Protein 7E6V (pdb70)

Radius of gyration: 26.44 Å; Cα contacts (8 Å, |Δi|>4): 733; chains: 2; bounding box: 45×74×71 Å

Secondary structure (DSSP, 8-state):
--PPPEEEEEEESTTSSHHHHHHHHHHHHHHHHHSSTT-EE---SS-SS-TT-S--SEE---TT-STT-HHHHHHH---SS-------GGGTTPPP--SEEEEEE------GGG-SEEEEE-B-GGGEETTEE-HHHHT-B--PPP----S-BHHHH--B--B--S-SSSPPPP--SHHHHHHHHHHHHHHHHHHHHS-SS--/-PPPEEEEEEESTTSSHHHHHHHHHHHHHHHHHSSTT-EEPPPSS-SS-TT-S--SEE------HHHHHHH---SS-------TTTTTPPP--SEEEEEE------TT-SEEEEE-BPTTSEETTEE-HHHHHSB--PPP----S-BHHHH--B--B-------HHHHHHHHHHHHHHHHHHHHS-SS--

Foldseek 3Di:
DAFLAAEAEEEADPQFQSVVLLQVLQQLQQCVVPVGRPLEAEQDPDLPASPPDDLRQEYEEAQPPDVVHPRVVVVPCSDPDFDFGHPDPVRGPPTNHYHYYYYYHHDDDCVVVSHPWYYYKGADDVQADPRHGVVVQQPDFPVPDDDPDPGDGNQAPASMAFTDADDDVVGDDDDGGSRSVSVVSVVVSVVSRCVRPPDPDDD/DQQAAEAEEEEDPQFCSVVLQLVLQQLQLCVPPVGRPLEQEQDPDVPASPPDDQRQEYEEACDPPSVVVVCCSDPDFRFTHPDPVRGPPTNHYHYYYYYHHDDDCDVSHPWYYYKGADPPQADPRHGVVVQQPDFPPPDDDPHPGDGNQFQASMAATDVPGDRGSNVVSVVSVVVSVVSVCVVPPDPDDD

Sequence (393 aa):
SRPEPVVVCLRGKSGQGKSFLANVLAQAISTHFTGAADSVWYCPPDPDHFDGYNQQAVVVDDLGQNPDGKDFKYFAQVSTTGFIPPASLEDKGKPFNSKVIIATSNLYSGLNRRFHFDIDVSAKDGYKVNNKLDIIKALEDTHTNPVAFQYDCALLNGAVEKRLQQDVFKPQPPILNVYQLVDEVIERVNLHEKVASQPIFKQRPEPVVVCLRGKSGQGKSFLANVLAQAISTHFTGAADSVWYCPPDPDHFDGYNQQAVVVDDLGGKDFKYFAQVSTTGFIPPASLEDKGKPFNSKVIIATSNLYSGNRRFHFDIDVSAKDGYKVNNKLDIIKALEDTHTNPVAFQYDCALLNGAVEKRLQPPILNVYQLVDEVIERVNLHEKVASQPIFKQ

Solvent-accessible surface area: 22380 Å² total

B-factor: mean 36.36, std 17.29, range [10.91, 106.42]

GO terms:
  GO:0017111 ribonucleoside triphosphate phosphatase activity (F, EXP)

Structure (mmCIF, N/CA/C/O backbone):
data_7E6V
#
_entry.id   7E6V
#
_cell.length_a   36.720
_cell.length_b   40.737
_cell.length_c   72.937
_cell.angle_alpha   77.220
_cell.angle_beta   84.380
_cell.angle_gamma   89.960
#
_symmetry.space_group_name_H-M   'P 1'
#
loop_
_entity.id
_entity.type
_entity.pdbx_description
1 polymer 'Protein 2C'
2 non-polymer 'ACETATE ION'
3 water water
#
loop_
_atom_site.group_PDB
_atom_site.id
_atom_site.type_symbol
_atom_site.label_atom_id
_atom_site.label_alt_id
_atom_site.label_comp_id
_atom_site.label_asym_id
_atom_site.label_entity_id
_atom_site.label_seq_id
_atom_site.pdbx_PDB_ins_code
_atom_site.Cartn_x
_atom_site.Cartn_y
_atom_site.Cartn_z
_atom_site.occupancy
_atom_site.B_iso_or_equiv
_atom_site.auth_seq_id
_atom_site.auth_comp_id
_atom_site.auth_asym_id
_atom_site.auth_atom_id
_atom_site.pdbx_PDB_model_num
ATOM 1 N N . SER A 1 4 ? 18.487 35.627 77.845 1.00 49.35 99 SER A N 1
ATOM 2 C CA . SER A 1 4 ? 17.160 35.633 77.232 1.00 57.72 99 SER A CA 1
ATOM 3 C C . SER A 1 4 ? 16.267 34.564 77.866 1.00 60.52 99 SER A C 1
ATOM 4 O O . SER A 1 4 ? 15.478 34.858 78.771 1.00 57.56 99 SER A O 1
ATOM 12 N N . ARG A 1 5 ? 16.391 33.331 77.381 1.00 55.93 100 ARG A N 1
ATOM 13 C CA . ARG A 1 5 ? 15.650 32.194 77.924 1.00 49.66 100 ARG A CA 1
ATOM 14 C C . ARG A 1 5 ? 16.305 31.732 79.223 1.00 41.50 100 ARG A C 1
ATOM 15 O O . ARG A 1 5 ? 17.297 32.309 79.686 1.00 44.98 100 ARG A O 1
ATOM 36 N N . PRO A 1 6 ? 15.756 30.697 79.866 1.00 38.12 101 PRO A N 1
ATOM 37 C CA . PRO A 1 6 ? 16.325 30.258 81.148 1.00 36.16 101 PRO A CA 1
ATOM 38 C C . PRO A 1 6 ? 17.717 29.677 80.952 1.00 29.72 101 PRO A C 1
ATOM 39 O O . PRO A 1 6 ? 18.000 29.012 79.953 1.00 30.91 101 PRO A O 1
ATOM 50 N N . GLU A 1 7 ? 18.585 29.931 81.906 1.00 29.40 102 GLU A N 1
ATOM 51 C CA . GLU A 1 7 ? 19.909 29.331 81.860 1.00 26.73 102 GLU A CA 1
ATOM 52 C C . GLU A 1 7 ? 19.800 27.839 82.174 1.00 27.35 102 GLU A C 1
ATOM 53 O O . GLU A 1 7 ? 19.117 27.464 83.134 1.00 23.75 102 GLU A O 1
ATOM 65 N N . PRO A 1 8 ? 20.451 26.961 81.407 1.00 28.41 103 PRO A N 1
ATOM 66 C CA . PRO A 1 8 ? 20.374 25.529 81.723 1.00 23.60 103 PRO A CA 1
ATOM 67 C C . PRO A 1 8 ? 21.119 25.189 83.002 1.00 19.84 103 PRO A C 1
ATOM 68 O O . PRO A 1 8 ? 22.085 25.852 83.390 1.00 22.76 103 PRO A O 1
ATOM 79 N N . VAL A 1 9 ? 20.612 24.170 83.686 1.00 19.14 104 VAL A N 1
ATOM 80 C CA . VAL A 1 9 ? 21.243 23.608 84.878 1.00 18.10 104 VAL A CA 1
ATOM 81 C C . VAL A 1 9 ? 22.081 22.430 84.421 1.00 18.91 104 VAL A C 1
ATOM 82 O O . VAL A 1 9 ? 21.595 21.562 83.681 1.00 21.74 104 VAL A O 1
ATOM 95 N N . VAL A 1 10 ? 23.348 22.418 84.824 1.00 17.90 105 VAL A N 1
ATOM 96 C CA . VAL A 1 10 ? 24.329 21.495 84.272 1.00 18.15 105 VAL A CA 1
ATOM 97 C C . VAL A 1 10 ? 24.798 20.541 85.356 1.00 18.61 105 VAL A C 1
ATOM 98 O O . VAL A 1 10 ? 25.212 20.963 86.451 1.00 18.98 105 VAL A O 1
ATOM 111 N N . VAL A 1 11 ? 24.764 19.257 85.025 1.00 14.52 106 VAL A N 1
ATOM 112 C CA . VAL A 1 11 ? 25.114 18.183 85.928 1.00 15.66 106 VAL A CA 1
ATOM 113 C C . VAL A 1 11 ? 26.202 17.366 85.249 1.00 16.45 106 VAL A C 1
ATOM 114 O O . VAL A 1 11 ? 26.075 17.018 84.071 1.00 17.71 106 VAL A O 1
ATOM 127 N N . CYS A 1 12 ? 27.288 17.111 85.967 1.00 19.57 107 CYS A N 1
ATOM 128 C CA . CYS A 1 12 ? 28.309 16.184 85.522 1.00 20.64 107 CYS A CA 1
ATOM 129 C C . CYS A 1 12 ? 28.323 15.006 86.478 1.00 18.20 107 CYS A C 1
ATOM 130 O O . CYS A 1 12 ? 28.416 15.196 87.695 1.00 16.45 107 CYS A O 1
ATOM 138 N N . LEU A 1 13 ? 28.223 13.797 85.929 1.00 16.46 108 LEU A N 1
ATOM 139 C CA . LEU A 1 13 ? 28.327 12.569 86.694 1.00 17.07 108 LEU A CA 1
ATOM 140 C C . LEU A 1 13 ? 29.581 11.857 86.203 1.00 20.16 108 LEU A C 1
ATOM 141 O O . LEU A 1 13 ? 29.639 11.455 85.038 1.00 19.84 108 LEU A O 1
ATOM 157 N N . ARG A 1 14 ? 30.564 11.693 87.082 1.00 20.84 109 ARG A N 1
ATOM 158 C CA . ARG A 1 14 ? 31.838 11.064 86.739 1.00 19.12 109 ARG A CA 1
ATOM 159 C C . ARG A 1 14 ? 32.104 9.876 87.655 1.00 20.87 109 ARG A C 1
ATOM 160 O O . ARG A 1 14 ? 31.348 9.586 88.582 1.00 20.97 109 ARG A O 1
ATOM 181 N N . GLY A 1 15 ? 33.151 9.127 87.350 1.00 21.43 110 GLY A N 1
ATOM 182 C CA . GLY A 1 15 ? 33.531 8.006 88.179 1.00 23.72 110 GLY A CA 1
ATOM 183 C C . GLY A 1 15 ? 34.009 6.826 87.354 1.00 23.39 110 GLY A C 1
ATOM 184 O O . GLY A 1 15 ? 34.156 6.896 86.137 1.00 20.49 110 GLY A O 1
ATOM 188 N N . LYS A 1 16 ? 34.204 5.707 88.037 1.00 23.18 111 LYS A N 1
ATOM 189 C CA . LYS A 1 16 ? 34.802 4.526 87.424 1.00 28.93 111 LYS A CA 1
ATOM 190 C C . LYS A 1 16 ? 33.854 3.859 86.436 1.00 25.14 111 LYS A C 1
ATOM 191 O O . LYS A 1 16 ? 32.627 3.884 86.581 1.00 22.91 111 LYS A O 1
ATOM 210 N N . SER A 1 17 ? 34.441 3.244 85.421 1.00 33.37 112 SER A N 1
ATOM 211 C CA . SER A 1 17 ? 33.656 2.613 84.370 1.00 29.10 112 SER A CA 1
ATOM 212 C C . SER A 1 17 ? 32.704 1.584 84.950 1.00 26.58 112 SER A C 1
ATOM 213 O O . SER A 1 17 ? 33.091 0.765 85.788 1.00 27.26 112 SER A O 1
ATOM 221 N N . GLY A 1 18 ? 31.440 1.662 84.533 1.00 29.22 113 GLY A N 1
ATOM 222 C CA . GLY A 1 18 ? 30.435 0.694 84.919 1.00 27.83 113 GLY A CA 1
ATOM 223 C C . GLY A 1 18 ? 30.069 0.669 86.384 1.00 27.19 113 GLY A C 1
ATOM 224 O O . GLY A 1 18 ? 29.506 -0.320 86.849 1.00 23.99 113 GLY A O 1
ATOM 228 N N . GLN A 1 19 ? 30.373 1.720 87.139 1.00 20.04 114 GLN A N 1
ATOM 229 C CA . GLN A 1 19 ? 30.060 1.736 88.565 1.00 17.49 114 GLN A CA 1
ATOM 230 C C . GLN A 1 19 ? 28.891 2.664 88.866 1.00 20.66 114 GLN A C 1
ATOM 231 O O . GLN A 1 19 ? 28.667 3.031 90.028 1.00 19.07 114 GLN A O 1
ATOM 245 N N . GLY A 1 20 ? 28.130 3.021 87.841 1.00 18.98 115 GLY A N 1
ATOM 246 C CA . GLY A 1 20 ? 26.869 3.693 88.080 1.00 22.28 115 GLY A CA 1
ATOM 247 C C . GLY A 1 20 ? 26.592 4.978 87.332 1.00 22.44 115 GLY A C 1
ATOM 248 O O . GLY A 1 20 ? 25.421 5.339 87.125 1.00 22.78 115 GLY A O 1
ATOM 252 N N . LYS A 1 21 ? 27.633 5.695 86.905 1.00 18.12 116 LYS A N 1
ATOM 253 C CA . LYS A 1 21 ? 27.396 7.046 86.419 1.00 19.76 116 LYS A CA 1
ATOM 254 C C . LYS A 1 21 ? 26.456 7.043 85.220 1.00 23.14 116 LYS A C 1
ATOM 255 O O . LYS A 1 21 ? 25.606 7.931 85.101 1.00 18.49 116 LYS A O 1
ATOM 274 N N . SER A 1 22 ? 26.570 6.050 84.331 1.00 20.31 117 SER A N 1
ATOM 275 C CA . SER A 1 22 ? 25.730 6.047 83.140 1.00 23.89 117 SER A CA 1
ATOM 276 C C . SER A 1 22 ? 24.285 5.744 83.492 1.00 24.78 117 SER A C 1
ATOM 277 O O . SER A 1 22 ? 23.365 6.410 82.995 1.00 17.25 117 SER A O 1
ATOM 285 N N . PHE A 1 23 ? 24.078 4.758 84.368 1.00 22.67 118 PHE A N 1
ATOM 286 C CA . PHE A 1 23 ? 22.735 4.429 84.805 1.00 23.77 118 PHE A CA 1
ATOM 287 C C . PHE A 1 23 ? 22.093 5.615 85.495 1.00 21.62 118 PHE A C 1
ATOM 288 O O . PHE A 1 23 ? 20.907 5.882 85.303 1.00 24.22 118 PHE A O 1
ATOM 305 N N . LEU A 1 24 ? 22.853 6.326 86.325 1.00 20.71 119 LEU A N 1
ATOM 306 C CA . LEU A 1 24 ? 22.324 7.495 87.011 1.00 20.73 119 LEU A CA 1
ATOM 307 C C . LEU A 1 24 ? 22.075 8.646 86.052 1.00 21.06 119 LEU A C 1
ATOM 308 O O . LEU A 1 24 ? 21.109 9.396 86.237 1.00 17.64 119 LEU A O 1
ATOM 324 N N . ALA A 1 25 ? 22.922 8.813 85.027 1.00 19.67 120 ALA A N 1
ATOM 325 C CA . ALA A 1 25 ? 22.620 9.814 84.012 1.00 18.08 120 ALA A CA 1
ATOM 326 C C . ALA A 1 25 ? 21.224 9.579 83.442 1.00 15.41 120 ALA A C 1
ATOM 327 O O . ALA A 1 25 ? 20.408 10.505 83.334 1.00 16.37 120 ALA A O 1
ATOM 334 N N . ASN A 1 26 ? 20.933 8.345 83.061 1.00 14.60 121 ASN A N 1
ATOM 335 C CA . ASN A 1 26 ? 19.658 8.068 82.398 1.00 20.48 121 ASN A CA 1
ATOM 336 C C . ASN A 1 26 ? 18.486 8.201 83.355 1.00 14.48 121 ASN A C 1
ATOM 337 O O . ASN A 1 26 ? 17.427 8.729 82.978 1.00 16.93 121 ASN A O 1
ATOM 348 N N . VAL A 1 27 ? 18.655 7.747 84.592 1.00 15.13 122 VAL A N 1
ATOM 349 C CA . VAL A 1 27 ? 17.595 7.881 85.585 1.00 16.44 122 VAL A CA 1
ATOM 350 C C . VAL A 1 27 ? 17.319 9.341 85.883 1.00 14.04 122 VAL A C 1
ATOM 351 O O . VAL A 1 27 ? 16.160 9.752 86.009 1.00 14.86 122 VAL A O 1
ATOM 364 N N . LEU A 1 28 ? 18.369 10.148 86.038 1.00 13.03 123 LEU A N 1
ATOM 365 C CA . LEU A 1 28 ? 18.141 11.549 86.345 1.00 10.91 123 LEU A CA 1
ATOM 366 C C . LEU A 1 28 ? 17.426 12.237 85.196 1.00 12.59 123 LEU A C 1
ATOM 367 O O . LEU A 1 28 ? 16.518 13.051 85.419 1.00 14.59 123 LEU A O 1
ATOM 383 N N . ALA A 1 29 ? 17.847 11.951 83.960 1.00 11.16 124 ALA A N 1
ATOM 384 C CA . ALA A 1 29 ? 17.253 12.604 82.802 1.00 11.29 124 ALA A CA 1
ATOM 385 C C . ALA A 1 29 ? 15.755 12.337 82.741 1.00 15.91 124 ALA A C 1
ATOM 386 O O . ALA A 1 29 ? 14.951 13.259 82.539 1.00 12.85 124 ALA A O 1
ATOM 393 N N . GLN A 1 30 ? 15.363 11.074 82.904 1.00 14.15 125 GLN A N 1
ATOM 394 C CA . GLN A 1 30 ? 13.951 10.708 82.824 1.00 14.29 125 GLN A CA 1
ATOM 395 C C . GLN A 1 30 ? 13.177 11.244 84.020 1.00 15.86 125 GLN A C 1
ATOM 396 O O . GLN A 1 30 ? 12.002 11.618 83.897 1.00 18.35 125 GLN A O 1
ATOM 410 N N . ALA A 1 31 ? 13.810 11.283 85.190 1.00 14.78 126 ALA A N 1
ATOM 411 C CA . ALA A 1 31 ? 13.168 11.856 86.364 1.00 15.73 126 ALA A CA 1
ATOM 412 C C . ALA A 1 31 ? 12.870 13.334 86.159 1.00 19.22 126 ALA A C 1
ATOM 413 O O . ALA A 1 31 ? 11.753 13.801 86.443 1.00 15.24 126 ALA A O 1
ATOM 420 N N . ILE A 1 32 ? 13.851 14.089 85.642 1.00 16.44 127 ILE A N 1
ATOM 421 C CA . ILE A 1 32 ? 13.649 15.509 85.394 1.00 13.82 127 ILE A CA 1
ATOM 422 C C . ILE A 1 32 ? 12.617 15.717 84.289 1.00 18.90 127 ILE A C 1
ATOM 423 O O . ILE A 1 32 ? 11.743 16.589 84.401 1.00 17.34 127 ILE A O 1
ATOM 439 N N . SER A 1 33 ? 12.716 14.953 83.194 1.00 14.42 128 SER A N 1
ATOM 440 C CA . SER A 1 33 ? 11.704 15.024 82.149 1.00 18.93 128 SER A CA 1
ATOM 441 C C . SER A 1 33 ? 10.316 14.796 82.723 1.00 17.76 128 SER A C 1
ATOM 442 O O . SER A 1 33 ? 9.385 15.549 82.421 1.00 17.53 128 SER A O 1
ATOM 450 N N . THR A 1 34 ? 10.183 13.811 83.604 1.00 17.01 129 THR A N 1
ATOM 451 C CA . THR A 1 34 ? 8.874 13.468 84.153 1.00 17.46 129 THR A CA 1
ATOM 452 C C . THR A 1 34 ? 8.334 14.580 85.035 1.00 20.27 129 THR A C 1
ATOM 453 O O . THR A 1 34 ? 7.132 14.885 84.989 1.00 18.09 129 THR A O 1
ATOM 464 N N . HIS A 1 35 ? 9.202 15.215 85.830 1.00 18.77 130 HIS A N 1
ATOM 465 C CA . HIS A 1 35 ? 8.714 16.262 86.714 1.00 20.18 130 HIS A CA 1
ATOM 466 C C . HIS A 1 35 ? 8.198 17.447 85.909 1.00 21.74 130 HIS A C 1
ATOM 467 O O . HIS A 1 35 ? 7.180 18.041 86.261 1.00 19.06 130 HIS A O 1
ATOM 481 N N . PHE A 1 36 ? 8.909 17.836 84.853 1.00 18.59 131 PHE A N 1
ATOM 482 C CA . PHE A 1 36 ? 8.585 19.073 84.143 1.00 20.99 131 PHE A CA 1
ATOM 483 C C . PHE A 1 36 ? 7.660 18.878 82.952 1.00 26.13 131 PHE A C 1
ATOM 484 O O . PHE A 1 36 ? 7.007 19.841 82.553 1.00 24.92 131 PHE A O 1
ATOM 501 N N . THR A 1 37 ? 7.564 17.671 82.391 1.00 19.81 132 THR A N 1
ATOM 502 C CA . THR A 1 37 ? 6.671 17.428 81.266 1.00 21.36 132 THR A CA 1
ATOM 503 C C . THR A 1 37 ? 5.629 16.364 81.550 1.00 23.83 132 THR A C 1
ATOM 504 O O . THR A 1 37 ? 4.701 16.214 80.750 1.00 24.13 132 THR A O 1
ATOM 515 N N . GLY A 1 38 ? 5.715 15.676 82.685 1.00 23.24 133 GLY A N 1
ATOM 516 C CA . GLY A 1 38 ? 4.772 14.648 83.043 1.00 22.36 133 GLY A CA 1
ATOM 517 C C . GLY A 1 38 ? 5.150 13.259 82.585 1.00 21.50 133 GLY A C 1
ATOM 518 O O . GLY A 1 38 ? 4.565 12.282 83.070 1.00 20.32 133 GLY A O 1
ATOM 522 N N . ALA A 1 39 ? 6.086 13.143 81.648 1.00 20.99 134 ALA A N 1
ATOM 523 C CA . ALA A 1 39 ? 6.515 11.854 81.127 1.00 20.36 134 ALA A CA 1
ATOM 524 C C . ALA A 1 39 ? 8.018 11.882 80.913 1.00 17.41 134 ALA A C 1
ATOM 525 O O . ALA A 1 39 ? 8.654 12.935 80.977 1.00 17.79 134 ALA A O 1
ATOM 532 N N . ALA A 1 40 ? 8.576 10.702 80.669 1.00 17.73 135 ALA A N 1
ATOM 533 C CA . ALA A 1 40 ? 10.016 10.482 80.714 1.00 18.39 135 ALA A CA 1
ATOM 534 C C . ALA A 1 40 ? 10.717 10.702 79.387 1.00 23.61 135 ALA A C 1
ATOM 535 O O . ALA A 1 40 ? 11.954 10.576 79.320 1.00 22.47 135 ALA A O 1
ATOM 542 N N . ASP A 1 41 ? 9.986 11.063 78.348 1.00 19.70 136 ASP A N 1
ATOM 543 C CA . ASP A 1 41 ? 10.557 11.058 77.010 1.00 22.50 136 ASP A CA 1
ATOM 544 C C . ASP A 1 41 ? 11.071 12.399 76.516 1.00 20.80 136 ASP A C 1
ATOM 545 O O . ASP A 1 41 ? 11.530 12.469 75.369 1.00 22.06 136 ASP A O 1
ATOM 554 N N . SER A 1 42 ? 10.987 13.471 77.305 1.00 20.25 137 SER A N 1
ATOM 555 C CA . SER A 1 42 ? 11.562 14.744 76.875 1.00 16.60 137 SER A CA 1
ATOM 556 C C . SER A 1 42 ? 13.074 14.769 77.163 1.00 17.20 137 SER A C 1
ATOM 557 O O . SER A 1 42 ? 13.584 15.578 77.938 1.00 18.60 137 SER A O 1
ATOM 565 N N . VAL A 1 43 ? 13.783 13.827 76.540 1.00 17.18 138 VAL A N 1
ATOM 566 C CA . VAL A 1 43 ? 15.240 13.721 76.680 1.00 21.42 138 VAL A CA 1
ATOM 567 C C . VAL A 1 43 ? 15.877 13.596 75.302 1.00 21.80 138 VAL A C 1
ATOM 568 O O . VAL A 1 43 ? 15.498 12.730 74.514 1.00 20.99 138 VAL A O 1
ATOM 581 N N . TRP A 1 44 ? 16.879 14.417 75.033 1.00 21.59 139 TRP A N 1
ATOM 582 C CA . TRP A 1 44 ? 17.621 14.356 73.782 1.00 21.28 139 TRP A CA 1
ATOM 583 C C . TRP A 1 44 ? 19.050 13.928 74.098 1.00 24.33 139 TRP A C 1
ATOM 584 O O . TRP A 1 44 ? 19.723 14.561 74.916 1.00 19.49 139 TRP A O 1
ATOM 605 N N . TYR A 1 45 ? 19.503 12.852 73.459 1.00 25.48 140 TYR A N 1
ATOM 606 C CA . TYR A 1 45 ? 20.846 12.316 73.645 1.00 27.11 140 TYR A CA 1
ATOM 607 C C . TYR A 1 45 ? 21.717 12.850 72.520 1.00 29.88 140 TYR A C 1
ATOM 608 O O . TYR A 1 45 ? 21.496 12.525 71.347 1.00 26.90 140 TYR A O 1
ATOM 626 N N . CYS A 1 46 ? 22.714 13.653 72.886 1.00 25.62 141 CYS A N 1
ATOM 627 C CA . CYS A 1 46 ? 23.644 14.186 71.911 1.00 25.36 141 CYS A CA 1
ATOM 628 C C . CYS A 1 46 ? 24.279 13.031 71.145 1.00 28.17 141 CYS A C 1
ATOM 629 O O . CYS A 1 46 ? 24.766 12.072 71.764 1.00 28.28 141 CYS A O 1
ATOM 637 N N . PRO A 1 47 ? 24.255 13.053 69.820 1.00 30.83 142 PRO A N 1
ATOM 638 C CA . PRO A 1 47 ? 24.861 11.952 69.058 1.00 39.71 142 PRO A CA 1
ATOM 639 C C . PRO A 1 47 ? 26.369 12.114 68.992 1.00 40.67 142 PRO A C 1
ATOM 640 O O . PRO A 1 47 ? 26.909 13.154 69.400 1.00 37.32 142 PRO A O 1
ATOM 651 N N . PRO A 1 48 ? 27.082 11.105 68.487 1.00 42.91 143 PRO A N 1
ATOM 652 C CA . PRO A 1 48 ? 28.554 11.231 68.396 1.00 43.39 143 PRO A CA 1
ATOM 653 C C . PRO A 1 48 ? 29.004 12.450 67.602 1.00 47.55 143 PRO A C 1
ATOM 654 O O . PRO A 1 48 ? 29.900 13.181 68.041 1.00 49.36 143 PRO A O 1
ATOM 665 N N . ASP A 1 49 ? 28.397 12.694 66.445 1.00 47.95 144 ASP A N 1
ATOM 666 C CA . ASP A 1 49 ? 28.704 13.862 65.625 1.00 55.49 144 ASP A CA 1
ATOM 667 C C . ASP A 1 49 ? 27.543 14.846 65.702 1.00 55.06 144 ASP A C 1
ATOM 668 O O . ASP A 1 49 ? 26.528 14.667 65.007 1.00 56.47 144 ASP A O 1
ATOM 677 N N . PRO A 1 50 ? 27.635 15.899 66.510 1.00 55.08 145 PRO A N 1
ATOM 678 C CA . PRO A 1 50 ? 26.559 16.904 66.510 1.00 56.62 145 PRO A CA 1
ATOM 679 C C . PRO A 1 50 ? 26.562 17.689 65.202 1.00 58.50 145 PRO A C 1
ATOM 680 O O . PRO A 1 50 ? 26.927 18.867 65.174 1.00 58.23 145 PRO A O 1
ATOM 691 N N . ASP A 1 51 ? 26.185 17.030 64.106 1.00 57.43 146 ASP A N 1
ATOM 692 C CA . ASP A 1 51 ? 26.096 17.657 62.791 1.00 58.19 146 ASP A CA 1
ATOM 693 C C . ASP A 1 51 ? 24.965 18.673 62.758 1.00 57.25 146 ASP A C 1
ATOM 694 O O . ASP A 1 51 ? 25.211 19.884 62.744 1.00 50.74 146 ASP A O 1
ATOM 703 N N . HIS A 1 52 ? 23.725 18.184 62.753 1.00 53.68 147 HIS A N 1
ATOM 704 C CA . HIS A 1 52 ? 22.559 19.039 62.576 1.00 52.73 147 HIS A CA 1
ATOM 705 C C . HIS A 1 52 ? 21.591 18.974 63.753 1.00 49.45 147 HIS A C 1
ATOM 706 O O . HIS A 1 52 ? 20.455 19.455 63.633 1.00 53.48 147 HIS A O 1
ATOM 720 N N . PHE A 1 53 ? 21.989 18.378 64.875 1.00 42.71 148 PHE A N 1
ATOM 721 C CA . PHE A 1 53 ? 21.130 18.292 66.057 1.00 39.07 148 PHE A CA 1
ATOM 722 C C . PHE A 1 53 ? 19.796 17.633 65.701 1.00 42.85 148 PHE A C 1
ATOM 723 O O . PHE A 1 53 ? 18.712 18.102 66.065 1.00 33.91 148 PHE A O 1
ATOM 740 N N . ASP A 1 54 ? 19.887 16.527 64.971 1.00 40.84 149 ASP A N 1
ATOM 741 C CA . ASP A 1 54 ? 18.694 15.839 64.505 1.00 47.58 149 ASP A CA 1
ATOM 742 C C . ASP A 1 54 ? 17.803 15.462 65.681 1.00 41.34 149 ASP A C 1
ATOM 743 O O . ASP A 1 54 ? 18.260 14.879 66.665 1.00 34.48 149 ASP A O 1
ATOM 752 N N . GLY A 1 55 ? 16.527 15.808 65.579 1.00 42.68 150 GLY A N 1
ATOM 753 C CA . GLY A 1 55 ? 15.558 15.424 66.578 1.00 42.88 150 GLY A CA 1
ATOM 754 C C . GLY A 1 55 ? 15.492 16.306 67.797 1.00 35.30 150 GLY A C 1
ATOM 755 O O . GLY A 1 55 ? 14.625 16.074 68.660 1.00 29.37 150 GLY A O 1
ATOM 759 N N . TYR A 1 56 ? 16.333 17.336 67.874 1.00 35.84 151 TYR A N 1
ATOM 760 C CA . TYR A 1 56 ? 16.272 18.252 69.000 1.00 30.44 151 TYR A CA 1
ATOM 761 C C . TYR A 1 56 ? 15.049 19.143 68.851 1.00 32.42 151 TYR A C 1
ATOM 762 O O . TYR A 1 56 ? 14.806 19.728 67.788 1.00 30.30 151 TYR A O 1
ATOM 780 N N . ASN A 1 57 ? 14.297 19.270 69.932 1.00 27.67 152 ASN A N 1
ATOM 781 C CA . ASN A 1 57 ? 13.012 19.940 69.907 1.00 28.00 152 ASN A CA 1
ATOM 782 C C . ASN A 1 57 ? 12.792 20.638 71.242 1.00 30.02 152 ASN A C 1
ATOM 783 O O . ASN A 1 57 ? 11.683 20.646 71.789 1.00 29.14 152 ASN A O 1
ATOM 794 N N . GLN A 1 58 ? 13.848 21.250 71.774 1.00 28.21 153 GLN A N 1
ATOM 795 C CA . GLN A 1 58 ? 13.745 21.957 73.041 1.00 28.29 153 GLN A CA 1
ATOM 796 C C . GLN A 1 58 ? 13.285 21.000 74.136 1.00 26.33 153 GLN A C 1
ATOM 797 O O . GLN A 1 58 ? 12.463 21.340 74.987 1.00 25.17 153 GLN A O 1
ATOM 811 N N . GLN A 1 59 ? 13.834 19.790 74.106 1.00 22.44 154 GLN A N 1
ATOM 812 C CA . GLN A 1 59 ? 13.583 18.816 75.158 1.00 24.12 154 GLN A CA 1
ATOM 813 C C . GLN A 1 59 ? 13.977 19.365 76.522 1.00 20.04 154 GLN A C 1
ATOM 814 O O . GLN A 1 59 ? 14.882 20.198 76.657 1.00 22.20 154 GLN A O 1
ATOM 828 N N . ALA A 1 60 ? 13.325 18.827 77.554 1.00 21.22 155 ALA A N 1
ATOM 829 C CA . ALA A 1 60 ? 13.609 19.268 78.908 1.00 19.63 155 ALA A CA 1
ATOM 830 C C . ALA A 1 60 ? 15.064 19.012 79.264 1.00 17.88 155 ALA A C 1
ATOM 831 O O . ALA A 1 60 ? 15.706 19.841 79.913 1.00 20.12 155 ALA A O 1
ATOM 838 N N . VAL A 1 61 ? 15.578 17.852 78.868 1.00 17.06 156 VAL A N 1
ATOM 839 C CA . VAL A 1 61 ? 16.894 17.371 79.261 1.00 18.72 156 VAL A CA 1
ATOM 840 C C . VAL A 1 61 ? 17.701 17.015 78.024 1.00 18.70 156 VAL A C 1
ATOM 841 O O . VAL A 1 61 ? 17.211 16.314 77.135 1.00 16.57 156 VAL A O 1
ATOM 854 N N . VAL A 1 62 ? 18.972 17.429 78.018 1.00 19.08 157 VAL A N 1
ATOM 855 C CA . VAL A 1 62 ? 19.972 16.986 77.050 1.00 19.81 157 VAL A CA 1
ATOM 856 C C . VAL A 1 62 ? 21.004 16.156 77.795 1.00 19.56 157 VAL A C 1
ATOM 857 O O . VAL A 1 62 ? 21.459 16.551 78.872 1.00 20.08 157 VAL A O 1
ATOM 870 N N . VAL A 1 63 ? 21.345 14.996 77.241 1.00 22.26 158 VAL A N 1
ATOM 871 C CA . VAL A 1 63 ? 22.341 14.099 77.811 1.00 19.17 158 VAL A CA 1
ATOM 872 C C . VAL A 1 63 ? 23.524 14.024 76.856 1.00 22.85 158 VAL A C 1
ATOM 873 O O . VAL A 1 63 ? 23.343 13.880 75.639 1.00 22.99 158 VAL A O 1
ATOM 903 N N . ASP A 1 65 ? 27.028 11.855 76.510 1.00 24.36 160 ASP A N 1
ATOM 904 C CA . ASP A 1 65 ? 27.751 10.707 77.013 1.00 25.80 160 ASP A CA 1
ATOM 905 C C . ASP A 1 65 ? 29.258 10.905 76.875 1.00 29.25 160 ASP A C 1
ATOM 906 O O . ASP A 1 65 ? 29.756 11.351 75.840 1.00 25.71 160 ASP A O 1
ATOM 915 N N . ASP A 1 66 ? 29.978 10.565 77.938 1.00 28.70 161 ASP A N 1
ATOM 916 C CA . ASP A 1 66 ? 31.440 10.473 77.904 1.00 32.48 161 ASP A CA 1
ATOM 917 C C . ASP A 1 66 ? 32.058 11.773 77.394 1.00 29.72 161 ASP A C 1
ATOM 918 O O . ASP A 1 66 ? 32.914 11.788 76.509 1.00 38.84 161 ASP A O 1
ATOM 927 N N . LEU A 1 67 ? 31.642 12.876 78.003 1.00 31.66 162 LEU A N 1
ATOM 928 C CA . LEU A 1 67 ? 32.061 14.191 77.542 1.00 36.66 162 LEU A CA 1
ATOM 929 C C . LEU A 1 67 ? 33.562 14.356 77.731 1.00 42.96 162 LEU A C 1
ATOM 930 O O . LEU A 1 67 ? 34.074 14.255 78.850 1.00 43.78 162 LEU A O 1
ATOM 946 N N . GLY A 1 68 ? 34.268 14.590 76.633 1.00 42.89 163 GLY A N 1
ATOM 947 C CA . GLY A 1 68 ? 35.700 14.775 76.674 1.00 45.94 163 GLY A CA 1
ATOM 948 C C . GLY A 1 68 ? 36.534 13.586 76.256 1.00 50.47 163 GLY A C 1
ATOM 949 O O . GLY A 1 68 ? 37.761 13.634 76.415 1.00 52.09 163 GLY A O 1
ATOM 953 N N . GLN A 1 69 ? 35.923 12.533 75.709 1.00 47.51 164 GLN A N 1
ATOM 954 C CA . GLN A 1 69 ? 36.669 11.318 75.409 1.00 62.95 164 GLN A CA 1
ATOM 955 C C . GLN A 1 69 ? 37.168 11.254 73.971 1.00 69.73 164 GLN A C 1
ATOM 956 O O . GLN A 1 69 ? 38.041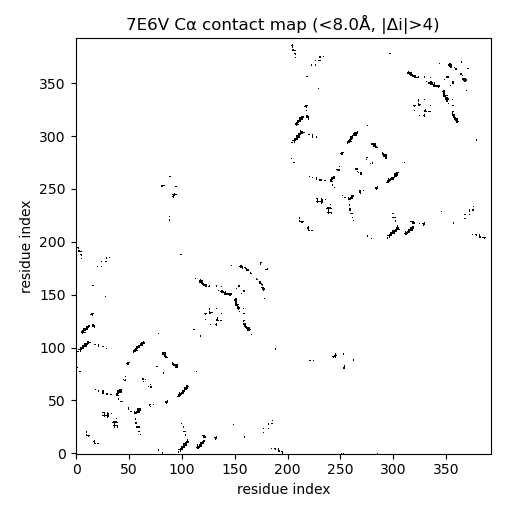 10.428 73.669 1.00 73.73 164 GLN A O 1
ATOM 970 N N . ASN A 1 70 ? 36.646 12.096 73.077 1.00 67.78 165 ASN A N 1
ATOM 971 C CA . ASN A 1 70 ? 37.145 12.153 71.709 1.00 73.96 165 ASN A CA 1
ATOM 972 C C . ASN A 1 70 ? 38.196 13.249 71.617 1.00 74.57 165 ASN A C 1
ATOM 973 O O . ASN A 1 70 ? 37.849 14.435 71.746 1.00 69.43 165 ASN A O 1
ATOM 984 N N . PRO A 1 71 ? 39.474 12.918 71.400 1.00 83.85 166 PRO A N 1
ATOM 985 C CA . PRO A 1 71 ? 40.503 13.976 71.363 1.00 85.28 166 PRO A CA 1
ATOM 986 C C . PRO A 1 71 ? 40.176 15.128 70.425 1.00 84.87 166 PRO A C 1
ATOM 987 O O . PRO A 1 71 ? 40.536 16.275 70.723 1.00 84.69 166 PRO A O 1
ATOM 998 N N . ASP A 1 72 ? 39.503 14.868 69.300 1.00 85.23 167 ASP A N 1
ATOM 999 C CA . ASP A 1 72 ? 39.197 15.946 68.363 1.00 85.33 167 ASP A CA 1
ATOM 1000 C C . ASP A 1 72 ? 38.273 16.985 68.986 1.00 78.66 167 ASP A C 1
ATOM 1001 O O . ASP A 1 72 ? 38.370 18.173 68.658 1.00 81.65 167 ASP A O 1
ATOM 1010 N N . GLY A 1 73 ? 37.381 16.565 69.876 1.00 76.46 168 GLY A N 1
ATOM 1011 C CA . GLY A 1 73 ? 36.713 17.500 70.759 1.00 67.19 168 GLY A CA 1
ATOM 1012 C C . GLY A 1 73 ? 35.552 18.279 70.190 1.00 60.77 168 GLY A C 1
ATOM 1013 O O . GLY A 1 73 ? 35.385 19.459 70.530 1.00 61.72 168 GLY A O 1
ATOM 1017 N N . LYS A 1 74 ? 34.729 17.654 69.346 1.00 57.83 169 LYS A N 1
ATOM 1018 C CA . LYS A 1 74 ? 33.489 18.299 68.932 1.00 60.24 169 LYS A CA 1
ATOM 1019 C C . LYS A 1 74 ? 32.541 18.483 70.114 1.00 55.71 169 LYS A C 1
ATOM 1020 O O . LYS A 1 74 ? 31.796 19.472 70.172 1.00 47.62 169 LYS A O 1
ATOM 1039 N N . ASP A 1 75 ? 32.554 17.543 71.064 1.00 56.28 170 ASP A N 1
ATOM 1040 C CA . ASP A 1 75 ? 31.584 17.563 72.153 1.00 48.52 170 ASP A CA 1
ATOM 1041 C C . ASP A 1 75 ? 31.775 18.772 73.055 1.00 48.52 170 ASP A C 1
ATOM 1042 O O . ASP A 1 75 ? 30.796 19.432 73.418 1.00 44.52 170 ASP A O 1
ATOM 1051 N N . PHE A 1 76 ? 33.025 19.096 73.412 1.00 48.82 171 PHE A N 1
ATOM 1052 C CA . PHE A 1 76 ? 33.256 20.274 74.241 1.00 49.93 171 PHE A CA 1
ATOM 1053 C C . PHE A 1 76 ? 32.760 21.533 73.538 1.00 44.16 171 PHE A C 1
ATOM 1054 O O . PHE A 1 76 ? 32.224 22.443 74.180 1.00 42.92 171 PHE A O 1
ATOM 1071 N N . LYS A 1 77 ? 32.925 21.603 72.214 1.00 45.47 172 LYS A N 1
ATOM 1072 C CA . LYS A 1 77 ? 32.604 22.833 71.499 1.00 47.00 172 LYS A CA 1
ATOM 1073 C C . LYS A 1 77 ? 31.118 23.158 71.602 1.00 45.28 172 LYS A C 1
ATOM 1074 O O . LYS A 1 77 ? 30.744 24.286 71.940 1.00 43.97 172 LYS A O 1
ATOM 1093 N N . TYR A 1 78 ? 30.248 22.188 71.300 1.00 45.36 173 TYR A N 1
ATOM 1094 C CA . TYR A 1 78 ? 28.813 22.455 71.385 1.00 46.60 173 TYR A CA 1
ATOM 1095 C C . TYR A 1 78 ? 28.382 22.640 72.836 1.00 40.24 173 TYR A C 1
ATOM 1096 O O . TYR A 1 78 ? 27.651 23.586 73.154 1.00 37.80 173 TYR A O 1
ATOM 1114 N N . PHE A 1 79 ? 28.872 21.787 73.740 1.00 42.89 174 PHE A N 1
ATOM 1115 C CA . PHE A 1 79 ? 28.582 21.977 75.157 1.00 42.18 174 PHE A CA 1
ATOM 1116 C C . PHE A 1 79 ? 28.891 23.403 75.595 1.00 39.08 174 PHE A C 1
ATOM 1117 O O . PHE A 1 79 ? 28.086 24.046 76.277 1.00 37.27 174 PHE A O 1
ATOM 1134 N N . ALA A 1 80 ? 30.067 23.913 75.220 1.00 41.62 175 ALA A N 1
ATOM 1135 C CA . ALA A 1 80 ? 30.434 25.273 75.603 1.00 40.53 175 ALA A CA 1
ATOM 1136 C C . ALA A 1 80 ? 29.389 26.274 75.127 1.00 38.79 175 ALA A C 1
ATOM 1137 O O . ALA A 1 80 ? 29.029 27.201 75.856 1.00 39.25 175 ALA A O 1
ATOM 1144 N N . GLN A 1 81 ? 28.870 26.089 73.914 1.00 40.97 176 GLN A N 1
ATOM 1145 C CA . GLN A 1 81 ? 27.857 27.009 73.410 1.00 46.37 176 GLN A CA 1
ATOM 1146 C C . GLN A 1 81 ? 26.558 26.897 74.199 1.00 44.07 176 GLN A C 1
ATOM 1147 O O . GLN A 1 81 ? 25.914 27.912 74.492 1.00 45.05 176 GLN A O 1
ATOM 1178 N N . VAL A 1 83 ? 26.014 26.331 77.172 1.00 48.83 178 VAL A N 1
ATOM 1179 C CA . VAL A 1 83 ? 26.118 27.051 78.437 1.00 52.08 178 VAL A CA 1
ATOM 1180 C C . VAL A 1 83 ? 26.756 28.404 78.165 1.00 54.16 178 VAL A C 1
ATOM 1181 O O . VAL A 1 83 ? 27.371 29.013 79.060 1.00 58.33 178 VAL A O 1
ATOM 1194 N N . SER A 1 84 ? 26.567 28.898 76.938 1.00 57.44 179 SER A N 1
ATOM 1195 C CA . SER A 1 84 ? 27.116 30.202 76.577 1.00 58.78 179 SER A CA 1
ATOM 1196 C C . SER A 1 84 ? 26.455 31.328 77.386 1.00 65.75 179 SER A C 1
ATOM 1197 O O . SER A 1 84 ? 25.447 31.135 78.069 1.00 66.88 179 SER A O 1
ATOM 1205 N N . THR A 1 85 ? 27.040 32.530 77.294 1.00 73.39 180 THR A N 1
ATOM 1206 C CA . THR A 1 85 ? 26.345 33.734 77.741 1.00 76.23 180 THR A CA 1
ATOM 1207 C C . THR A 1 85 ? 25.314 34.168 76.706 1.00 72.12 180 THR A C 1
ATOM 1208 O O . THR A 1 85 ? 24.185 34.524 77.064 1.00 67.76 180 THR A O 1
ATOM 1219 N N . THR A 1 86 ? 25.691 34.139 75.424 1.00 73.86 181 THR A N 1
ATOM 1220 C CA . THR A 1 86 ? 24.778 34.394 74.323 1.00 71.93 181 THR A CA 1
ATOM 1221 C C . THR A 1 86 ? 23.912 33.162 74.059 1.00 72.18 181 THR A C 1
ATOM 1222 O O . THR A 1 86 ? 24.219 32.046 74.488 1.00 73.47 181 THR A O 1
ATOM 1233 N N . GLY A 1 87 ? 22.825 33.376 73.324 1.00 70.14 182 GLY A N 1
ATOM 1234 C CA . GLY A 1 87 ? 21.855 32.327 73.068 1.00 65.45 182 GLY A CA 1
ATOM 1235 C C . GLY A 1 87 ? 22.189 31.401 71.911 1.00 69.31 182 GLY A C 1
ATOM 1236 O O . GLY A 1 87 ? 22.047 31.771 70.741 1.00 69.92 182 GLY A O 1
ATOM 1240 N N . PHE A 1 88 ? 22.667 30.197 72.240 1.00 65.51 183 PHE A N 1
ATOM 1241 C CA . PHE A 1 88 ? 23.0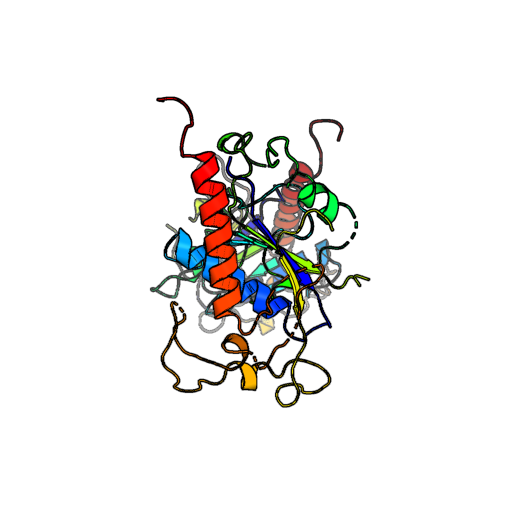89 29.215 71.244 1.00 55.46 183 PHE A CA 1
ATOM 1242 C C . PHE A 1 88 ? 21.950 28.864 70.307 1.00 44.72 183 PHE A C 1
ATOM 1243 O O . PHE A 1 88 ? 20.843 28.547 70.745 1.00 44.40 183 PHE A O 1
ATOM 1260 N N . ILE A 1 89 ? 22.233 28.945 69.013 1.00 46.67 184 ILE A N 1
ATOM 1261 C CA . ILE A 1 89 ? 21.276 28.576 67.977 1.00 45.92 184 ILE A CA 1
ATOM 1262 C C . ILE A 1 89 ? 21.781 27.308 67.300 1.00 45.11 184 ILE A C 1
ATOM 1263 O O . ILE A 1 89 ? 22.642 27.391 66.421 1.00 41.01 184 ILE A O 1
ATOM 1279 N N . PRO A 1 90 ? 21.264 26.122 67.659 1.00 43.09 185 PRO A N 1
ATOM 1280 C CA . PRO A 1 90 ? 21.841 24.903 67.099 1.00 40.80 185 PRO A CA 1
ATOM 1281 C C . PRO A 1 90 ? 21.619 24.826 65.610 1.00 40.22 185 PRO A C 1
ATOM 1282 O O . PRO A 1 90 ? 20.617 25.345 65.073 1.00 37.74 185 PRO A O 1
ATOM 1293 N N . PRO A 1 91 ? 22.525 24.152 64.887 1.00 38.56 186 PRO A N 1
ATOM 1294 C CA . PRO A 1 91 ? 22.293 23.916 63.458 1.00 38.48 186 PRO A CA 1
ATOM 1295 C C . PRO A 1 91 ? 21.198 22.880 63.286 1.00 42.86 186 PRO A C 1
ATOM 1296 O O . PRO A 1 91 ? 21.193 21.850 63.962 1.00 40.23 186 PRO A O 1
ATOM 1324 N N . ALA A 1 93 ? 18.453 20.865 60.282 1.00 45.40 188 ALA A N 1
ATOM 1325 C CA . ALA A 1 93 ? 18.506 20.421 58.895 1.00 50.88 188 ALA A CA 1
ATOM 1326 C C . ALA A 1 93 ? 17.482 21.150 58.035 1.00 46.95 188 ALA A C 1
ATOM 1327 O O . ALA A 1 93 ? 17.796 21.597 56.926 1.00 47.47 188 ALA A O 1
ATOM 1334 N N . SER A 1 94 ? 16.254 21.279 58.522 1.00 46.17 189 SER A N 1
ATOM 1335 C CA . SER A 1 94 ? 15.157 21.795 57.715 1.00 48.45 189 SER A CA 1
ATOM 1336 C C . SER A 1 94 ? 14.975 23.287 57.963 1.00 44.99 189 SER A C 1
ATOM 1337 O O . SER A 1 94 ? 15.051 23.748 59.105 1.00 38.64 189 SER A O 1
ATOM 1345 N N . LEU A 1 95 ? 14.748 24.036 56.879 1.00 37.23 190 LEU A N 1
ATOM 1346 C CA . LEU A 1 95 ? 14.508 25.468 57.008 1.00 41.62 190 LEU A CA 1
ATOM 1347 C C . LEU A 1 95 ? 13.533 25.756 58.137 1.00 40.22 190 LEU A C 1
ATOM 1348 O O . LEU A 1 95 ? 13.708 26.728 58.875 1.00 40.27 190 LEU A O 1
ATOM 1364 N N . GLU A 1 96 ? 12.503 24.915 58.288 1.00 43.88 191 GLU A N 1
ATOM 1365 C CA . GLU A 1 96 ? 11.458 25.164 59.277 1.00 47.10 191 GLU A CA 1
ATOM 1366 C C . GLU A 1 96 ? 12.029 25.306 60.685 1.00 45.49 191 GLU A C 1
ATOM 1367 O O . GLU A 1 96 ? 11.528 26.102 61.490 1.00 38.40 191 GLU A O 1
ATOM 1379 N N . ASP A 1 97 ? 13.053 24.517 61.017 1.00 41.11 192 ASP A N 1
ATOM 1380 C CA . ASP A 1 97 ? 13.596 24.478 62.370 1.00 40.94 192 ASP A CA 1
ATOM 1381 C C . ASP A 1 97 ? 14.792 25.401 62.564 1.00 38.89 192 ASP A C 1
ATOM 1382 O O . ASP A 1 97 ? 15.186 25.656 63.712 1.00 33.51 192 ASP A O 1
ATOM 1391 N N . LYS A 1 98 ? 15.373 25.909 61.480 1.00 34.72 193 LYS A N 1
ATOM 1392 C CA . LYS A 1 98 ? 16.563 26.737 61.604 1.00 35.25 193 LYS A CA 1
ATOM 1393 C C . LYS A 1 98 ? 16.224 28.004 62.372 1.00 34.73 193 LYS A C 1
ATOM 1394 O O . LYS A 1 98 ? 15.125 28.548 62.249 1.00 33.42 193 LYS A O 1
ATOM 1413 N N . GLY A 1 99 ? 17.163 28.454 63.195 1.00 32.91 194 GLY A N 1
ATOM 1414 C CA . GLY A 1 99 ? 16.966 29.639 63.997 1.00 39.22 194 GLY A CA 1
ATOM 1415 C C . GLY A 1 99 ? 16.302 29.413 65.338 1.00 37.89 194 GLY A C 1
ATOM 1416 O O . GLY A 1 99 ? 16.355 30.305 66.194 1.00 38.85 194 GLY A O 1
ATOM 1420 N N . LYS A 1 100 ? 15.705 28.249 65.559 1.00 37.00 195 LYS A N 1
ATOM 1421 C CA . LYS A 1 100 ? 15.113 27.947 66.851 1.00 40.17 195 LYS A CA 1
ATOM 1422 C C . LYS A 1 100 ? 16.183 27.924 67.940 1.00 41.51 195 LYS A C 1
ATOM 1423 O O . LYS A 1 100 ? 17.194 27.220 67.801 1.00 34.80 195 LYS A O 1
ATOM 1442 N N . PRO A 1 101 ? 16.019 28.670 69.017 1.00 44.75 196 PRO A N 1
ATOM 1443 C CA . PRO A 1 101 ? 17.056 28.675 70.052 1.00 44.87 196 PRO A CA 1
ATOM 1444 C C . PRO A 1 101 ? 17.176 27.307 70.707 1.00 40.26 196 PRO A C 1
ATOM 1445 O O . PRO A 1 101 ? 16.252 26.489 70.698 1.00 35.98 196 PRO A O 1
ATOM 1456 N N . PHE A 1 102 ? 18.368 27.049 71.236 1.00 38.95 197 PHE A N 1
ATOM 1457 C CA . PHE A 1 102 ? 18.544 25.962 72.189 1.00 37.77 197 PHE A CA 1
ATOM 1458 C C . PHE A 1 102 ? 17.867 26.363 73.490 1.00 35.74 197 PHE A C 1
ATOM 1459 O O . PHE A 1 102 ? 18.133 27.438 74.027 1.00 32.41 197 PHE A O 1
ATOM 1476 N N . ASN A 1 103 ? 16.951 25.531 73.973 1.00 32.84 198 ASN A N 1
ATOM 1477 C CA . ASN A 1 103 ? 16.200 25.841 75.189 1.00 29.90 198 ASN A CA 1
ATOM 1478 C C . ASN A 1 103 ? 15.852 24.508 75.864 1.00 30.39 198 ASN A C 1
ATOM 1479 O O . ASN A 1 103 ? 14.765 23.954 75.692 1.00 29.04 198 ASN A O 1
ATOM 1490 N N . SER A 1 104 ? 16.805 23.979 76.624 1.00 25.94 199 SER A N 1
ATOM 1491 C CA . SER A 1 104 ? 16.598 22.810 77.468 1.00 19.48 199 SER A CA 1
ATOM 1492 C C . SER A 1 104 ? 16.859 23.210 78.909 1.00 19.75 199 SER A C 1
ATOM 1493 O O . SER A 1 104 ? 17.674 24.097 79.180 1.00 23.28 199 SER A O 1
ATOM 1501 N N . LYS A 1 105 ? 16.156 22.551 79.834 1.00 18.18 200 LYS A N 1
ATOM 1502 C CA . LYS A 1 105 ? 16.213 22.935 81.237 1.00 20.97 200 LYS A CA 1
ATOM 1503 C C . LYS A 1 105 ? 17.461 22.414 81.934 1.00 16.27 200 LYS A C 1
ATOM 1504 O O . LYS A 1 105 ? 17.990 23.073 82.838 1.00 16.96 200 LYS A O 1
ATOM 1523 N N . VAL A 1 106 ? 17.912 21.223 8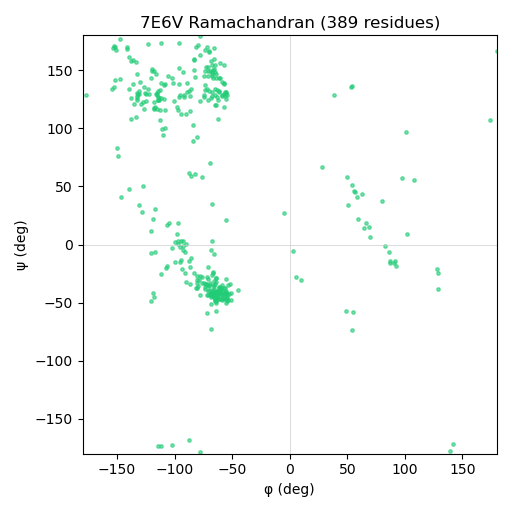1.559 1.00 15.67 201 VAL A N 1
ATOM 1524 C CA . VAL A 1 106 ? 18.991 20.546 82.256 1.00 17.65 201 VAL A CA 1
ATOM 1525 C C . VAL A 1 106 ? 19.891 19.891 81.220 1.00 19.51 201 VAL A C 1
ATOM 1526 O O . VAL A 1 106 ? 19.400 19.270 80.271 1.00 19.01 201 VAL A O 1
ATOM 1539 N N . ILE A 1 107 ? 21.204 20.064 81.380 1.00 18.87 202 ILE A N 1
ATOM 1540 C CA . ILE A 1 107 ? 22.204 19.332 80.606 1.00 20.21 202 ILE A CA 1
ATOM 1541 C C . ILE A 1 107 ? 22.940 18.384 81.539 1.00 18.28 202 ILE A C 1
ATOM 1542 O O . ILE A 1 107 ? 23.448 18.804 82.583 1.00 16.16 202 ILE A O 1
ATOM 1558 N N . ILE A 1 108 ? 22.973 17.102 81.177 1.00 16.82 203 ILE A N 1
ATOM 1559 C CA . ILE A 1 108 ? 23.596 16.073 81.991 1.00 17.69 203 ILE A CA 1
ATOM 1560 C C . ILE A 1 108 ? 24.734 15.467 81.186 1.00 17.67 203 ILE A C 1
ATOM 1561 O O . ILE A 1 108 ? 24.501 14.885 80.120 1.00 20.25 203 ILE A O 1
ATOM 1577 N N . ALA A 1 109 ? 25.963 15.596 81.680 1.00 22.42 204 ALA A N 1
ATOM 1578 C CA . ALA A 1 109 ? 27.106 14.947 81.057 1.00 20.44 204 ALA A CA 1
ATOM 1579 C C . ALA A 1 109 ? 27.622 13.809 81.924 1.00 22.60 204 ALA A C 1
ATOM 1580 O O . ALA A 1 109 ? 27.721 13.939 83.142 1.00 25.00 204 ALA A O 1
ATOM 1587 N N . THR A 1 110 ? 27.946 12.688 81.303 1.00 19.52 205 THR A N 1
ATOM 1588 C CA . THR A 1 110 ? 28.784 11.697 81.947 1.00 15.91 205 THR A CA 1
ATOM 1589 C C . THR A 1 110 ? 30.220 12.001 81.541 1.00 19.43 205 THR A C 1
ATOM 1590 O O . THR A 1 110 ? 30.482 12.482 80.436 1.00 18.60 205 THR A O 1
ATOM 1601 N N . SER A 1 111 ? 31.153 11.712 82.430 1.00 17.92 206 SER A N 1
ATOM 1602 C CA . SER A 1 111 ? 32.560 11.897 82.079 1.00 19.19 206 SER A CA 1
ATOM 1603 C C . SER A 1 111 ? 33.441 10.862 82.775 1.00 21.42 206 SER A C 1
ATOM 1604 O O . SER A 1 111 ? 33.234 10.522 83.951 1.00 19.31 206 SER A O 1
ATOM 1612 N N . ASN A 1 112 ? 34.459 10.408 82.047 1.00 21.39 207 ASN A N 1
ATOM 1613 C CA . ASN A 1 112 ? 35.485 9.525 82.583 1.00 22.00 207 ASN A CA 1
ATOM 1614 C C . ASN A 1 112 ? 36.746 10.298 82.982 1.00 23.63 207 ASN A C 1
ATOM 1615 O O . ASN A 1 112 ? 37.780 9.691 83.309 1.00 23.19 207 ASN A O 1
ATOM 1626 N N . LEU A 1 113 ? 36.670 11.621 82.977 1.00 23.89 208 LEU A N 1
ATOM 1627 C CA . LEU A 1 113 ? 37.826 12.454 83.267 1.00 25.31 208 LEU A CA 1
ATOM 1628 C C . LEU A 1 113 ? 38.037 12.613 84.768 1.00 25.36 208 LEU A C 1
ATOM 1629 O O . LEU A 1 113 ? 37.086 12.682 85.546 1.00 24.08 208 LEU A O 1
ATOM 1645 N N . TYR A 1 114 ? 39.304 12.656 85.167 1.00 19.92 209 TYR A N 1
ATOM 1646 C CA . TYR A 1 114 ? 39.673 12.914 86.550 1.00 19.36 209 TYR A CA 1
ATOM 1647 C C . TYR A 1 114 ? 39.465 14.381 86.878 1.00 20.99 209 TYR A C 1
ATOM 1648 O O . TYR A 1 114 ? 39.690 15.249 86.037 1.00 23.94 209 TYR A O 1
ATOM 1666 N N . SER A 1 115 ? 39.051 14.661 88.108 1.00 24.16 210 SER A N 1
ATOM 1667 C CA . SER A 1 115 ? 39.010 16.030 88.614 1.00 27.98 210 SER A CA 1
ATOM 1668 C C . SER A 1 115 ? 39.782 16.091 89.924 1.00 29.66 210 SER A C 1
ATOM 1669 O O . SER A 1 115 ? 39.401 15.436 90.899 1.00 34.13 210 SER A O 1
ATOM 1677 N N . GLY A 1 116 ? 40.871 16.860 89.941 1.00 31.81 211 GLY A N 1
ATOM 1678 C CA . GLY A 1 116 ? 41.695 16.987 91.131 1.00 32.11 211 GLY A CA 1
ATOM 1679 C C . GLY A 1 116 ? 41.148 17.966 92.156 1.00 40.68 211 GLY A C 1
ATOM 1680 O O . GLY A 1 116 ? 40.789 19.094 91.819 1.00 46.10 211 GLY A O 1
ATOM 1684 N N . LEU A 1 128 ? 35.505 25.474 82.699 1.00 52.57 223 LEU A N 1
ATOM 1685 C CA . LEU A 1 128 ? 34.944 24.219 82.199 1.00 58.88 223 LEU A CA 1
ATOM 1686 C C . LEU A 1 128 ? 34.198 23.500 83.316 1.00 54.57 223 LEU A C 1
ATOM 1687 O O . LEU A 1 128 ? 32.966 23.465 83.328 1.00 48.15 223 LEU A O 1
ATOM 1692 N N . ASN A 1 129 ? 34.959 22.922 84.250 1.00 53.10 224 ASN A N 1
ATOM 1693 C CA . ASN A 1 129 ? 34.359 22.393 85.469 1.00 51.40 224 ASN A CA 1
ATOM 1694 C C . ASN A 1 129 ? 33.553 23.461 86.196 1.00 46.32 224 ASN A C 1
ATOM 1695 O O . ASN A 1 129 ? 32.577 23.136 86.885 1.00 37.69 224 ASN A O 1
ATOM 1706 N N . ARG A 1 130 ? 33.949 24.736 86.064 1.00 47.89 225 ARG A N 1
ATOM 1707 C CA . ARG A 1 130 ? 33.213 25.842 86.673 1.00 51.14 225 ARG A CA 1
ATOM 1708 C C . ARG A 1 130 ? 31.849 26.072 86.028 1.00 47.64 225 ARG A C 1
ATOM 1709 O O . ARG A 1 130 ? 31.089 26.923 86.503 1.00 45.48 225 ARG A O 1
ATOM 1730 N N . ARG A 1 131 ? 31.524 25.350 84.963 1.00 39.10 226 ARG A N 1
ATOM 1731 C CA . ARG A 1 131 ? 30.215 25.446 84.333 1.00 44.11 226 ARG A CA 1
ATOM 1732 C C . ARG A 1 131 ? 29.221 24.419 84.873 1.00 35.23 226 ARG A C 1
ATOM 1733 O O . ARG A 1 131 ? 28.063 24.411 84.442 1.00 34.29 226 ARG A O 1
ATOM 1754 N N . PHE A 1 132 ? 29.631 23.561 85.797 1.00 31.55 227 PHE A N 1
ATOM 1755 C CA . PHE A 1 132 ? 28.760 22.520 86.336 1.00 27.60 227 PHE A CA 1
ATOM 1756 C C . PHE A 1 132 ? 28.144 23.025 87.632 1.00 27.11 227 PHE A C 1
ATOM 1757 O O . PHE A 1 132 ? 28.871 23.451 88.534 1.00 25.33 227 PHE A O 1
ATOM 1774 N N . HIS A 1 133 ? 26.811 22.978 87.734 1.00 22.93 228 HIS A N 1
ATOM 1775 C CA . HIS A 1 133 ? 26.169 23.297 89.000 1.00 21.86 228 HIS A CA 1
ATOM 1776 C C . HIS A 1 133 ? 26.255 22.126 89.966 1.00 21.00 228 HIS A C 1
ATOM 1777 O O . HIS A 1 133 ? 26.330 22.321 91.184 1.00 21.97 228 HIS A O 1
ATOM 1791 N N . PHE A 1 134 ? 26.266 20.910 89.427 1.00 20.68 229 PHE A N 1
ATOM 1792 C CA . PHE A 1 134 ? 26.395 19.671 90.176 1.00 18.16 229 PHE A CA 1
ATOM 1793 C C . PHE A 1 134 ? 27.445 18.819 89.491 1.00 19.47 229 PHE A C 1
ATOM 1794 O O . PHE A 1 134 ? 27.340 18.557 88.287 1.00 20.94 229 PHE A O 1
ATOM 1811 N N . ASP A 1 135 ? 28.465 18.429 90.257 1.00 18.91 230 ASP A N 1
ATOM 1812 C CA . ASP A 1 135 ? 29.606 17.655 89.765 1.00 19.10 230 ASP A CA 1
ATOM 1813 C C . ASP A 1 135 ? 29.796 16.543 90.781 1.00 19.10 230 ASP A C 1
ATOM 1814 O O . ASP A 1 135 ? 30.109 16.818 91.938 1.00 19.41 230 ASP A O 1
ATOM 1823 N N . ILE A 1 136 ? 29.491 15.304 90.390 1.00 22.19 231 ILE A N 1
ATOM 1824 C CA . ILE A 1 136 ? 29.348 14.204 91.339 1.00 16.46 231 ILE A CA 1
ATOM 1825 C C . ILE A 1 136 ? 30.115 12.992 90.842 1.00 18.28 231 ILE A C 1
ATOM 1826 O O . ILE A 1 136 ? 29.932 12.565 89.697 1.00 18.86 231 ILE A O 1
ATOM 1842 N N . ASP A 1 137 ? 30.975 12.445 91.707 1.00 17.71 232 ASP A N 1
ATOM 1843 C CA . ASP A 1 137 ? 31.656 11.183 91.445 1.00 19.99 232 ASP A CA 1
ATOM 1844 C C . ASP A 1 137 ? 30.771 10.043 91.926 1.00 19.17 232 ASP A C 1
ATOM 1845 O O . ASP A 1 137 ? 30.277 10.077 93.059 1.00 18.32 232 ASP A O 1
ATOM 1854 N N . VAL A 1 138 ? 30.589 9.030 91.079 1.00 18.26 233 VAL A N 1
ATOM 1855 C CA . VAL A 1 138 ? 29.676 7.928 91.355 1.00 18.17 233 VAL A CA 1
ATOM 1856 C C . VAL A 1 138 ? 30.479 6.637 91.413 1.00 21.98 233 VAL A C 1
ATOM 1857 O O . VAL A 1 138 ? 31.191 6.308 90.459 1.00 22.62 233 VAL A O 1
ATOM 1870 N N . SER A 1 139 ? 30.391 5.924 92.537 1.00 18.15 234 SER A N 1
ATOM 1871 C CA . SER A 1 139 ? 31.080 4.646 92.678 1.00 19.90 234 SER A CA 1
ATOM 1872 C C . SER A 1 139 ? 30.155 3.623 93.325 1.00 19.37 234 SER A C 1
ATOM 1873 O O . SER A 1 139 ? 29.203 3.966 94.025 1.00 22.11 234 SER A O 1
ATOM 1881 N N . ALA A 1 140 ? 30.477 2.350 93.123 1.00 16.84 235 ALA A N 1
ATOM 1882 C CA . ALA A 1 140 ? 29.671 1.256 93.643 1.00 18.52 235 ALA A CA 1
ATOM 1883 C C . ALA A 1 140 ? 30.097 0.945 95.071 1.00 19.60 235 ALA A C 1
ATOM 1884 O O . ALA A 1 140 ? 31.288 0.889 95.356 1.00 22.74 235 ALA A O 1
ATOM 1891 N N . LYS A 1 141 ? 29.140 0.781 95.970 1.00 18.98 236 LYS A N 1
ATOM 1892 C CA . LYS A 1 141 ? 29.455 0.394 97.334 1.00 24.95 236 LYS A CA 1
ATOM 1893 C C . LYS A 1 141 ? 29.631 -1.121 97.422 1.00 27.94 236 LYS A C 1
ATOM 1894 O O . LYS A 1 141 ? 29.159 -1.879 96.567 1.00 26.66 236 LYS A O 1
ATOM 1913 N N . ASP A 1 142 ? 30.319 -1.555 98.488 1.00 29.46 237 ASP A N 1
ATOM 1914 C CA . ASP A 1 142 ? 30.869 -2.909 98.514 1.00 28.46 237 ASP A CA 1
ATOM 1915 C C . ASP A 1 142 ? 29.784 -3.976 98.395 1.00 27.24 237 ASP A C 1
ATOM 1916 O O . ASP A 1 142 ? 29.970 -4.976 97.690 1.00 33.02 237 ASP A O 1
ATOM 1925 N N . GLY A 1 143 ? 28.650 -3.788 99.066 1.00 27.25 238 GLY A N 1
ATOM 1926 C CA . GLY A 1 143 ? 27.597 -4.785 98.982 1.00 29.32 238 GLY A CA 1
ATOM 1927 C C . GLY A 1 143 ? 26.980 -4.920 97.599 1.00 29.52 238 GLY A C 1
ATOM 1928 O O . GLY A 1 143 ? 26.166 -5.827 97.387 1.00 33.97 238 GLY A O 1
ATOM 1932 N N . TYR A 1 144 ? 27.327 -4.030 96.662 1.00 27.73 239 TYR A N 1
ATOM 1933 C CA . TYR A 1 144 ? 26.727 -4.029 95.332 1.00 27.18 239 TYR A CA 1
ATOM 1934 C C . TYR A 1 144 ? 27.786 -3.957 94.248 1.00 24.93 239 TYR A C 1
ATOM 1935 O O . TYR A 1 144 ? 27.571 -3.357 93.196 1.00 26.85 239 TYR A O 1
ATOM 1953 N N . LYS A 1 145 ? 28.931 -4.580 94.491 1.00 23.58 240 LYS A N 1
ATOM 1954 C CA . LYS A 1 145 ? 30.092 -4.486 93.621 1.00 31.68 240 LYS A CA 1
ATOM 1955 C C . LYS A 1 145 ? 30.482 -5.906 93.259 1.00 33.79 240 LYS A C 1
ATOM 1956 O O . LYS A 1 145 ? 30.710 -6.730 94.150 1.00 37.19 240 LYS A O 1
ATOM 1975 N N . VAL A 1 146 ? 30.538 -6.190 91.957 1.00 31.37 241 VAL A N 1
ATOM 1976 C CA . VAL A 1 146 ? 30.886 -7.508 91.437 1.00 39.41 241 VAL A CA 1
ATOM 1977 C C . VAL A 1 146 ? 31.816 -7.324 90.250 1.00 37.64 241 VAL A C 1
ATOM 1978 O O . VAL A 1 146 ? 31.455 -6.646 89.281 1.00 34.48 241 VAL A O 1
ATOM 1991 N N . ASN A 1 147 ? 32.977 -7.995 90.304 1.00 42.42 242 ASN A N 1
ATOM 1992 C CA . ASN A 1 147 ? 34.185 -7.707 89.526 1.00 45.56 242 ASN A CA 1
ATOM 1993 C C . ASN A 1 147 ? 34.325 -6.241 89.131 1.00 38.44 242 ASN A C 1
ATOM 1994 O O . ASN A 1 147 ? 34.303 -5.893 87.945 1.00 34.95 242 ASN A O 1
ATOM 2005 N N . ASN A 1 148 ? 34.518 -5.390 90.132 1.00 39.11 243 ASN A N 1
ATOM 2006 C CA . ASN A 1 148 ? 34.822 -3.980 89.947 1.00 38.15 243 ASN A CA 1
ATOM 2007 C C . ASN A 1 148 ? 33.744 -3.231 89.181 1.00 34.11 243 ASN A C 1
ATOM 2008 O O . ASN A 1 148 ? 34.029 -2.191 88.583 1.00 35.04 243 ASN A O 1
ATOM 2019 N N . LYS A 1 149 ? 32.517 -3.750 89.164 1.00 31.35 244 LYS A N 1
ATOM 2020 C CA . LYS A 1 149 ? 31.403 -3.076 88.524 1.00 29.32 244 LYS A CA 1
ATOM 2021 C C . LYS A 1 149 ? 30.199 -3.098 89.456 1.00 27.80 244 LYS A C 1
ATOM 2022 O O . LYS A 1 149 ? 30.091 -3.938 90.354 1.00 28.61 244 LYS A O 1
ATOM 2041 N N . LEU A 1 150 ? 29.294 -2.147 89.240 1.00 24.67 245 LEU A N 1
ATOM 2042 C CA . LEU A 1 150 ? 28.041 -2.137 89.981 1.00 20.84 245 LEU A CA 1
ATOM 2043 C C . LEU A 1 150 ? 27.234 -3.369 89.619 1.00 20.63 245 LEU A C 1
ATOM 2044 O O . LEU A 1 150 ? 27.072 -3.702 88.440 1.00 24.15 245 LEU A O 1
ATOM 2060 N N . ASP A 1 151 ? 26.711 -4.027 90.637 1.00 19.50 246 ASP A N 1
ATOM 2061 C CA . ASP A 1 151 ? 25.808 -5.161 90.470 1.00 23.48 246 ASP A CA 1
ATOM 2062 C C . ASP A 1 151 ? 24.418 -4.571 90.276 1.00 21.07 246 ASP A C 1
ATOM 2063 O O . ASP A 1 151 ? 23.685 -4.360 91.232 1.00 18.03 246 ASP A O 1
ATOM 2072 N N . ILE A 1 152 ? 24.070 -4.290 89.018 1.00 19.03 247 ILE A N 1
ATOM 2073 C CA . ILE A 1 152 ? 22.869 -3.517 88.749 1.00 22.54 247 ILE A CA 1
ATOM 2074 C C . ILE A 1 152 ? 21.621 -4.329 89.045 1.00 18.47 247 ILE A C 1
ATOM 2075 O O . ILE A 1 152 ? 20.579 -3.767 89.383 1.00 19.40 247 ILE A O 1
ATOM 2091 N N . ILE A 1 153 ? 21.686 -5.651 88.907 1.00 20.14 248 ILE A N 1
ATOM 2092 C CA . ILE A 1 153 ? 20.523 -6.475 89.226 1.00 21.93 248 ILE A CA 1
ATOM 2093 C C . ILE A 1 153 ? 20.213 -6.363 90.714 1.00 20.84 248 ILE A C 1
ATOM 2094 O O . ILE A 1 153 ? 19.065 -6.136 91.108 1.00 23.28 248 ILE A O 1
ATOM 2110 N N . LYS A 1 154 ? 21.235 -6.503 91.565 1.00 21.38 249 LYS A N 1
ATOM 2111 C CA . LYS A 1 154 ? 21.007 -6.312 92.997 1.00 20.97 249 LYS A CA 1
ATOM 2112 C C . LYS A 1 154 ? 20.581 -4.871 93.299 1.00 20.87 249 LYS A C 1
ATOM 2113 O O . LYS A 1 154 ? 19.681 -4.634 94.117 1.00 22.17 249 LYS A O 1
ATOM 2132 N N . ALA A 1 155 ? 21.194 -3.896 92.615 1.00 22.45 250 ALA A N 1
ATOM 2133 C CA . ALA A 1 155 ? 20.887 -2.493 92.862 1.00 21.00 250 ALA A CA 1
ATOM 2134 C C . ALA A 1 155 ? 19.480 -2.109 92.456 1.00 19.73 250 ALA A C 1
ATOM 2135 O O . ALA A 1 155 ? 18.954 -1.150 93.012 1.00 18.06 250 ALA A O 1
ATOM 2142 N N . LEU A 1 156 ? 18.857 -2.840 91.538 1.00 19.75 251 LEU A N 1
ATOM 2143 C CA . LEU A 1 156 ? 17.485 -2.595 91.109 1.00 19.67 251 LEU A CA 1
ATOM 2144 C C . LEU A 1 156 ? 16.466 -3.450 91.843 1.00 22.24 251 LEU A C 1
ATOM 2145 O O . LEU A 1 156 ? 15.267 -3.328 91.575 1.00 21.56 251 LEU A O 1
ATOM 2161 N N . GLU A 1 157 ? 16.904 -4.332 92.739 1.00 22.93 252 GLU A N 1
ATOM 2162 C CA . GLU A 1 157 ? 15.959 -5.160 93.474 1.00 24.31 252 GLU A CA 1
ATOM 2163 C C . GLU A 1 157 ? 15.036 -4.294 94.313 1.00 23.42 252 GLU A C 1
ATOM 2164 O O . GLU A 1 157 ? 15.497 -3.408 95.042 1.00 25.65 252 GLU A O 1
ATOM 2176 N N . ASP A 1 158 ? 13.735 -4.585 94.223 1.00 22.04 253 ASP A N 1
ATOM 2177 C CA . ASP A 1 158 ? 12.720 -3.877 94.991 1.00 22.11 253 ASP A CA 1
ATOM 2178 C C . ASP A 1 158 ? 12.916 -4.133 96.476 1.00 26.05 253 ASP A C 1
ATOM 2179 O O . ASP A 1 158 ? 12.991 -5.289 96.917 1.00 25.52 2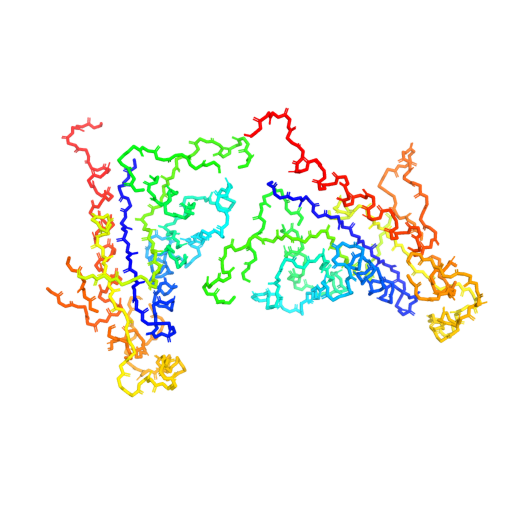53 ASP A O 1
ATOM 2188 N N . THR A 1 159 ? 12.965 -3.053 97.258 1.00 24.00 254 THR A N 1
ATOM 2189 C CA . THR A 1 159 ? 13.004 -3.196 98.711 1.00 24.26 254 THR A CA 1
ATOM 2190 C C . THR A 1 159 ? 11.613 -3.324 99.335 1.00 31.14 254 THR A C 1
ATOM 2191 O O . THR A 1 159 ? 11.516 -3.622 100.532 1.00 30.92 254 THR A O 1
ATOM 2202 N N . HIS A 1 160 ? 10.547 -3.059 98.571 1.00 29.98 255 HIS A N 1
ATOM 2203 C CA . HIS A 1 160 ? 9.167 -2.994 99.044 1.00 30.89 255 HIS A CA 1
ATOM 2204 C C . HIS A 1 160 ? 8.936 -1.848 100.026 1.00 35.29 255 HIS A C 1
ATOM 2205 O O . HIS A 1 160 ? 7.885 -1.793 100.669 1.00 37.34 255 HIS A O 1
ATOM 2219 N N . THR A 1 161 ? 9.881 -0.911 100.103 1.00 31.33 256 THR A N 1
ATOM 2220 C CA . THR A 1 161 ? 9.698 0.385 100.742 1.00 32.06 256 THR A CA 1
ATOM 2221 C C . THR A 1 161 ? 8.773 1.269 99.914 1.00 33.38 256 THR A C 1
ATOM 2222 O O . THR A 1 161 ? 8.672 1.131 98.692 1.00 32.02 256 THR A O 1
ATOM 2233 N N . ASN A 1 162 ? 8.094 2.189 100.587 1.00 35.53 257 ASN A N 1
ATOM 2234 C CA . ASN A 1 162 ? 7.200 3.104 99.889 1.00 32.85 257 ASN A CA 1
ATOM 2235 C C . ASN A 1 162 ? 7.958 3.839 98.786 1.00 26.71 257 ASN A C 1
ATOM 2236 O O . ASN A 1 162 ? 9.056 4.351 99.033 1.00 26.48 257 ASN A O 1
ATOM 2247 N N . PRO A 1 163 ? 7.427 3.900 97.568 1.00 31.00 258 PRO A N 1
ATOM 2248 C CA . PRO A 1 163 ? 8.108 4.657 96.508 1.00 26.67 258 PRO A CA 1
ATOM 2249 C C . PRO A 1 163 ? 8.050 6.164 96.743 1.00 31.92 258 PRO A C 1
ATOM 2250 O O . PRO A 1 163 ? 7.273 6.684 97.542 1.00 26.51 258 PRO A O 1
ATOM 2261 N N . VAL A 1 164 ? 8.876 6.873 95.978 1.00 22.78 259 VAL A N 1
ATOM 2262 C CA . VAL A 1 164 ? 9.137 8.292 96.173 1.00 22.73 259 VAL A CA 1
ATOM 2263 C C . VAL A 1 164 ? 8.860 9.024 94.865 1.00 23.14 259 VAL A C 1
ATOM 2264 O O . VAL A 1 164 ? 9.283 8.582 93.793 1.00 18.74 259 VAL A O 1
ATOM 2277 N N . ALA A 1 165 ? 8.080 10.096 94.937 1.00 21.43 260 ALA A N 1
ATOM 2278 C CA . ALA A 1 165 ? 7.932 11.050 93.814 1.00 18.68 260 ALA A CA 1
ATOM 2279 C C . ALA A 1 165 ? 7.496 10.315 92.546 1.00 21.14 260 ALA A C 1
ATOM 2280 O O . ALA A 1 165 ? 6.456 9.647 92.578 1.00 21.52 260 ALA A O 1
ATOM 2297 N N . PHE A 1 167 ? 9.018 7.905 91.074 1.00 20.04 262 PHE A N 1
ATOM 2298 C CA . PHE A 1 167 ? 9.606 6.583 90.967 1.00 18.87 262 PHE A CA 1
ATOM 2299 C C . PHE A 1 167 ? 8.597 5.524 91.378 1.00 20.13 262 PHE A C 1
ATOM 2300 O O . PHE A 1 167 ? 7.902 5.688 92.376 1.00 21.33 262 PHE A O 1
ATOM 2317 N N . GLN A 1 168 ? 8.511 4.447 90.597 1.00 20.64 263 GLN A N 1
ATOM 2318 C CA . GLN A 1 168 ? 7.464 3.448 90.798 1.00 20.80 263 GLN A CA 1
ATOM 2319 C C . GLN A 1 168 ? 7.746 2.518 91.962 1.00 24.44 263 GLN A C 1
ATOM 2320 O O . GLN A 1 168 ? 6.801 1.977 92.532 1.00 21.03 263 GLN A O 1
ATOM 2334 N N . TYR A 1 169 ? 9.015 2.292 92.308 1.00 20.04 264 TYR A N 1
ATOM 2335 C CA . TYR A 1 169 ? 9.366 1.535 93.501 1.00 23.57 264 TYR A CA 1
ATOM 2336 C C . TYR A 1 169 ? 10.734 1.982 94.001 1.00 20.14 264 TYR A C 1
ATOM 2337 O O . TYR A 1 169 ? 11.458 2.717 93.327 1.00 21.21 264 TYR A O 1
ATOM 2355 N N . ASP A 1 170 ? 11.098 1.504 95.190 1.00 20.00 265 ASP A N 1
ATOM 2356 C CA . ASP A 1 170 ? 12.360 1.873 95.812 1.00 22.10 265 ASP A CA 1
ATOM 2357 C C . ASP A 1 170 ? 13.401 0.774 95.637 1.00 22.33 265 ASP A C 1
ATOM 2358 O O . ASP A 1 170 ? 13.095 -0.410 95.756 1.00 22.36 265 ASP A O 1
ATOM 2367 N N . CYS A 1 171 ? 14.637 1.173 95.354 1.00 21.04 266 CYS A N 1
ATOM 2368 C CA . CYS A 1 171 ? 15.717 0.212 95.254 1.00 14.72 266 CYS A CA 1
ATOM 2369 C C . CYS A 1 171 ? 17.023 0.879 95.648 1.00 22.49 266 CYS A C 1
ATOM 2370 O O . CYS A 1 171 ? 17.111 2.104 95.745 1.00 17.44 266 CYS A O 1
ATOM 2378 N N . ALA A 1 172 ? 18.050 0.041 95.853 1.00 19.73 267 ALA A N 1
ATOM 2379 C CA . ALA A 1 172 ? 19.330 0.514 96.365 1.00 17.85 267 ALA A CA 1
ATOM 2380 C C . ALA A 1 172 ? 19.997 1.473 95.401 1.00 15.77 267 ALA A C 1
ATOM 2381 O O . ALA A 1 172 ? 20.773 2.334 95.822 1.00 18.74 267 ALA A O 1
ATOM 2388 N N . LEU A 1 173 ? 19.747 1.330 94.104 1.00 14.96 268 LEU A N 1
ATOM 2389 C CA . LEU A 1 173 ? 20.329 2.281 93.167 1.00 15.48 268 LEU A CA 1
ATOM 2390 C C . LEU A 1 173 ? 19.829 3.687 93.457 1.00 16.57 268 LEU A C 1
ATOM 2391 O O . LEU A 1 173 ? 20.568 4.669 93.313 1.00 18.74 268 LEU A O 1
ATOM 2407 N N . LEU A 1 174 ? 18.569 3.801 93.845 1.00 15.58 269 LEU A N 1
ATOM 2408 C CA . LEU A 1 174 ? 17.965 5.109 94.034 1.00 18.33 269 LEU A CA 1
ATOM 2409 C C . LEU A 1 174 ? 18.118 5.646 95.453 1.00 21.32 269 LEU A C 1
ATOM 2410 O O . LEU A 1 174 ? 18.158 6.867 95.638 1.00 16.85 269 LEU A O 1
ATOM 2426 N N . ASN A 1 175 ? 18.135 4.778 96.467 1.00 21.40 270 ASN A N 1
ATOM 2427 C CA . ASN A 1 175 ? 18.068 5.231 97.856 1.00 21.59 270 ASN A CA 1
ATOM 2428 C C . ASN A 1 175 ? 19.439 5.435 98.507 1.00 22.71 270 ASN A C 1
ATOM 2429 O O . ASN A 1 175 ? 19.502 5.922 99.640 1.00 22.59 270 ASN A O 1
ATOM 2440 N N . GLY A 1 176 ? 20.532 5.108 97.822 1.00 19.08 271 GLY A N 1
ATOM 2441 C CA . GLY A 1 176 ? 21.861 5.391 98.322 1.00 20.63 271 GLY A CA 1
ATOM 2442 C C . GLY A 1 176 ? 22.640 4.193 98.799 1.00 21.39 271 GLY A C 1
ATOM 2443 O O . GLY A 1 176 ? 23.859 4.307 98.985 1.00 21.07 271 GLY A O 1
ATOM 2464 N N . ALA A 1 178 ? 23.356 1.435 97.095 1.00 22.73 273 ALA A N 1
ATOM 2465 C CA . ALA A 1 178 ? 24.134 0.738 96.077 1.00 22.19 273 ALA A CA 1
ATOM 2466 C C . ALA A 1 178 ? 25.309 1.551 95.565 1.00 20.11 273 ALA A C 1
ATOM 2467 O O . ALA A 1 178 ? 26.330 0.976 95.178 1.00 19.43 273 ALA A O 1
ATOM 2474 N N . VAL A 1 179 ? 25.189 2.873 95.555 1.00 20.60 274 VAL A N 1
ATOM 2475 C CA . VAL A 1 179 ? 26.190 3.730 94.956 1.00 19.82 274 VAL A CA 1
ATOM 2476 C C . VAL A 1 179 ? 26.523 4.869 95.897 1.00 19.02 274 VAL A C 1
ATOM 2477 O O . VAL A 1 179 ? 25.678 5.350 96.645 1.00 20.91 274 VAL A O 1
ATOM 2490 N N . GLU A 1 180 ? 27.772 5.280 95.860 1.00 19.28 275 GLU A N 1
ATOM 2491 C CA . GLU A 1 180 ? 28.287 6.383 96.654 1.00 23.47 275 GLU A CA 1
ATOM 2492 C C . GLU A 1 180 ? 28.413 7.619 95.779 1.00 19.55 275 GLU A C 1
ATOM 2493 O O . GLU A 1 180 ? 29.090 7.584 94.748 1.00 21.21 275 GLU A O 1
ATOM 2539 N N . LYS A 1 182 ? 29.780 11.470 95.612 1.00 23.06 277 LYS A N 1
ATOM 2540 C CA . LYS A 1 182 ? 30.747 12.375 96.239 1.00 20.51 277 LYS A CA 1
ATOM 2541 C C . LYS A 1 182 ? 30.706 13.669 95.447 1.00 21.15 277 LYS A C 1
ATOM 2542 O O . LYS A 1 182 ? 31.146 13.713 94.291 1.00 18.52 277 LYS A O 1
ATOM 2561 N N . ARG A 1 183 ? 30.122 14.709 96.038 1.00 26.87 278 ARG A N 1
ATOM 2562 C CA . ARG A 1 183 ? 29.995 15.979 95.338 1.00 25.22 278 ARG A CA 1
ATOM 2563 C C . ARG A 1 183 ? 31.353 16.659 95.297 1.00 28.65 278 ARG A C 1
ATOM 2564 O O . ARG A 1 183 ? 31.994 16.824 96.333 1.00 35.44 278 ARG A O 1
ATOM 2585 N N . LEU A 1 184 ? 31.792 17.038 94.095 1.00 26.26 279 LEU A N 1
ATOM 2586 C CA . LEU A 1 184 ? 33.029 17.782 93.889 1.00 28.90 279 LEU A CA 1
ATOM 2587 C C . LEU A 1 184 ? 32.719 19.267 94.028 1.00 40.38 279 LEU A C 1
ATOM 2588 O O . LEU A 1 184 ? 31.800 19.777 93.382 1.00 35.37 279 LEU A O 1
ATOM 2604 N N . GLN A 1 185 ? 33.474 19.958 94.873 1.00 52.03 280 GLN A N 1
ATOM 2605 C CA . GLN A 1 185 ? 33.123 21.306 95.297 1.00 56.51 280 GLN A CA 1
ATOM 2606 C C . GLN A 1 185 ? 34.106 22.333 94.752 1.00 59.73 280 GLN A C 1
ATOM 2607 O O . GLN A 1 185 ? 35.318 22.096 94.709 1.00 55.28 280 GLN A O 1
ATOM 2621 N N . GLN A 1 186 ? 33.552 23.466 94.312 1.00 66.42 281 GLN A N 1
ATOM 2622 C CA . GLN A 1 186 ? 34.354 24.558 93.770 1.00 77.44 281 GLN A CA 1
ATOM 2623 C C . GLN A 1 186 ? 35.130 25.270 94.875 1.00 80.00 281 GLN A C 1
ATOM 2624 O O . GLN A 1 186 ? 36.366 25.333 94.842 1.00 67.37 281 GLN A O 1
ATOM 2632 N N . ASP A 1 187 ? 34.415 25.807 95.864 1.00 84.32 282 ASP A N 1
ATOM 2633 C CA . ASP A 1 187 ? 35.007 26.499 96.996 1.00 79.56 282 ASP A CA 1
ATOM 2634 C C . ASP A 1 187 ? 35.553 25.478 97.995 1.00 76.73 282 ASP A C 1
ATOM 2635 O O . ASP A 1 187 ? 35.475 24.260 97.790 1.00 74.05 282 ASP A O 1
ATOM 2642 N N . VAL A 1 188 ? 36.105 25.977 99.102 1.00 77.77 283 VAL A N 1
ATOM 2643 C CA . VAL A 1 188 ? 36.739 25.142 100.116 1.00 77.77 283 VAL A CA 1
ATOM 2644 C C . VAL A 1 188 ? 36.064 25.307 101.471 1.00 75.96 283 VAL A C 1
ATOM 2645 O O . VAL A 1 188 ? 35.759 24.317 102.149 1.00 69.87 283 VAL A O 1
ATOM 2651 N N . PHE A 1 189 ? 35.849 26.559 101.904 1.00 81.14 284 PHE A N 1
ATOM 2652 C CA . PHE A 1 189 ? 35.104 26.805 103.138 1.00 78.92 284 PHE A CA 1
ATOM 2653 C C . PHE A 1 189 ? 33.824 27.582 102.854 1.00 78.45 284 PHE A C 1
ATOM 2654 O O . PHE A 1 189 ? 33.351 28.367 103.698 1.00 72.21 284 PHE A O 1
ATOM 2664 N N . LYS A 1 190 ? 33.263 27.374 101.653 1.00 79.15 285 LYS A N 1
ATOM 2665 C CA . LYS A 1 190 ? 31.875 27.741 101.367 1.00 77.31 285 LYS A CA 1
ATOM 2666 C C . LYS A 1 190 ? 31.135 26.541 100.792 1.00 72.35 285 LYS A C 1
ATOM 2667 O O . LYS A 1 190 ? 30.531 26.625 99.723 1.00 72.45 285 LYS A O 1
ATOM 2675 N N . PRO A 1 191 ? 31.210 25.382 101.441 1.00 70.58 286 PRO A N 1
ATOM 2676 C CA . PRO A 1 191 ? 30.909 24.121 100.745 1.00 69.21 286 PRO A CA 1
ATOM 2677 C C . PRO A 1 191 ? 29.414 23.948 100.521 1.00 64.89 286 PRO A C 1
ATOM 2678 O O . PRO A 1 191 ? 28.616 24.092 101.450 1.00 65.35 286 PRO A O 1
ATOM 2683 N N . GLN A 1 192 ? 29.040 23.656 99.276 1.00 64.15 287 GLN A N 1
ATOM 2684 C CA . GLN A 1 192 ? 27.679 23.234 98.987 1.00 60.91 287 GLN A CA 1
ATOM 2685 C C . GLN A 1 192 ? 27.405 21.888 99.661 1.00 53.68 287 GLN A C 1
ATOM 2686 O O . GLN A 1 192 ? 28.306 21.055 99.804 1.00 54.24 287 GLN A O 1
ATOM 2700 N N . PRO A 1 193 ? 26.168 21.644 100.076 1.00 53.91 288 PRO A N 1
ATOM 2701 C CA . PRO A 1 193 ? 25.890 20.473 100.930 1.00 52.83 288 PRO A CA 1
ATOM 2702 C C . PRO A 1 193 ? 26.069 19.175 100.163 1.00 44.34 288 PRO A C 1
ATOM 2703 O O . PRO A 1 193 ? 26.009 19.157 98.921 1.00 41.04 288 PRO A O 1
ATOM 2714 N N . PRO A 1 194 ? 26.292 18.069 100.868 1.00 39.14 289 PRO A N 1
ATOM 2715 C CA . PRO A 1 194 ? 26.464 16.783 100.181 1.00 37.58 289 PRO A CA 1
ATOM 2716 C C . PRO A 1 194 ? 25.175 16.349 99.506 1.00 31.80 289 PRO A C 1
ATOM 2717 O O . PRO A 1 194 ? 24.066 16.673 99.945 1.00 34.44 289 PRO A O 1
ATOM 2728 N N . ILE A 1 195 ? 25.339 15.614 98.415 1.00 28.58 290 ILE A N 1
ATOM 2729 C CA . ILE A 1 195 ? 24.233 15.007 97.686 1.00 26.45 290 ILE A CA 1
ATOM 2730 C C . ILE A 1 195 ? 24.437 13.504 97.742 1.00 26.57 290 ILE A C 1
ATOM 2731 O O . ILE A 1 195 ? 25.440 13.001 97.233 1.00 27.61 290 ILE A O 1
ATOM 2747 N N . LEU A 1 196 ? 23.508 12.791 98.373 1.00 21.23 291 LEU A N 1
ATOM 2748 C CA . LEU A 1 196 ? 23.809 11.452 98.850 1.00 23.65 291 LEU A CA 1
ATOM 2749 C C . LEU A 1 196 ? 23.071 10.351 98.127 1.00 24.84 291 LEU A C 1
ATOM 2750 O O . LEU A 1 196 ? 23.545 9.215 98.142 1.00 18.29 291 LEU A O 1
ATOM 2766 N N . ASN A 1 197 ? 21.907 10.628 97.543 1.00 20.14 292 ASN A N 1
ATOM 2767 C CA . ASN A 1 197 ? 21.262 9.623 96.716 1.00 22.05 292 ASN A CA 1
ATOM 2768 C C . ASN A 1 197 ? 20.498 10.285 95.571 1.00 21.10 292 ASN A C 1
ATOM 2769 O O . ASN A 1 197 ? 20.399 11.513 95.484 1.00 18.03 292 ASN A O 1
ATOM 2780 N N . VAL A 1 198 ? 19.922 9.440 94.705 1.00 17.63 293 VAL A N 1
ATOM 2781 C CA . VAL A 1 198 ? 19.249 9.935 93.509 1.00 19.72 293 VAL A CA 1
ATOM 2782 C C . VAL A 1 198 ? 18.055 10.804 93.888 1.00 18.04 293 VAL A C 1
ATOM 2783 O O . VAL A 1 198 ? 17.815 11.856 93.284 1.00 16.42 293 VAL A O 1
ATOM 2796 N N . TYR A 1 199 ? 17.276 10.371 94.879 1.00 19.91 294 TYR A N 1
ATOM 2797 C CA . TYR A 1 199 ? 16.095 11.142 95.264 1.00 18.84 294 TYR A CA 1
ATOM 2798 C C . TYR A 1 199 ? 16.494 12.588 95.572 1.00 18.14 294 TYR A C 1
ATOM 2799 O O . TYR A 1 199 ? 15.854 13.546 95.118 1.00 17.20 294 TYR A O 1
ATOM 2817 N N . GLN A 1 200 ? 17.551 12.756 96.359 1.00 17.78 295 GLN A N 1
ATOM 2818 C CA . GLN A 1 200 ? 17.987 14.092 96.733 1.00 19.54 295 GLN A CA 1
ATOM 2819 C C . GLN A 1 200 ? 18.538 14.845 95.532 1.00 16.37 295 GLN A C 1
ATOM 2820 O O . GLN A 1 200 ? 18.253 16.035 95.364 1.00 18.34 295 GLN A O 1
ATOM 2834 N N . LEU A 1 201 ? 19.349 14.177 94.703 1.00 16.74 296 LEU A N 1
ATOM 2835 C CA . LEU A 1 201 ? 19.883 14.821 93.514 1.00 16.66 296 LEU A CA 1
ATOM 2836 C C . LEU A 1 201 ? 18.754 15.299 92.623 1.00 14.83 296 LEU A C 1
ATOM 2837 O O . LEU A 1 201 ? 18.789 16.420 92.133 1.00 14.65 296 LEU A O 1
ATOM 2853 N N . VAL A 1 202 ? 17.721 14.482 92.427 1.00 13.77 297 VAL A N 1
ATOM 2854 C CA . VAL A 1 202 ? 16.583 14.913 91.620 1.00 16.89 297 VAL A CA 1
ATOM 2855 C C . VAL A 1 202 ? 15.963 16.180 92.206 1.00 12.13 297 VAL A C 1
ATOM 2856 O O . VAL A 1 202 ? 15.646 17.129 91.483 1.00 16.90 297 VAL A O 1
ATOM 2869 N N . ASP A 1 203 ? 15.758 16.210 93.527 1.00 14.90 298 ASP A N 1
ATOM 2870 C CA . ASP A 1 203 ? 15.105 17.376 94.115 1.00 17.85 298 ASP A CA 1
ATOM 2871 C C . ASP A 1 203 ? 15.992 18.621 94.056 1.00 16.97 298 ASP A C 1
ATOM 2872 O O . ASP A 1 203 ? 15.488 19.736 93.917 1.00 18.23 298 ASP A O 1
ATOM 2881 N N . GLU A 1 204 ? 17.299 18.461 94.169 1.00 15.63 299 GLU A N 1
ATOM 2882 C CA . GLU A 1 204 ? 18.196 19.598 94.073 1.00 15.75 299 GLU A CA 1
ATOM 2883 C C . GLU A 1 204 ? 18.207 20.185 92.670 1.00 15.74 299 GLU A C 1
ATOM 2884 O O . GLU A 1 204 ? 18.240 21.411 92.505 1.00 16.79 299 GLU A O 1
ATOM 2896 N N . VAL A 1 205 ? 18.220 19.321 91.651 1.00 13.87 300 VAL A N 1
ATOM 2897 C CA . VAL A 1 205 ? 18.177 19.802 90.272 1.00 13.63 300 VAL A CA 1
ATOM 2898 C C . VAL A 1 205 ? 16.831 20.454 89.964 1.00 16.23 300 VAL A C 1
ATOM 2899 O O . VAL A 1 205 ? 16.779 21.517 89.334 1.00 17.18 300 VAL A O 1
ATOM 2912 N N . ILE A 1 206 ? 15.726 19.838 90.394 1.00 16.08 301 ILE A N 1
ATOM 2913 C CA . ILE A 1 206 ? 14.421 20.474 90.228 1.00 17.35 301 ILE A CA 1
ATOM 2914 C C . ILE A 1 206 ? 14.427 21.856 90.873 1.00 18.44 301 ILE A C 1
ATOM 2915 O O . ILE A 1 206 ? 14.034 22.848 90.253 1.00 18.50 301 ILE A O 1
ATOM 2931 N N . GLU A 1 207 ? 14.876 21.948 92.128 1.00 18.48 302 GLU A N 1
ATOM 2932 C CA . GLU A 1 207 ? 14.852 23.240 92.807 1.00 21.33 302 GLU A CA 1
ATOM 2933 C C . GLU A 1 207 ? 15.681 24.275 92.049 1.00 22.20 302 GLU A C 1
ATOM 2934 O O . GLU A 1 207 ? 15.296 25.447 91.944 1.00 22.70 302 GLU A O 1
ATOM 2946 N N . ARG A 1 208 ? 16.809 23.864 91.489 1.00 19.44 303 ARG A N 1
ATOM 2947 C CA . ARG A 1 208 ? 17.662 24.825 90.802 1.00 22.98 303 ARG A CA 1
ATOM 2948 C C . ARG A 1 208 ? 17.056 25.229 89.473 1.00 19.00 303 ARG A C 1
ATOM 2949 O O . ARG A 1 208 ? 17.140 26.398 89.081 1.00 20.00 303 ARG A O 1
ATOM 2970 N N . VAL A 1 209 ? 16.435 24.283 88.764 1.00 18.99 304 VAL A N 1
ATOM 2971 C CA . VAL A 1 209 ? 15.732 24.636 87.531 1.00 20.82 304 VAL A CA 1
ATOM 2972 C C . VAL A 1 209 ? 14.587 25.606 87.840 1.00 16.85 304 VAL A C 1
ATOM 2973 O O . VAL A 1 209 ? 14.334 26.564 87.096 1.00 17.76 304 VAL A O 1
ATOM 2986 N N . ASN A 1 210 ? 13.885 25.379 88.949 1.00 19.21 305 ASN A N 1
ATOM 2987 C CA . ASN A 1 210 ? 12.790 26.282 89.304 1.00 20.05 305 ASN A CA 1
ATOM 2988 C C . ASN A 1 210 ? 13.299 27.712 89.508 1.00 20.69 305 ASN A C 1
ATOM 2989 O O . ASN A 1 210 ? 12.652 28.677 89.080 1.00 20.16 305 ASN A O 1
ATOM 3000 N N . LEU A 1 211 ? 14.462 27.859 90.147 1.00 18.24 306 LEU A N 1
ATOM 3001 C CA . LEU A 1 211 ? 15.050 29.177 90.362 1.00 24.31 306 LEU A CA 1
ATOM 3002 C C . LEU A 1 211 ? 15.417 29.828 89.037 1.00 22.56 306 LEU A C 1
ATOM 3003 O O . LEU A 1 211 ? 15.119 31.001 88.804 1.00 20.74 306 LEU A O 1
ATOM 3019 N N . HIS A 1 212 ? 16.110 29.083 88.176 1.00 19.82 307 HIS A N 1
ATOM 3020 C CA . HIS A 1 212 ? 16.504 29.588 86.871 1.00 18.78 307 HIS A CA 1
ATOM 3021 C C . HIS A 1 212 ? 15.300 30.043 86.064 1.00 24.25 307 HIS A C 1
ATOM 3022 O O . HIS A 1 212 ? 15.356 31.082 85.403 1.00 25.04 307 HIS A O 1
ATOM 3036 N N . GLU A 1 213 ? 14.203 29.271 86.085 1.00 22.44 308 GLU A N 1
ATOM 3037 C CA . GLU A 1 213 ? 13.022 29.649 85.311 1.00 22.75 308 GLU A CA 1
ATOM 3038 C C . GLU A 1 213 ? 12.252 30.811 85.929 1.00 22.04 308 GLU A C 1
ATOM 3039 O O . GLU A 1 213 ? 11.660 31.614 85.196 1.00 23.67 308 GLU A O 1
ATOM 3051 N N . LYS A 1 214 ? 12.240 30.922 87.254 1.00 21.02 309 LYS A N 1
ATOM 3052 C CA . LYS A 1 214 ? 11.545 32.042 87.880 1.00 22.27 309 LYS A CA 1
ATOM 3053 C C . LYS A 1 214 ? 12.262 33.371 87.620 1.00 26.74 309 LYS A C 1
ATOM 3054 O O . LYS A 1 214 ? 11.607 34.388 87.341 1.00 24.81 309 LYS A O 1
ATOM 3073 N N . VAL A 1 215 ? 13.598 33.394 87.723 1.00 19.84 310 VAL A N 1
ATOM 3074 C CA . VAL A 1 215 ? 14.320 34.637 87.468 1.00 20.82 310 VAL A CA 1
ATOM 3075 C C . VAL A 1 215 ? 14.206 35.009 85.994 1.00 26.84 310 VAL A C 1
ATOM 3076 O O . VAL A 1 215 ? 14.294 36.187 85.632 1.00 31.88 310 VAL A O 1
ATOM 3089 N N . ALA A 1 216 ? 14.008 34.030 85.111 1.00 22.98 311 ALA A N 1
ATOM 3090 C CA . ALA A 1 216 ? 13.870 34.348 83.696 1.00 28.34 311 ALA A CA 1
ATOM 3091 C C . ALA A 1 216 ? 12.436 34.693 83.293 1.00 27.65 311 ALA A C 1
ATOM 3092 O O . ALA A 1 216 ? 12.243 35.319 82.247 1.00 35.84 311 ALA A O 1
ATOM 3099 N N . SER A 1 217 ? 11.433 34.310 84.084 1.00 23.61 312 SER A N 1
ATOM 3100 C CA . SER A 1 217 ? 10.041 34.586 83.738 1.00 31.94 312 SER A CA 1
ATOM 3101 C C . 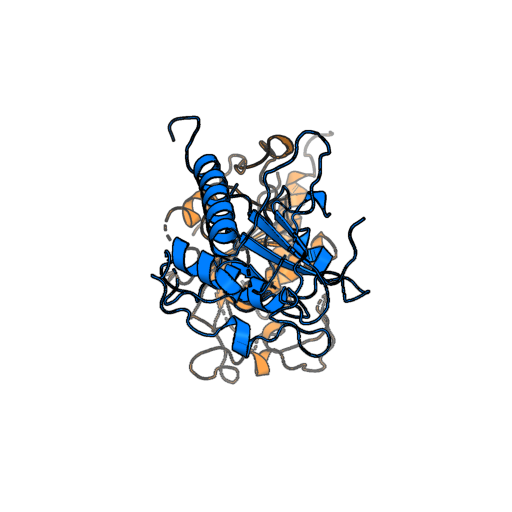SER A 1 217 ? 9.384 35.669 84.589 1.00 28.27 312 SER A C 1
ATOM 3102 O O . SER A 1 217 ? 8.380 36.241 84.156 1.00 32.33 312 SER A O 1
ATOM 3110 N N . GLN A 1 218 ? 9.912 35.967 85.774 1.00 26.82 313 GLN A N 1
ATOM 3111 C CA . GLN A 1 218 ? 9.322 36.971 86.649 1.00 23.77 313 GLN A CA 1
ATOM 3112 C C . GLN A 1 218 ? 9.940 38.321 86.332 1.00 26.09 313 GLN A C 1
ATOM 3113 O O . GLN A 1 218 ? 11.141 38.513 86.578 1.00 27.91 313 GLN A O 1
ATOM 3127 N N . PRO A 1 219 ? 9.189 39.273 85.784 1.00 29.78 314 PRO A N 1
ATOM 3128 C CA . PRO A 1 219 ? 9.798 40.559 85.414 1.00 29.48 314 PRO A CA 1
ATOM 3129 C C . PRO A 1 219 ? 10.118 41.418 86.631 1.00 26.78 314 PRO A C 1
ATOM 3130 O O . PRO A 1 219 ? 9.468 41.336 87.676 1.00 26.35 314 PRO A O 1
ATOM 3141 N N . ILE A 1 220 ? 11.181 42.218 86.494 1.00 22.32 315 ILE A N 1
ATOM 3142 C CA . ILE A 1 220 ? 11.437 43.286 87.442 1.00 25.78 315 ILE A CA 1
ATOM 3143 C C . ILE A 1 220 ? 10.444 44.416 87.225 1.00 22.77 315 ILE A C 1
ATOM 3144 O O . ILE A 1 220 ? 10.073 45.120 88.167 1.00 20.86 315 ILE A O 1
ATOM 3160 N N . PHE A 1 221 ? 10.052 44.643 85.981 1.00 22.34 316 PHE A N 1
ATOM 3161 C CA . PHE A 1 221 ? 9.217 45.765 85.585 1.00 29.23 316 PHE A CA 1
ATOM 3162 C C . PHE A 1 221 ? 7.937 45.244 84.946 1.00 31.71 316 PHE A C 1
ATOM 3163 O O . PHE A 1 221 ? 7.960 44.266 84.198 1.00 34.25 316 PHE A O 1
ATOM 3180 N N . LYS A 1 222 ? 6.832 45.927 85.211 1.00 30.73 317 LYS A N 1
ATOM 3181 C CA . LYS A 1 222 ? 5.546 45.506 84.674 1.00 38.04 317 LYS A CA 1
ATOM 3182 C C . LYS A 1 222 ? 5.611 45.434 83.158 1.00 41.44 317 LYS A C 1
ATOM 3183 O O . LYS A 1 222 ? 5.860 46.441 82.488 1.00 42.64 317 LYS A O 1
ATOM 3202 N N . GLN A 1 223 ? 5.396 44.243 82.618 1.00 43.63 318 GLN A N 1
ATOM 3203 C CA . GLN A 1 223 ? 5.471 44.048 81.175 1.00 49.92 318 GLN A CA 1
ATOM 3204 C C . GLN A 1 223 ? 4.069 43.864 80.593 1.00 50.98 318 GLN A C 1
ATOM 3205 O O . GLN A 1 223 ? 3.613 44.652 79.763 1.00 51.35 318 GLN A O 1
ATOM 3219 N N . ARG B 1 5 ? 21.573 53.407 57.062 1.00 56.01 100 ARG B N 1
ATOM 3220 C CA . ARG B 1 5 ? 21.983 52.157 56.435 1.00 53.77 100 ARG B CA 1
ATOM 3221 C C . ARG B 1 5 ? 21.550 52.062 54.969 1.00 42.37 100 ARG B C 1
ATOM 3222 O O . ARG B 1 5 ? 20.640 52.769 54.533 1.00 41.68 100 ARG B O 1
ATOM 3243 N N . PRO B 1 6 ? 22.180 51.171 54.206 1.00 36.94 101 PRO B N 1
ATOM 3244 C CA . PRO B 1 6 ? 21.585 50.779 52.923 1.00 37.28 101 PRO B CA 1
ATOM 3245 C C . PRO B 1 6 ? 20.223 50.146 53.169 1.00 31.91 101 PRO B C 1
ATOM 3246 O O . PRO B 1 6 ? 20.025 49.436 54.154 1.00 33.61 101 PRO B O 1
ATOM 3257 N N . GLU B 1 7 ? 19.286 50.413 52.272 1.00 29.90 102 GLU B N 1
ATOM 3258 C CA . GLU B 1 7 ? 17.975 49.780 52.338 1.00 31.37 102 GLU B CA 1
ATOM 3259 C C . GLU B 1 7 ? 18.116 48.293 52.046 1.00 30.91 102 GLU B C 1
ATOM 3260 O O . GLU B 1 7 ? 18.726 47.923 51.035 1.00 25.18 102 GLU B O 1
ATOM 3272 N N . PRO B 1 8 ? 17.541 47.417 52.866 1.00 29.86 103 PRO B N 1
ATOM 3273 C CA . PRO B 1 8 ? 17.620 45.984 52.559 1.00 28.74 103 PRO B CA 1
ATOM 3274 C C . PRO B 1 8 ? 16.833 45.612 51.313 1.00 26.43 103 PRO B C 1
ATOM 3275 O O . PRO B 1 8 ? 15.791 46.201 50.989 1.00 25.67 103 PRO B O 1
ATOM 3286 N N . VAL B 1 9 ? 17.347 44.599 50.622 1.00 23.29 104 VAL B N 1
ATOM 3287 C CA . VAL B 1 9 ? 16.691 44.014 49.462 1.00 21.30 104 VAL B CA 1
ATOM 3288 C C . VAL B 1 9 ? 15.833 42.866 49.960 1.00 19.63 104 VAL B C 1
ATOM 3289 O O . VAL B 1 9 ? 16.316 41.997 50.696 1.00 21.25 104 VAL B O 1
ATOM 3302 N N . VAL B 1 10 ? 14.564 42.857 49.563 1.00 20.24 105 VAL B N 1
ATOM 3303 C CA . VAL B 1 10 ? 13.576 41.940 50.113 1.00 17.31 105 VAL B CA 1
ATOM 3304 C C . VAL B 1 10 ? 13.097 40.999 49.022 1.00 18.69 105 VAL B C 1
ATOM 3305 O O . VAL B 1 10 ? 12.697 41.445 47.937 1.00 21.66 105 VAL B O 1
ATOM 3318 N N . VAL B 1 11 ? 13.148 39.697 49.322 1.00 17.99 106 VAL B N 1
ATOM 3319 C CA . VAL B 1 11 ? 12.787 38.618 48.411 1.00 16.26 106 VAL B CA 1
ATOM 3320 C C . VAL B 1 11 ? 11.692 37.799 49.077 1.00 18.58 106 VAL B C 1
ATOM 3321 O O . VAL B 1 11 ? 11.843 37.366 50.225 1.00 18.51 106 VAL B O 1
ATOM 3334 N N . CYS B 1 12 ? 10.605 37.564 48.355 1.00 18.86 107 CYS B N 1
ATOM 3335 C CA . CYS B 1 12 ? 9.573 36.640 48.806 1.00 19.76 107 CYS B CA 1
ATOM 3336 C C . CYS B 1 12 ? 9.541 35.439 47.872 1.00 16.78 107 CYS B C 1
ATOM 3337 O O . CYS B 1 12 ? 9.394 35.592 46.656 1.00 15.28 107 CYS B O 1
ATOM 3345 N N . LEU B 1 13 ? 9.683 34.254 48.431 1.00 16.53 108 LEU B N 1
ATOM 3346 C CA . LEU B 1 13 ? 9.569 33.020 47.669 1.00 16.93 108 LEU B CA 1
ATOM 3347 C C . LEU B 1 13 ? 8.259 32.370 48.096 1.00 18.96 108 LEU B C 1
ATOM 3348 O O . LEU B 1 13 ? 8.108 31.968 49.255 1.00 18.94 108 LEU B O 1
ATOM 3364 N N . ARG B 1 14 ? 7.336 32.250 47.159 1.00 18.46 109 ARG B N 1
ATOM 3365 C CA . ARG B 1 14 ? 6.044 31.630 47.410 1.00 19.22 109 ARG B CA 1
ATOM 3366 C C . ARG B 1 14 ? 5.913 30.309 46.657 1.00 18.46 109 ARG B C 1
ATOM 3367 O O . ARG B 1 14 ? 6.752 29.941 45.824 1.00 18.75 109 ARG B O 1
ATOM 3388 N N . GLY B 1 15 ? 4.813 29.595 46.933 1.00 23.38 110 GLY B N 1
ATOM 3389 C CA . GLY B 1 15 ? 4.512 28.404 46.156 1.00 21.99 110 GLY B CA 1
ATOM 3390 C C . GLY B 1 15 ? 3.989 27.220 46.939 1.00 22.30 110 GLY B C 1
ATOM 3391 O O . GLY B 1 15 ? 3.841 27.290 48.157 1.00 24.36 110 GLY B O 1
ATOM 3395 N N . LYS B 1 16 ? 3.749 26.110 46.255 1.00 25.98 111 LYS B N 1
ATOM 3396 C CA . LYS B 1 16 ? 3.206 24.928 46.911 1.00 28.99 111 LYS B CA 1
ATOM 3397 C C . LYS B 1 16 ? 4.201 24.322 47.897 1.00 33.81 111 LYS B C 1
ATOM 3398 O O . LYS B 1 16 ? 5.426 24.368 47.710 1.00 26.58 111 LYS B O 1
ATOM 3417 N N . SER B 1 17 ? 3.648 23.757 48.967 1.00 28.86 112 SER B N 1
ATOM 3418 C CA . SER B 1 17 ? 4.445 23.114 50.000 1.00 29.58 112 SER B CA 1
ATOM 3419 C C . SER B 1 17 ? 5.344 22.050 49.394 1.00 30.62 112 SER B C 1
ATOM 3420 O O . SER B 1 17 ? 4.896 21.201 48.622 1.00 25.45 112 SER B O 1
ATOM 3428 N N . GLY B 1 18 ? 6.621 22.109 49.740 1.00 25.14 113 GLY B N 1
ATOM 3429 C CA . GLY B 1 18 ? 7.577 21.129 49.299 1.00 26.49 113 GLY B CA 1
ATOM 3430 C C . GLY B 1 18 ? 7.904 21.136 47.829 1.00 25.12 113 GLY B C 1
ATOM 3431 O O . GLY B 1 18 ? 8.498 20.173 47.347 1.00 26.58 113 GLY B O 1
ATOM 3435 N N . GLN B 1 19 ? 7.558 22.184 47.094 1.00 18.90 114 GLN B N 1
ATOM 3436 C CA . GLN B 1 19 ? 7.886 22.221 45.682 1.00 17.38 114 GLN B CA 1
ATOM 3437 C C . GLN B 1 19 ? 9.044 23.158 45.386 1.00 17.63 114 GLN B C 1
ATOM 3438 O O . GLN B 1 19 ? 9.214 23.570 44.234 1.00 19.16 114 GLN B O 1
ATOM 3452 N N . GLY B 1 20 ? 9.831 23.503 46.402 1.00 21.67 115 GLY B N 1
ATOM 3453 C CA . GLY B 1 20 ? 11.107 24.145 46.162 1.00 20.05 115 GLY B CA 1
ATOM 3454 C C . GLY B 1 20 ? 11.371 25.426 46.910 1.00 22.42 115 GLY B C 1
ATOM 3455 O O . GLY B 1 20 ? 12.535 25.803 47.079 1.00 22.95 115 GLY B O 1
ATOM 3459 N N . LYS B 1 21 ? 10.330 26.116 47.379 1.00 17.70 116 LYS B N 1
ATOM 3460 C CA . LYS B 1 21 ? 10.547 27.465 47.888 1.00 18.93 116 LYS B CA 1
ATOM 3461 C C . LYS B 1 21 ? 11.506 27.477 49.075 1.00 23.83 116 LYS B C 1
ATOM 3462 O O . LYS B 1 21 ? 12.369 28.358 49.167 1.00 19.37 116 LYS B O 1
ATOM 3481 N N . SER B 1 22 ? 11.390 26.503 49.977 1.00 19.40 117 SER B N 1
ATOM 3482 C CA . SER B 1 22 ? 12.265 26.470 51.144 1.00 23.72 117 SER B CA 1
ATOM 3483 C C . SER B 1 22 ? 13.706 26.186 50.739 1.00 22.66 117 SER B C 1
ATOM 3484 O O . SER B 1 22 ? 14.642 26.783 51.279 1.00 21.62 117 SER B O 1
ATOM 3492 N N . PHE B 1 23 ? 13.889 25.273 49.792 1.00 20.24 118 PHE B N 1
ATOM 3493 C CA . PHE B 1 23 ? 15.209 24.928 49.304 1.00 22.95 118 PHE B CA 1
ATOM 3494 C C . PHE B 1 23 ? 15.855 26.113 48.620 1.00 21.79 118 PHE B C 1
ATOM 3495 O O . PHE B 1 23 ? 17.034 26.402 48.838 1.00 21.79 118 PHE B O 1
ATOM 3512 N N . LEU B 1 24 ? 15.092 26.799 47.768 1.00 22.06 119 LEU B N 1
ATOM 3513 C CA . LEU B 1 24 ? 15.591 27.983 47.090 1.00 23.10 119 LEU B CA 1
ATOM 3514 C C . LEU B 1 24 ? 15.949 29.072 48.083 1.00 22.42 119 LEU B C 1
ATOM 3515 O O . LEU B 1 24 ? 16.956 29.760 47.901 1.00 18.22 119 LEU B O 1
ATOM 3531 N N . ALA B 1 25 ? 15.120 29.271 49.122 1.00 21.18 120 ALA B N 1
ATOM 3532 C CA . ALA B 1 25 ? 15.448 30.268 50.148 1.00 20.44 120 ALA B CA 1
ATOM 3533 C C . ALA B 1 25 ? 16.811 29.991 50.780 1.00 19.68 120 ALA B C 1
ATOM 3534 O O . ALA B 1 25 ? 17.625 30.907 50.967 1.00 15.85 120 ALA B O 1
ATOM 3541 N N . ASN B 1 26 ? 17.055 28.738 51.161 1.00 17.83 121 ASN B N 1
ATOM 3542 C CA . ASN B 1 26 ? 18.327 28.373 51.790 1.00 20.01 121 ASN B CA 1
ATOM 3543 C C . ASN B 1 26 ? 19.493 28.538 50.824 1.00 17.51 121 ASN B C 1
ATOM 3544 O O . ASN B 1 26 ? 20.560 29.045 51.206 1.00 14.93 121 ASN B O 1
ATOM 3555 N N . VAL B 1 27 ? 19.305 28.129 49.567 1.00 16.63 122 VAL B N 1
ATOM 3556 C CA . VAL B 1 27 ? 20.358 28.281 48.566 1.00 18.75 122 VAL B CA 1
ATOM 3557 C C . VAL B 1 27 ? 20.642 29.757 48.303 1.00 17.98 122 VAL B C 1
ATOM 3558 O O . VAL B 1 27 ? 21.805 30.189 48.242 1.00 15.88 122 VAL B O 1
ATOM 3571 N N . LEU B 1 28 ? 19.583 30.556 48.109 1.00 13.55 123 LEU B N 1
ATOM 3572 C CA . LEU B 1 28 ? 19.791 31.968 47.827 1.00 14.47 123 LEU B CA 1
ATOM 3573 C C . LEU B 1 28 ? 20.468 32.659 48.996 1.00 12.28 123 LEU B C 1
ATOM 3574 O O . LEU B 1 28 ? 21.332 33.522 48.799 1.00 15.94 123 LEU B O 1
ATOM 3590 N N . ALA B 1 29 ? 20.063 32.328 50.225 1.00 13.58 124 ALA B N 1
ATOM 3591 C CA . ALA B 1 29 ? 20.657 32.983 51.392 1.00 15.29 124 ALA B CA 1
ATOM 3592 C C . ALA B 1 29 ? 22.156 32.718 51.469 1.00 13.75 124 ALA B C 1
ATOM 3593 O O . ALA B 1 29 ? 22.959 33.645 51.675 1.00 15.82 124 ALA B O 1
ATOM 3600 N N . GLN B 1 30 ? 22.558 31.462 51.301 1.00 13.42 125 GLN B N 1
ATOM 3601 C CA . GLN B 1 30 ? 23.976 31.138 51.400 1.00 15.94 125 GLN B CA 1
ATOM 3602 C C . GLN B 1 30 ? 24.756 31.662 50.214 1.00 15.68 125 GLN B C 1
ATOM 3603 O O . GLN B 1 30 ? 25.918 32.061 50.370 1.00 16.97 125 GLN B O 1
ATOM 3617 N N . ALA B 1 31 ? 24.162 31.669 49.024 1.00 12.68 126 ALA B N 1
ATOM 3618 C CA . ALA B 1 31 ? 24.842 32.249 47.875 1.00 12.36 126 ALA B CA 1
ATOM 3619 C C . ALA B 1 31 ? 25.107 33.736 48.069 1.00 13.89 126 ALA B C 1
ATOM 3620 O O . ALA B 1 31 ? 26.217 34.211 47.789 1.00 16.61 126 ALA B O 1
ATOM 3627 N N . ILE B 1 32 ? 24.123 34.480 48.598 1.00 13.19 127 ILE B N 1
ATOM 3628 C CA . ILE B 1 32 ? 24.311 35.900 48.870 1.00 11.94 127 ILE B CA 1
ATOM 3629 C C . ILE B 1 32 ? 25.313 36.097 50.003 1.00 15.47 127 ILE B C 1
ATOM 3630 O O . ILE B 1 32 ? 26.187 36.971 49.929 1.00 15.82 127 ILE B O 1
ATOM 3646 N N . SER B 1 33 ? 25.183 35.335 51.091 1.00 14.26 128 SER B N 1
ATOM 3647 C CA . SER B 1 33 ? 26.208 35.374 52.129 1.00 18.99 128 SER B CA 1
ATOM 3648 C C . SER B 1 33 ? 27.601 35.162 51.539 1.00 17.12 128 SER B C 1
ATOM 3649 O O . SER B 1 33 ? 28.547 35.886 51.884 1.00 18.07 128 SER B O 1
ATOM 3657 N N . THR B 1 34 ? 27.729 34.221 50.600 1.00 16.31 129 THR B N 1
ATOM 3658 C CA . THR B 1 34 ? 29.048 33.862 50.091 1.00 16.98 129 THR B CA 1
ATOM 3659 C C . THR B 1 34 ? 29.616 34.972 49.222 1.00 20.76 129 THR B C 1
ATOM 3660 O O . THR B 1 34 ? 30.814 35.295 49.314 1.00 17.81 129 THR B O 1
ATOM 3671 N N . HIS B 1 35 ? 28.777 35.591 48.399 1.00 16.23 130 HIS B N 1
ATOM 3672 C CA . HIS B 1 35 ? 29.269 36.671 47.552 1.00 20.01 130 HIS B CA 1
ATOM 3673 C C . HIS B 1 35 ? 29.777 37.856 48.367 1.00 22.51 130 HIS B C 1
ATOM 3674 O O . HIS B 1 35 ? 30.821 38.447 48.035 1.00 17.94 130 HIS B O 1
ATOM 3688 N N . PHE B 1 36 ? 29.024 38.263 49.399 1.00 19.98 131 PHE B N 1
ATOM 3689 C CA . PHE B 1 36 ? 29.353 39.492 50.124 1.00 21.31 131 PHE B CA 1
ATOM 3690 C C . PHE B 1 36 ? 30.282 39.295 51.315 1.00 26.33 131 PHE B C 1
ATOM 3691 O O . PHE B 1 36 ? 30.966 40.253 51.701 1.00 26.14 131 PHE B O 1
ATOM 3708 N N . THR B 1 37 ? 30.333 38.101 51.907 1.00 21.47 132 THR B N 1
ATOM 3709 C CA . THR B 1 37 ? 31.241 37.839 53.006 1.00 20.40 132 THR B CA 1
ATOM 3710 C C . THR B 1 37 ? 32.296 36.778 52.716 1.00 22.20 132 THR B C 1
ATOM 3711 O O . THR B 1 37 ? 33.205 36.614 53.535 1.00 21.52 132 THR B O 1
ATOM 3722 N N . GLY B 1 38 ? 32.242 36.094 51.576 1.00 22.07 133 GLY B N 1
ATOM 3723 C CA . GLY B 1 38 ? 33.202 35.057 51.261 1.00 21.20 133 GLY B CA 1
ATOM 3724 C C . GLY B 1 38 ? 32.808 33.654 51.665 1.00 20.81 133 GLY B C 1
ATOM 3725 O O . GLY B 1 38 ? 33.386 32.698 51.143 1.00 18.79 133 GLY B O 1
ATOM 3729 N N . ALA B 1 39 ? 31.848 33.502 52.572 1.00 21.13 134 ALA B N 1
ATOM 3730 C CA . ALA B 1 39 ? 31.455 32.207 53.108 1.00 17.80 134 ALA B CA 1
ATOM 3731 C C . ALA B 1 39 ? 29.941 32.221 53.275 1.00 17.86 134 ALA B C 1
ATOM 3732 O O . ALA B 1 39 ? 29.306 33.270 53.218 1.00 14.14 134 ALA B O 1
ATOM 3739 N N . ALA B 1 40 ? 29.373 31.058 53.549 1.00 18.74 135 ALA B N 1
ATOM 3740 C CA . ALA B 1 40 ? 27.922 30.862 53.500 1.00 20.79 135 ALA B CA 1
ATOM 3741 C C . ALA B 1 40 ? 27.221 31.044 54.841 1.00 23.54 135 ALA B C 1
ATOM 3742 O O . ALA B 1 40 ? 25.996 30.857 54.917 1.00 23.83 135 ALA B O 1
ATOM 3749 N N . ASP B 1 41 ? 27.941 31.406 55.893 1.00 19.02 136 ASP B N 1
ATOM 3750 C CA . ASP B 1 41 ? 27.374 31.389 57.233 1.00 19.42 136 ASP B CA 1
ATOM 3751 C C . ASP B 1 41 ? 26.851 32.744 57.711 1.00 19.02 136 ASP B C 1
ATOM 3752 O O . ASP B 1 41 ? 26.410 32.848 58.856 1.00 23.97 136 ASP B O 1
ATOM 3761 N N . SER B 1 42 ? 26.879 33.784 56.893 1.00 15.45 137 SER B N 1
ATOM 3762 C CA . SER B 1 42 ? 26.339 35.076 57.327 1.00 20.35 137 SER B CA 1
ATOM 3763 C C . SER B 1 42 ? 24.837 35.141 57.027 1.00 17.29 137 SER B C 1
ATOM 3764 O O . SER B 1 42 ? 24.356 35.964 56.239 1.00 19.49 137 SER B O 1
ATOM 3772 N N . VAL B 1 43 ? 24.119 34.218 57.651 1.00 19.06 138 VAL B N 1
ATOM 3773 C CA . VAL B 1 43 ? 22.664 34.111 57.526 1.00 20.49 138 VAL B CA 1
ATOM 3774 C C . VAL B 1 43 ? 22.073 33.952 58.918 1.00 24.17 138 VAL B C 1
ATOM 3775 O O . VAL B 1 43 ? 22.483 33.064 59.667 1.00 19.87 138 VAL B O 1
ATOM 3788 N N . TRP B 1 44 ? 21.121 34.809 59.262 1.00 22.88 139 TRP B N 1
ATOM 3789 C CA . TRP B 1 44 ? 20.387 34.734 60.513 1.00 23.60 139 TRP B CA 1
ATOM 3790 C C . TRP B 1 44 ? 18.968 34.294 60.180 1.00 24.80 139 TRP B C 1
ATOM 3791 O O . TRP B 1 44 ? 18.319 34.878 59.312 1.00 18.60 139 TRP B O 1
ATOM 3812 N N . TYR B 1 45 ? 18.519 33.231 60.817 1.00 23.29 140 TYR B N 1
ATOM 3813 C CA . TYR B 1 45 ? 17.170 32.718 60.642 1.00 26.12 140 TYR B CA 1
ATOM 3814 C C . TYR B 1 45 ? 16.296 33.238 61.774 1.00 27.36 140 TYR B C 1
ATOM 3815 O O . TYR B 1 45 ? 16.563 32.962 62.942 1.00 25.73 140 TYR B O 1
ATOM 3833 N N . CYS B 1 46 ? 15.267 33.997 61.427 1.00 26.48 141 CYS B N 1
ATOM 3834 C CA . CYS B 1 46 ? 14.378 34.559 62.429 1.00 27.56 141 CYS B CA 1
ATOM 3835 C C . CYS B 1 46 ? 13.697 33.425 63.189 1.00 33.99 141 CYS B C 1
ATOM 3836 O O . CYS B 1 46 ? 13.067 32.564 62.561 1.00 31.48 141 CYS B O 1
ATOM 3844 N N . PRO B 1 47 ? 13.794 33.377 64.514 1.00 32.29 142 PRO B N 1
ATOM 3845 C CA . PRO B 1 47 ? 13.142 32.296 65.253 1.00 37.63 142 PRO B CA 1
ATOM 3846 C C . PRO B 1 47 ? 11.638 32.503 65.286 1.00 37.73 142 PRO B C 1
ATOM 3847 O O . PRO B 1 47 ? 11.150 33.591 64.949 1.00 33.06 142 PRO B O 1
ATOM 3858 N N . PRO B 1 48 ? 10.880 31.478 65.688 1.00 40.45 143 PRO B N 1
ATOM 3859 C CA . PRO B 1 48 ? 9.415 31.634 65.775 1.00 43.72 143 PRO B CA 1
ATOM 3860 C C . PRO B 1 48 ? 8.976 32.814 66.626 1.00 46.86 143 PRO B C 1
ATOM 3861 O O . PRO B 1 48 ? 8.045 33.531 66.241 1.00 49.87 143 PRO B O 1
ATOM 3872 N N . ASP B 1 49 ? 9.619 33.039 67.772 1.00 46.69 144 ASP B N 1
ATOM 3873 C CA . ASP B 1 49 ? 9.296 34.157 68.656 1.00 54.55 144 ASP B CA 1
ATOM 3874 C C . ASP B 1 49 ? 10.433 35.172 68.606 1.00 56.73 144 ASP B C 1
ATOM 3875 O O . ASP B 1 49 ? 11.412 35.066 69.361 1.00 55.76 144 ASP B O 1
ATOM 3884 N N . PRO B 1 50 ? 10.350 36.186 67.758 1.00 62.52 145 PRO B N 1
ATOM 3885 C CA . PRO B 1 50 ? 11.385 37.242 67.790 1.00 70.64 145 PRO B CA 1
ATOM 3886 C C . PRO B 1 50 ? 11.201 38.204 68.964 1.00 69.72 145 PRO B C 1
ATOM 3887 O O . PRO B 1 50 ? 11.030 39.412 68.803 1.00 66.34 1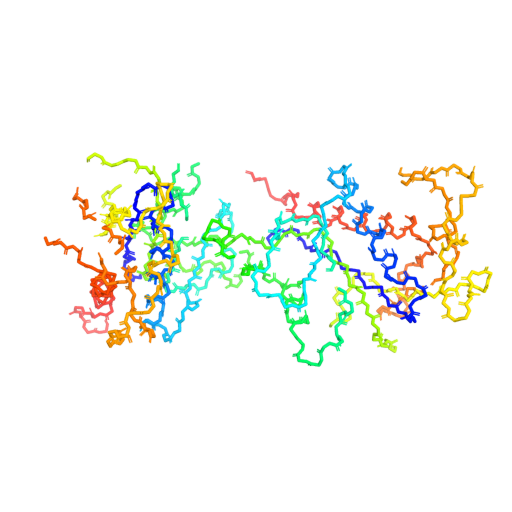45 PRO B O 1
ATOM 3898 N N . ASP B 1 51 ? 11.217 37.645 70.175 1.00 71.37 146 ASP B N 1
ATOM 3899 C CA . ASP B 1 51 ? 11.225 38.452 71.392 1.00 74.30 146 ASP B CA 1
ATOM 3900 C C . ASP B 1 51 ? 12.513 39.267 71.480 1.00 68.35 146 ASP B C 1
ATOM 3901 O O . ASP B 1 51 ? 12.490 40.500 71.594 1.00 67.82 146 ASP B O 1
ATOM 3910 N N . HIS B 1 52 ? 13.647 38.579 71.455 1.00 65.10 147 HIS B N 1
ATOM 3911 C CA . HIS B 1 52 ? 14.960 39.176 71.280 1.00 61.05 147 HIS B CA 1
ATOM 3912 C C . HIS B 1 52 ? 15.569 38.588 70.015 1.00 56.52 147 HIS B C 1
ATOM 3913 O O . HIS B 1 52 ? 15.247 37.464 69.613 1.00 52.08 147 HIS B O 1
ATOM 3927 N N . PHE B 1 53 ? 16.421 39.367 69.365 1.00 54.44 148 PHE B N 1
ATOM 3928 C CA . PHE B 1 53 ? 17.086 38.913 68.147 1.00 49.61 148 PHE B CA 1
ATOM 3929 C C . PHE B 1 53 ? 18.351 38.132 68.507 1.00 44.78 148 PHE B C 1
ATOM 3930 O O . PHE B 1 53 ? 19.464 38.482 68.138 1.00 37.38 148 PHE B O 1
ATOM 3947 N N . ASP B 1 54 ? 18.150 37.064 69.276 1.00 43.93 149 ASP B N 1
ATOM 3948 C CA . ASP B 1 54 ? 19.272 36.264 69.746 1.00 47.75 149 ASP B CA 1
ATOM 3949 C C . ASP B 1 54 ? 20.122 35.820 68.566 1.00 45.04 149 ASP B C 1
ATOM 3950 O O . ASP B 1 54 ? 19.610 35.297 67.576 1.00 38.17 149 ASP B O 1
ATOM 3959 N N . GLY B 1 55 ? 21.423 36.073 68.658 1.00 42.09 150 GLY B N 1
ATOM 3960 C CA . GLY B 1 55 ? 22.346 35.686 67.622 1.00 41.83 150 GLY B CA 1
ATOM 3961 C C . GLY B 1 55 ? 22.498 36.677 66.494 1.00 34.71 150 GLY B C 1
ATOM 3962 O O . GLY B 1 55 ? 23.374 36.491 65.640 1.00 33.29 150 GLY B O 1
ATOM 3966 N N . TYR B 1 56 ? 21.703 37.735 66.470 1.00 36.65 151 TYR B N 1
ATOM 3967 C CA . TYR B 1 56 ? 21.727 38.649 65.341 1.00 31.70 151 TYR B CA 1
ATOM 3968 C C . TYR B 1 56 ? 22.946 39.552 65.461 1.00 35.60 151 TYR B C 1
ATOM 3969 O O . TYR B 1 56 ? 23.100 40.265 66.458 1.00 34.61 151 TYR B O 1
ATOM 3987 N N . ASN B 1 57 ? 23.789 39.544 64.433 1.00 32.24 152 ASN B N 1
ATOM 3988 C CA . ASN B 1 57 ? 25.039 40.291 64.420 1.00 38.02 152 ASN B CA 1
ATOM 3989 C C . ASN B 1 57 ? 25.240 40.908 63.045 1.00 32.99 152 ASN B C 1
ATOM 3990 O O . ASN B 1 57 ? 26.312 40.823 62.443 1.00 32.36 152 ASN B O 1
ATOM 4001 N N . GLN B 1 58 ? 24.186 41.546 62.539 1.00 31.03 153 GLN B N 1
ATOM 4002 C CA . GLN B 1 58 ? 24.245 42.246 61.264 1.00 28.38 153 GLN B CA 1
ATOM 4003 C C . GLN B 1 58 ? 24.690 41.298 60.147 1.00 25.40 153 GLN B C 1
ATOM 4004 O O . GLN B 1 58 ? 25.532 41.629 59.309 1.00 26.36 153 GLN B O 1
ATOM 4018 N N . GLN B 1 59 ? 24.102 40.108 60.135 1.00 25.74 154 GLN B N 1
ATOM 4019 C CA . GLN B 1 59 ? 24.393 39.143 59.085 1.00 22.09 154 GLN B CA 1
ATOM 4020 C C . GLN B 1 59 ? 24.009 39.715 57.725 1.00 21.81 154 GLN B C 1
ATOM 4021 O O . GLN B 1 59 ? 23.142 40.595 57.598 1.00 22.44 154 GLN B O 1
ATOM 4035 N N . ALA B 1 60 ? 24.656 39.186 56.689 1.00 17.05 155 ALA B N 1
ATOM 4036 C CA . ALA B 1 60 ? 24.367 39.629 55.331 1.00 20.29 155 ALA B CA 1
ATOM 4037 C C . ALA B 1 60 ? 22.911 39.353 54.955 1.00 16.32 155 ALA B C 1
ATOM 4038 O O . ALA B 1 60 ? 22.284 40.157 54.263 1.00 18.36 155 ALA B O 1
ATOM 4045 N N . VAL B 1 61 ? 22.375 38.229 55.405 1.00 15.01 156 VAL B N 1
ATOM 4046 C CA . VAL B 1 61 ? 21.049 37.765 55.026 1.00 15.85 156 VAL B CA 1
ATOM 4047 C C . VAL B 1 61 ? 20.250 37.393 56.262 1.00 17.72 156 VAL B C 1
ATOM 4048 O O . VAL B 1 61 ? 20.763 36.740 57.180 1.00 17.23 156 VAL B O 1
ATOM 4061 N N . VAL B 1 62 ? 18.964 37.761 56.242 1.00 18.54 157 VAL B N 1
ATOM 4062 C CA . VAL B 1 62 ? 17.968 37.344 57.222 1.00 17.77 157 VAL B CA 1
ATOM 4063 C C . VAL B 1 62 ? 16.929 36.506 56.486 1.00 18.70 157 VAL B C 1
ATOM 4064 O O . VAL B 1 62 ? 16.454 36.906 55.428 1.00 18.61 157 VAL B O 1
ATOM 4077 N N . VAL B 1 63 ? 16.625 35.323 57.009 1.00 18.65 158 VAL B N 1
ATOM 4078 C CA . VAL B 1 63 ? 15.612 34.447 56.437 1.00 15.89 158 VAL B CA 1
ATOM 4079 C C . VAL B 1 63 ? 14.439 34.372 57.401 1.00 24.36 158 VAL B C 1
ATOM 4080 O O . VAL B 1 63 ? 14.627 34.124 58.602 1.00 24.32 158 VAL B O 1
ATOM 4103 N N . ASP B 1 65 ? 10.913 32.275 57.801 1.00 27.55 160 ASP B N 1
ATOM 4104 C CA . ASP B 1 65 ? 10.207 31.109 57.292 1.00 28.01 160 ASP B CA 1
ATOM 4105 C C . ASP B 1 65 ? 8.701 31.293 57.440 1.00 29.90 160 ASP B C 1
ATOM 4106 O O . ASP B 1 65 ? 8.214 31.705 58.498 1.00 27.92 160 ASP B O 1
ATOM 4115 N N . ASP B 1 66 ? 7.976 30.974 56.377 1.00 29.78 161 ASP B N 1
ATOM 4116 C CA . ASP B 1 66 ? 6.511 30.930 56.366 1.00 33.71 161 ASP B CA 1
ATOM 4117 C C . ASP B 1 66 ? 5.908 32.202 56.961 1.00 31.15 161 ASP B C 1
ATOM 4118 O O . ASP B 1 66 ? 5.125 32.175 57.915 1.00 35.14 161 ASP B O 1
ATOM 4127 N N . LEU B 1 67 ? 6.271 33.328 56.350 1.00 30.94 162 LEU B N 1
ATOM 4128 C CA . LEU B 1 67 ? 5.781 34.630 56.779 1.00 38.21 162 LEU B CA 1
ATOM 4129 C C . LEU B 1 67 ? 4.274 34.696 56.580 1.00 38.06 162 LEU B C 1
ATOM 4130 O O . LEU B 1 67 ? 3.779 34.547 55.458 1.00 39.19 162 LEU B O 1
ATOM 4146 N N . GLY B 1 68 ? 3.549 34.904 57.673 1.00 45.41 163 GLY B N 1
ATOM 4147 C CA . GLY B 1 68 ? 2.092 34.894 57.638 1.00 42.87 163 GLY B CA 1
ATOM 4148 C C . GLY B 1 68 ? 1.502 33.581 58.148 1.00 41.70 163 GLY B C 1
ATOM 4149 O O . GLY B 1 68 ? 0.272 33.446 58.268 1.00 47.05 163 GLY B O 1
ATOM 4150 N N . GLY B 1 73 ? 0.728 37.476 64.892 1.00 62.40 168 GLY B N 1
ATOM 4151 C CA . GLY B 1 73 ? 1.142 38.455 63.904 1.00 63.57 168 GLY B CA 1
ATOM 4152 C C . GLY B 1 73 ? 2.463 39.139 64.206 1.00 61.49 168 GLY B C 1
ATOM 4153 O O . GLY B 1 73 ? 2.735 40.234 63.706 1.00 57.90 168 GLY B O 1
ATOM 4157 N N . LYS B 1 74 ? 3.292 38.491 65.025 1.00 54.15 169 LYS B N 1
ATOM 4158 C CA . LYS B 1 74 ? 4.572 39.078 65.401 1.00 56.24 169 LYS B CA 1
ATOM 4159 C C . LYS B 1 74 ? 5.599 38.967 64.282 1.00 60.33 169 LYS B C 1
ATOM 4160 O O . LYS B 1 74 ? 6.495 39.812 64.192 1.00 55.67 169 LYS B O 1
ATOM 4179 N N . ASP B 1 75 ? 5.489 37.948 63.424 1.00 62.17 170 ASP B N 1
ATOM 4180 C CA . ASP B 1 75 ? 6.401 37.835 62.291 1.00 55.61 170 ASP B CA 1
ATOM 4181 C C . ASP B 1 75 ? 6.205 39.003 61.333 1.00 54.31 170 ASP B C 1
ATOM 4182 O O . ASP B 1 75 ? 7.169 39.670 60.940 1.00 49.55 170 ASP B O 1
ATOM 4191 N N . PHE B 1 76 ? 4.951 39.290 60.973 1.00 55.15 171 PHE B N 1
ATOM 4192 C CA . PHE B 1 76 ? 4.692 40.383 60.042 1.00 61.05 171 PHE B CA 1
ATOM 4193 C C . PHE B 1 76 ? 5.196 41.715 60.590 1.00 58.19 171 PHE B C 1
ATOM 4194 O O . PHE B 1 76 ? 5.701 42.554 59.835 1.00 56.21 171 PHE B O 1
ATOM 4211 N N . LYS B 1 77 ? 5.062 41.937 61.898 1.00 56.66 172 LYS B N 1
ATOM 4212 C CA . LYS B 1 77 ? 5.291 43.276 62.430 1.00 56.97 172 LYS B CA 1
ATOM 4213 C C . LYS B 1 77 ? 6.777 43.567 62.611 1.00 55.64 172 LYS B C 1
ATOM 4214 O O . LYS B 1 77 ? 7.220 44.694 62.364 1.00 56.21 172 LYS B O 1
ATOM 4233 N N . TYR B 1 78 ? 7.574 42.579 63.028 1.00 52.88 173 TYR B N 1
ATOM 4234 C CA . TYR B 1 78 ? 9.020 42.787 63.008 1.00 56.51 173 TYR B CA 1
ATOM 4235 C C . TYR B 1 78 ? 9.519 42.923 61.573 1.00 49.74 173 TYR B C 1
ATOM 4236 O O . TYR B 1 78 ? 10.375 43.765 61.285 1.00 42.04 173 TYR B O 1
ATOM 4254 N N . PHE B 1 79 ? 8.957 42.142 60.647 1.00 47.92 174 PHE B N 1
ATOM 4255 C CA . PHE B 1 79 ? 9.278 42.348 59.240 1.00 47.95 174 PHE B CA 1
ATOM 4256 C C . PHE B 1 79 ? 8.988 43.781 58.819 1.00 45.22 174 PHE B C 1
ATOM 4257 O O . PHE B 1 79 ? 9.777 44.392 58.088 1.00 43.74 174 PHE B O 1
ATOM 4274 N N . ALA B 1 80 ? 7.852 44.332 59.259 1.00 46.67 175 ALA B N 1
ATOM 4275 C CA . ALA B 1 80 ? 7.546 45.725 58.951 1.00 52.65 175 ALA B CA 1
ATOM 4276 C C . ALA B 1 80 ? 8.629 46.652 59.485 1.00 50.13 175 ALA B C 1
ATOM 4277 O O . ALA B 1 80 ? 9.004 47.624 58.823 1.00 45.70 175 ALA B O 1
ATOM 4284 N N . GLN B 1 81 ? 9.139 46.367 60.686 1.00 49.50 176 GLN B N 1
ATOM 4285 C CA . GLN B 1 81 ? 10.238 47.149 61.246 1.00 54.87 176 GLN B CA 1
ATOM 4286 C C . GLN B 1 81 ? 11.428 47.176 60.296 1.00 50.34 176 GLN B C 1
ATOM 4287 O O . GLN B 1 81 ? 11.832 48.233 59.798 1.00 49.79 176 GLN B O 1
ATOM 4318 N N . VAL B 1 83 ? 12.037 46.747 57.338 1.00 49.94 178 VAL B N 1
ATOM 4319 C CA . VAL B 1 83 ? 11.934 47.357 56.017 1.00 56.69 178 VAL B CA 1
ATOM 4320 C C . VAL B 1 83 ? 11.358 48.768 56.038 1.00 61.18 178 VAL B C 1
ATOM 4321 O O . VAL B 1 83 ? 11.312 49.416 54.978 1.00 62.85 178 VAL B O 1
ATOM 4334 N N . SER B 1 84 ? 10.915 49.266 57.187 1.00 61.24 179 SER B N 1
ATOM 4335 C CA . SER B 1 84 ? 10.352 50.608 57.233 1.00 67.46 179 SER B CA 1
ATOM 4336 C C . SER B 1 84 ? 11.461 51.649 57.097 1.00 75.06 179 SER B C 1
ATOM 4337 O O . SER B 1 84 ? 12.619 51.409 57.453 1.00 72.52 179 SER B O 1
ATOM 4345 N N . THR B 1 85 ? 11.092 52.824 56.575 1.00 82.50 180 THR B N 1
ATOM 4346 C CA . THR B 1 85 ? 12.088 53.855 56.297 1.00 81.32 180 THR B CA 1
ATOM 4347 C C . THR B 1 85 ? 12.845 54.256 57.559 1.00 78.00 180 THR B C 1
ATOM 4348 O O . THR B 1 85 ? 14.037 54.580 57.500 1.00 75.53 180 THR B O 1
ATOM 4359 N N . THR B 1 86 ? 12.167 54.264 58.703 1.00 83.90 181 THR B N 1
ATOM 4360 C CA . THR B 1 86 ? 12.819 54.610 59.957 1.00 82.04 181 THR B CA 1
ATOM 4361 C C . THR B 1 86 ? 13.715 53.464 60.412 1.00 81.13 181 THR B C 1
ATOM 4362 O O . THR B 1 86 ? 13.342 52.290 60.328 1.00 78.07 181 THR B O 1
ATOM 4373 N N . GLY B 1 87 ? 14.907 53.814 60.887 1.00 78.80 182 GLY B N 1
ATOM 4374 C CA . GLY B 1 87 ? 15.896 52.827 61.265 1.00 75.17 182 GLY B CA 1
ATOM 4375 C C . GLY B 1 87 ? 15.469 51.925 62.403 1.00 71.43 182 GLY B C 1
ATOM 4376 O O . GLY B 1 87 ? 15.406 52.358 63.558 1.00 68.86 182 GLY B O 1
ATOM 4380 N N . PHE B 1 88 ? 15.185 50.662 62.086 1.00 60.37 183 PHE B N 1
ATOM 4381 C CA . PHE B 1 88 ? 14.810 49.684 63.098 1.00 54.53 183 PHE B CA 1
ATOM 4382 C C . PHE B 1 88 ? 16.007 49.326 63.964 1.00 55.12 183 PHE B C 1
ATOM 4383 O O . PHE B 1 88 ? 17.103 49.066 63.458 1.00 53.15 183 PHE B O 1
ATOM 4400 N N . ILE B 1 89 ? 15.803 49.334 65.278 1.00 55.45 184 ILE B N 1
ATOM 4401 C CA . ILE B 1 89 ? 16.804 48.926 66.243 1.00 50.53 184 ILE B CA 1
ATOM 4402 C C . ILE B 1 89 ? 16.300 47.639 66.907 1.00 50.86 184 ILE B C 1
ATOM 4403 O O . ILE B 1 89 ? 15.359 47.691 67.715 1.00 43.64 184 ILE B O 1
ATOM 4419 N N . PRO B 1 90 ? 16.881 46.486 66.593 1.00 47.41 185 PRO B N 1
ATOM 4420 C CA . PRO B 1 90 ? 16.378 45.219 67.163 1.00 50.51 185 PRO B CA 1
ATOM 4421 C C . PRO B 1 90 ? 16.487 45.213 68.676 1.00 48.24 185 PRO B C 1
ATOM 4422 O O . PRO B 1 90 ? 17.464 45.738 69.236 1.00 39.55 185 PRO B O 1
ATOM 4433 N N . PRO B 1 91 ? 15.514 44.614 69.371 1.00 44.95 186 PRO B N 1
ATOM 4434 C CA . PRO B 1 91 ? 15.661 44.412 70.823 1.00 48.76 186 PRO B CA 1
ATOM 4435 C C . PRO B 1 91 ? 16.721 43.353 71.086 1.00 52.90 186 PRO B C 1
ATOM 4436 O O . PRO B 1 91 ? 16.620 42.227 70.599 1.00 52.17 186 PRO B O 1
ATOM 4457 N N . ALA B 1 93 ? 19.466 41.333 73.958 1.00 56.82 188 ALA B N 1
ATOM 4458 C CA . ALA B 1 93 ? 19.421 40.856 75.334 1.00 55.97 188 ALA B CA 1
ATOM 4459 C C . ALA B 1 93 ? 20.447 41.556 76.216 1.00 53.04 188 ALA B C 1
ATOM 4460 O O . ALA B 1 93 ? 20.145 41.898 77.363 1.00 56.89 188 ALA B O 1
ATOM 4467 N N . SER B 1 94 ? 21.662 41.766 75.717 1.00 48.12 189 SER B N 1
ATOM 4468 C CA . SER B 1 94 ? 22.751 42.274 76.536 1.00 49.22 189 SER B CA 1
ATOM 4469 C C . SER B 1 94 ? 23.033 43.733 76.203 1.00 46.22 189 SER B C 1
ATOM 4470 O O . SER B 1 94 ? 22.910 44.166 75.053 1.00 42.06 189 SER B O 1
ATOM 4478 N N . LEU B 1 95 ? 23.409 44.488 77.236 1.00 44.81 190 LEU B N 1
ATOM 4479 C CA . LEU B 1 95 ? 23.619 45.926 77.081 1.00 42.75 190 LEU B CA 1
ATOM 4480 C C . LEU B 1 95 ? 24.588 46.244 75.950 1.00 40.48 190 LEU B C 1
ATOM 4481 O O . LEU B 1 95 ? 24.428 47.249 75.248 1.00 40.65 190 LEU B O 1
ATOM 4497 N N . GLU B 1 96 ? 25.599 45.401 75.750 1.00 43.01 191 GLU B N 1
ATOM 4498 C CA . GLU B 1 96 ? 26.616 45.718 74.753 1.00 46.41 191 GLU B CA 1
ATOM 4499 C C . GLU B 1 96 ? 26.038 45.772 73.344 1.00 48.49 191 GLU B C 1
ATOM 4500 O O . GLU B 1 96 ? 26.533 46.537 72.501 1.00 47.42 191 GLU B O 1
ATOM 4512 N N . ASP B 1 97 ? 24.970 45.006 73.068 1.00 46.05 192 ASP B N 1
ATOM 4513 C CA . ASP B 1 97 ? 24.380 45.010 71.722 1.00 46.34 192 ASP B CA 1
ATOM 4514 C C . ASP B 1 97 ? 23.144 45.894 71.614 1.00 44.27 192 ASP B C 1
ATOM 4515 O O . ASP B 1 97 ? 22.685 46.152 70.492 1.00 36.05 192 ASP B O 1
ATOM 4524 N N . LYS B 1 98 ? 22.555 46.308 72.737 1.00 38.12 193 LYS B N 1
ATOM 4525 C CA . LYS B 1 98 ? 21.374 47.157 72.662 1.00 37.74 193 LYS B CA 1
ATOM 4526 C C . LYS B 1 98 ? 21.694 48.416 71.863 1.00 39.35 193 LYS B C 1
ATOM 4527 O O . LYS B 1 98 ? 22.773 49.004 71.984 1.00 33.21 193 LYS B O 1
ATOM 4546 N N . GLY B 1 99 ? 20.758 48.818 71.017 1.00 35.63 194 GLY B N 1
ATOM 4547 C CA . GLY B 1 99 ? 20.936 49.991 70.202 1.00 39.37 194 GLY B CA 1
ATOM 4548 C C . GLY B 1 99 ? 21.633 49.769 68.875 1.00 39.91 194 GLY B C 1
ATOM 4549 O O . GLY B 1 99 ? 21.558 50.642 68.004 1.00 38.31 194 GLY B O 1
ATOM 4553 N N . LYS B 1 100 ? 22.298 48.641 68.688 1.00 38.43 195 LYS B N 1
ATOM 4554 C CA . LYS B 1 100 ? 22.895 48.343 67.393 1.00 43.94 195 LYS B CA 1
ATOM 4555 C C . LYS B 1 100 ? 21.820 48.335 66.308 1.00 45.44 195 LYS B C 1
ATOM 4556 O O . LYS B 1 100 ? 20.794 47.652 66.456 1.00 36.86 195 LYS B O 1
ATOM 4575 N N . PRO B 1 101 ? 21.998 49.078 65.222 1.00 47.00 196 PRO B N 1
ATOM 4576 C CA . PRO B 1 101 ? 20.945 49.120 64.203 1.00 48.00 196 PRO B CA 1
ATOM 4577 C C . PRO B 1 101 ? 20.807 47.776 63.507 1.00 44.44 196 PRO B C 1
ATOM 4578 O O . PRO B 1 101 ? 21.747 46.978 63.441 1.00 42.05 196 PRO B O 1
ATOM 4589 N N . PHE B 1 102 ? 19.611 47.529 62.986 1.00 42.65 197 PHE B N 1
ATOM 4590 C CA . PHE B 1 102 ? 19.428 46.431 62.053 1.00 39.47 197 PHE B CA 1
ATOM 4591 C C . PHE B 1 102 ? 20.160 46.776 60.765 1.00 37.56 197 PHE B C 1
ATOM 4592 O O . PHE B 1 102 ? 19.942 47.846 60.186 1.00 37.25 197 PHE B O 1
ATOM 4609 N N . ASN B 1 103 ? 21.042 45.880 60.321 1.00 27.42 198 ASN B N 1
ATOM 4610 C CA . ASN B 1 103 ? 21.901 46.155 59.167 1.00 30.35 198 ASN B CA 1
ATOM 4611 C C . ASN B 1 103 ? 22.174 44.820 58.459 1.00 28.81 198 ASN B C 1
ATOM 4612 O O . ASN B 1 103 ? 23.238 44.215 58.580 1.00 31.92 198 ASN B O 1
ATOM 4623 N N . SER B 1 104 ? 21.178 44.341 57.721 1.00 26.68 199 SER B N 1
ATOM 4624 C CA . SER B 1 104 ? 21.329 43.165 56.870 1.00 21.69 199 SER B CA 1
ATOM 4625 C C . SER B 1 104 ? 21.100 43.560 55.421 1.00 22.02 199 SER B C 1
ATOM 4626 O O . SER B 1 104 ? 20.332 44.484 55.126 1.00 23.37 199 SER B O 1
ATOM 4634 N N . LYS B 1 105 ? 21.772 42.862 54.507 1.00 17.45 200 LYS B N 1
ATOM 4635 C CA . LYS B 1 105 ? 21.730 43.288 53.111 1.00 17.20 200 LYS B CA 1
ATOM 4636 C C . LYS B 1 105 ? 20.471 42.802 52.419 1.00 15.19 200 LYS B C 1
ATOM 4637 O O . LYS B 1 105 ? 19.925 43.499 51.554 1.00 18.57 200 LYS B O 1
ATOM 4656 N N . VAL B 1 106 ? 20.048 41.590 52.754 1.00 15.25 201 VAL B N 1
ATOM 4657 C CA . VAL B 1 106 ? 18.936 40.926 52.096 1.00 15.23 201 VAL B CA 1
ATOM 4658 C C . VAL B 1 106 ? 18.068 40.281 53.156 1.00 17.41 201 VAL B C 1
ATOM 4659 O O . VAL B 1 106 ? 18.577 39.670 54.100 1.00 19.43 201 VAL B O 1
ATOM 4672 N N . ILE B 1 107 ? 16.749 40.409 52.979 1.00 18.34 202 ILE B N 1
ATOM 4673 C CA . ILE B 1 107 ? 15.745 39.682 53.747 1.00 17.47 202 ILE B CA 1
ATOM 4674 C C . ILE B 1 107 ? 15.011 38.758 52.786 1.00 17.59 202 ILE B C 1
ATOM 4675 O O . ILE B 1 107 ? 14.523 39.212 51.749 1.00 15.41 202 ILE B O 1
ATOM 4691 N N . ILE B 1 108 ? 14.996 37.462 53.088 1.00 17.83 203 ILE B N 1
ATOM 4692 C CA . ILE B 1 108 ? 14.314 36.467 52.266 1.00 18.69 203 ILE B CA 1
ATOM 4693 C C . ILE B 1 108 ? 13.201 35.850 53.099 1.00 17.14 203 ILE B C 1
ATOM 4694 O O . ILE B 1 108 ? 13.462 35.233 54.141 1.00 21.74 203 ILE B O 1
ATOM 4710 N N . ALA B 1 109 ? 11.963 36.019 52.655 1.00 19.45 204 ALA B N 1
ATOM 4711 C CA . ALA B 1 109 ? 10.827 35.359 53.283 1.00 20.57 204 ALA B CA 1
ATOM 4712 C C . ALA B 1 109 ? 10.302 34.257 52.385 1.00 23.52 204 ALA B C 1
ATOM 4713 O O . ALA B 1 109 ? 10.234 34.417 51.167 1.00 24.26 204 ALA B O 1
ATOM 4720 N N . THR B 1 110 ? 9.965 33.126 52.979 1.00 21.90 205 THR B N 1
ATOM 4721 C CA . THR B 1 110 ? 9.119 32.156 52.312 1.00 18.90 205 THR B CA 1
ATOM 4722 C C . THR B 1 110 ? 7.690 32.413 52.789 1.00 21.30 205 THR B C 1
ATOM 4723 O O . THR B 1 110 ? 7.465 32.873 53.913 1.00 18.24 205 THR B O 1
ATOM 4734 N N . SER B 1 111 ? 6.723 32.085 51.944 1.00 20.93 206 SER B N 1
ATOM 4735 C CA . SER B 1 111 ? 5.337 32.276 52.334 1.00 19.10 206 SER B CA 1
ATOM 4736 C C . SER B 1 111 ? 4.466 31.268 51.605 1.00 22.68 206 SER B C 1
ATOM 4737 O O . SER B 1 111 ? 4.681 30.971 50.431 1.00 20.01 206 SER B O 1
ATOM 4745 N N . ASN B 1 112 ? 3.478 30.753 52.320 1.00 23.35 207 ASN B N 1
ATOM 4746 C CA . ASN B 1 112 ? 2.455 29.893 51.752 1.00 23.40 207 ASN B CA 1
ATOM 4747 C C . ASN B 1 112 ? 1.193 30.659 51.410 1.00 25.63 207 ASN B C 1
ATOM 4748 O O . ASN B 1 112 ? 0.135 30.051 51.226 1.00 25.22 207 ASN B O 1
ATOM 4759 N N . LEU B 1 113 ? 1.294 31.975 51.301 1.00 24.57 208 LEU B N 1
ATOM 4760 C CA . LEU B 1 113 ? 0.158 32.838 51.036 1.00 23.19 208 LEU B CA 1
ATOM 4761 C C . LEU B 1 113 ? -0.067 33.012 49.537 1.00 25.12 208 LEU B C 1
ATOM 4762 O O . LEU B 1 113 ? 0.879 33.133 48.758 1.00 22.44 208 LEU B O 1
ATOM 4778 N N . TYR B 1 114 ? -1.334 32.996 49.140 1.00 20.41 209 TYR B N 1
ATOM 4779 C CA . TYR B 1 114 ? -1.721 33.270 47.769 1.00 20.13 209 TYR B CA 1
ATOM 4780 C C . TYR B 1 114 ? -1.525 34.741 47.436 1.00 22.21 209 TYR B C 1
ATOM 4781 O O . TYR B 1 114 ? -1.743 35.632 48.259 1.00 24.58 209 TYR B O 1
ATOM 4799 N N . SER B 1 115 ? -1.143 35.001 46.201 1.00 26.77 210 SER B N 1
ATOM 4800 C CA . SER B 1 115 ? -1.038 36.369 45.717 1.00 32.94 210 SER B CA 1
ATOM 4801 C C . SER B 1 115 ? -1.796 36.476 44.402 1.00 31.55 210 SER B C 1
ATOM 4802 O O . SER B 1 115 ? -1.500 35.749 43.449 1.00 32.65 210 SER B O 1
ATOM 4810 N N . GLY B 1 116 ? -2.793 37.348 44.363 1.00 33.90 211 GLY B N 1
ATOM 4811 C CA . GLY B 1 116 ? -3.561 37.547 43.146 1.00 35.80 211 GLY B CA 1
ATOM 4812 C C . GLY B 1 116 ? -2.907 38.498 42.161 1.00 38.85 211 GLY B C 1
ATOM 4813 O O . GLY B 1 116 ? -2.347 39.523 42.545 1.00 39.77 211 GLY B O 1
ATOM 4817 N N . ASN B 1 129 ? 2.965 43.743 50.554 1.00 67.79 224 ASN B N 1
ATOM 4818 C CA . ASN B 1 129 ? 3.322 43.124 49.277 1.00 66.52 224 ASN B CA 1
ATOM 4819 C C . ASN B 1 129 ? 4.175 44.079 48.443 1.00 63.07 224 ASN B C 1
ATOM 4820 O O . ASN B 1 129 ? 5.129 43.659 47.778 1.00 48.80 224 ASN B O 1
ATOM 4831 N N . ARG B 1 130 ? 3.834 45.371 48.505 1.00 69.05 225 ARG B N 1
ATOM 4832 C CA . ARG B 1 130 ? 4.590 46.419 47.824 1.00 60.13 225 ARG B CA 1
ATOM 4833 C C . ARG B 1 130 ? 5.986 46.619 48.406 1.00 56.86 225 ARG B C 1
ATOM 4834 O O . ARG B 1 130 ? 6.712 47.522 47.963 1.00 54.26 225 ARG B O 1
ATOM 4855 N N . ARG B 1 131 ? 6.370 45.813 49.388 1.00 50.86 226 ARG B N 1
ATOM 4856 C CA . ARG B 1 131 ? 7.667 45.932 50.035 1.00 53.10 226 ARG B CA 1
ATOM 4857 C C . ARG B 1 131 ? 8.689 44.926 49.517 1.00 47.46 226 ARG B C 1
ATOM 4858 O O . ARG B 1 131 ? 9.829 44.917 50.000 1.00 42.23 226 ARG B O 1
ATOM 4879 N N . PHE B 1 132 ? 8.325 44.104 48.537 1.00 41.89 227 PHE B N 1
ATOM 4880 C CA . PHE B 1 132 ? 9.225 43.084 48.009 1.00 34.21 227 PHE B CA 1
ATOM 4881 C C . PHE B 1 132 ? 9.845 43.579 46.705 1.00 26.10 227 PHE B C 1
ATOM 4882 O O . PHE B 1 132 ? 9.122 43.889 45.750 1.00 33.74 227 PHE B O 1
ATOM 4899 N N . HIS B 1 133 ? 11.179 43.619 46.646 1.00 25.01 228 HIS B N 1
ATOM 4900 C CA . HIS B 1 133 ? 11.854 43.845 45.369 1.00 20.70 228 HIS B CA 1
ATOM 4901 C C . HIS B 1 133 ? 11.760 42.626 44.463 1.00 23.55 228 HIS B C 1
ATOM 4902 O O . HIS B 1 133 ? 11.832 42.760 43.234 1.00 23.86 228 HIS B O 1
ATOM 4916 N N . PHE B 1 134 ? 11.655 41.438 45.052 1.00 20.73 229 PHE B N 1
ATOM 4917 C CA . PHE B 1 134 ? 11.477 40.197 44.317 1.00 17.47 229 PHE B CA 1
ATOM 4918 C C . PHE B 1 134 ? 10.353 39.412 44.977 1.00 20.41 229 PHE B C 1
ATOM 4919 O O . PHE B 1 134 ? 10.366 39.213 46.194 1.00 20.73 229 PHE B O 1
ATOM 4936 N N . ASP B 1 135 ? 9.400 38.952 44.173 1.00 19.57 230 ASP B N 1
ATOM 4937 C CA . ASP B 1 135 ? 8.243 38.184 44.637 1.00 18.80 230 ASP B CA 1
ATOM 4938 C C . ASP B 1 135 ? 8.071 37.061 43.624 1.00 19.89 230 ASP B C 1
ATOM 4939 O O . ASP B 1 135 ? 7.722 37.320 42.470 1.00 24.58 230 ASP B O 1
ATOM 4948 N N . ILE B 1 136 ? 8.393 35.829 44.015 1.00 21.37 231 ILE B N 1
ATOM 4949 C CA . ILE B 1 136 ? 8.554 34.756 43.041 1.00 19.40 231 ILE B CA 1
ATOM 4950 C C . ILE B 1 136 ? 7.762 33.539 43.480 1.00 17.47 231 ILE B C 1
ATOM 4951 O O . ILE B 1 136 ? 7.839 33.123 44.642 1.00 17.39 231 ILE B O 1
ATOM 4967 N N . ASP B 1 137 ? 6.990 32.971 42.548 1.00 22.77 232 ASP B N 1
ATOM 4968 C CA . ASP B 1 137 ? 6.279 31.723 42.806 1.00 20.35 232 ASP B CA 1
ATOM 4969 C C . ASP B 1 137 ? 7.153 30.542 42.364 1.00 19.34 232 ASP B C 1
ATOM 4970 O O . ASP B 1 137 ? 7.658 30.504 41.233 1.00 19.94 232 ASP B O 1
ATOM 4979 N N . VAL B 1 138 ? 7.360 29.589 43.263 1.00 17.42 233 VAL B N 1
ATOM 4980 C CA . VAL B 1 138 ? 8.280 28.473 43.009 1.00 19.72 233 VAL B CA 1
ATOM 4981 C C . VAL B 1 138 ? 7.470 27.188 42.939 1.00 22.45 233 VAL B C 1
ATOM 4982 O O . VAL B 1 138 ? 6.694 26.895 43.852 1.00 23.29 233 VAL B O 1
ATOM 4995 N N . SER B 1 139 ? 7.635 26.437 41.847 1.00 23.38 234 SER B N 1
ATOM 4996 C CA . SER B 1 139 ? 6.934 25.168 41.670 1.00 22.65 234 SER B CA 1
ATOM 4997 C C . SER B 1 139 ? 7.871 24.134 41.053 1.00 24.36 234 SER B C 1
ATOM 4998 O O . SER B 1 139 ? 8.915 24.463 40.481 1.00 23.92 234 SER B O 1
ATOM 5006 N N . ALA B 1 140 ? 7.488 22.864 41.195 1.00 21.30 235 ALA B N 1
ATOM 5007 C CA . ALA B 1 140 ? 8.285 21.750 40.710 1.00 20.92 235 ALA B CA 1
ATOM 5008 C C . ALA B 1 140 ? 7.886 21.440 39.274 1.00 28.43 235 ALA B C 1
ATOM 5009 O O . ALA B 1 140 ? 6.696 21.365 38.959 1.00 31.89 235 ALA B O 1
ATOM 5016 N N . LYS B 1 141 ? 8.874 21.303 38.402 1.00 23.38 236 LYS B N 1
ATOM 5017 C CA . LYS B 1 141 ? 8.594 21.047 37.000 1.00 27.62 236 LYS B CA 1
ATOM 5018 C C . LYS B 1 141 ? 8.347 19.564 36.758 1.00 29.91 236 LYS B C 1
ATOM 5019 O O . LYS B 1 141 ? 8.742 18.712 37.552 1.00 30.08 236 LYS B O 1
ATOM 5038 N N . ASP B 1 142 ? 7.665 19.268 35.649 1.00 34.14 237 ASP B N 1
ATOM 5039 C CA . ASP B 1 142 ? 7.413 17.882 35.276 1.00 34.41 237 ASP B CA 1
ATOM 5040 C C . ASP B 1 142 ? 8.742 17.163 35.112 1.00 33.25 237 ASP B C 1
ATOM 5041 O O . ASP B 1 142 ? 9.712 17.718 34.583 1.00 36.74 237 ASP B O 1
ATOM 5050 N N . GLY B 1 143 ? 8.797 15.925 35.579 1.00 35.53 238 GLY B N 1
ATOM 5051 C CA . GLY B 1 143 ? 10.043 15.187 35.588 1.00 33.73 238 GLY B CA 1
ATOM 5052 C C . GLY B 1 143 ? 10.849 15.326 36.855 1.00 34.43 238 GLY B C 1
ATOM 5053 O O . GLY B 1 143 ? 11.790 14.544 37.066 1.00 35.66 238 GLY B O 1
ATOM 5057 N N . TYR B 1 144 ? 10.518 16.298 37.697 1.00 33.02 239 TYR B N 1
ATOM 5058 C CA . TYR B 1 144 ? 11.169 16.484 38.983 1.00 29.16 239 TYR B CA 1
ATOM 5059 C C . TYR B 1 144 ? 10.133 16.586 40.084 1.00 29.50 239 TYR B C 1
ATOM 5060 O O . TYR B 1 144 ? 10.361 17.210 41.116 1.00 28.48 239 TYR B O 1
ATOM 5078 N N . LYS B 1 145 ? 8.983 15.960 39.872 1.00 28.48 240 LYS B N 1
ATOM 5079 C CA . LYS B 1 145 ? 7.867 16.028 40.804 1.00 33.26 240 LYS B CA 1
ATOM 5080 C C . LYS B 1 145 ? 7.443 14.606 41.117 1.00 36.07 240 LYS B C 1
ATOM 5081 O O . LYS B 1 145 ? 7.147 13.830 40.203 1.00 37.30 240 LYS B O 1
ATOM 5100 N N . VAL B 1 146 ? 7.460 14.254 42.399 1.00 36.74 241 VAL B N 1
ATOM 5101 C CA . VAL B 1 146 ? 7.070 12.931 42.862 1.00 39.52 241 VAL B CA 1
ATOM 5102 C C . VAL B 1 146 ? 6.184 13.135 44.078 1.00 39.17 241 VAL B C 1
ATOM 5103 O O . VAL B 1 146 ? 6.615 13.750 45.062 1.00 41.33 241 VAL B O 1
ATOM 5116 N N . ASN B 1 147 ? 4.943 12.636 44.008 1.00 43.79 242 ASN B N 1
ATOM 5117 C CA . ASN B 1 147 ? 3.969 12.801 45.086 1.00 41.12 242 ASN B CA 1
ATOM 5118 C C . ASN B 1 147 ? 3.639 14.275 45.313 1.00 35.43 242 ASN B C 1
ATOM 5119 O O . ASN B 1 147 ? 3.554 14.746 46.450 1.00 37.27 242 ASN B O 1
ATOM 5130 N N . ASN B 1 148 ? 3.454 14.999 44.212 1.00 35.21 243 ASN B N 1
ATOM 5131 C CA . ASN B 1 148 ? 3.189 16.439 44.216 1.00 34.76 243 ASN B CA 1
ATOM 5132 C C . ASN B 1 148 ? 4.191 17.223 45.066 1.00 37.00 243 ASN B C 1
ATOM 5133 O O . ASN B 1 148 ? 3.848 18.236 45.677 1.00 34.15 243 ASN B O 1
ATOM 5144 N N . LYS B 1 149 ? 5.442 16.774 45.098 1.00 29.65 244 LYS B N 1
ATOM 5145 C CA . LYS B 1 149 ? 6.521 17.526 45.726 1.00 28.77 244 LYS B CA 1
ATOM 5146 C C . LYS B 1 149 ? 7.757 17.437 44.840 1.00 30.08 244 LYS B C 1
ATOM 5147 O O . LYS B 1 149 ? 7.904 16.515 44.028 1.00 31.39 244 LYS B O 1
ATOM 5166 N N . LEU B 1 150 ? 8.663 18.404 45.011 1.00 31.42 245 LEU B N 1
ATOM 5167 C CA . LEU B 1 150 ? 9.905 18.388 44.252 1.00 25.25 245 LEU B CA 1
ATOM 5168 C C . LEU B 1 150 ? 10.703 17.131 44.587 1.00 25.63 245 LEU B C 1
ATOM 5169 O O . LEU B 1 150 ? 10.907 16.793 45.758 1.00 25.52 245 LEU B O 1
ATOM 5185 N N . ASP B 1 151 ? 11.155 16.441 43.551 1.00 24.93 246 ASP B N 1
ATOM 5186 C CA . ASP B 1 151 ? 12.023 15.275 43.698 1.00 22.55 246 ASP B CA 1
ATOM 5187 C C . ASP B 1 151 ? 13.424 15.831 43.921 1.00 23.40 246 ASP B C 1
ATOM 5188 O O . ASP B 1 151 ? 14.163 16.089 42.978 1.00 20.63 246 ASP B O 1
ATOM 5197 N N . ILE B 1 152 ? 13.786 16.005 45.193 1.00 24.04 247 ILE B N 1
ATOM 5198 C CA . ILE B 1 152 ? 14.968 16.776 45.534 1.00 26.15 247 ILE B CA 1
ATOM 5199 C C . ILE B 1 152 ? 16.223 15.999 45.189 1.00 23.91 247 ILE B C 1
ATOM 5200 O O . ILE B 1 152 ? 17.229 16.590 44.787 1.00 25.20 247 ILE B O 1
ATOM 5216 N N . ILE B 1 153 ? 16.190 14.675 45.315 1.00 21.96 248 ILE B N 1
ATOM 5217 C CA . ILE B 1 153 ? 17.359 13.886 44.952 1.00 22.28 248 ILE B CA 1
ATOM 5218 C C . ILE B 1 153 ? 17.656 14.056 43.470 1.00 21.76 248 ILE B C 1
ATOM 5219 O O . ILE B 1 153 ? 18.800 14.315 43.081 1.00 25.06 248 ILE B O 1
ATOM 5235 N N . LYS B 1 154 ? 16.628 13.949 42.625 1.00 21.23 249 LYS B N 1
ATOM 5236 C CA . LYS B 1 154 ? 16.857 14.096 41.193 1.00 22.41 249 LYS B CA 1
ATOM 5237 C C . LYS B 1 154 ? 17.309 15.515 40.856 1.00 24.39 249 LYS B C 1
ATOM 5238 O O . LYS B 1 154 ? 18.207 15.703 40.032 1.00 24.43 249 LYS B O 1
ATOM 5257 N N . ALA B 1 155 ? 16.715 16.534 41.500 1.00 19.74 250 ALA B N 1
ATOM 5258 C CA . ALA B 1 155 ? 17.096 17.915 41.220 1.00 21.42 250 ALA B CA 1
ATOM 5259 C C . ALA B 1 155 ? 18.527 18.242 41.658 1.00 17.85 250 ALA B C 1
ATOM 5260 O O . ALA B 1 155 ? 19.117 19.175 41.107 1.00 20.85 250 ALA B O 1
ATOM 5267 N N . LEU B 1 156 ? 19.088 17.515 42.631 1.00 23.21 251 LEU B N 1
ATOM 5268 C CA . LEU B 1 156 ? 20.452 17.747 43.109 1.00 19.55 251 LEU B CA 1
ATOM 5269 C C . LEU B 1 156 ? 21.509 16.928 42.374 1.00 22.52 251 LEU B C 1
ATOM 5270 O O . LEU B 1 156 ? 22.713 17.136 42.605 1.00 20.65 251 LEU B O 1
ATOM 5286 N N . GLU B 1 157 ? 21.097 16.025 41.492 1.00 25.57 252 GLU B N 1
ATOM 5287 C CA . GLU B 1 157 ? 22.041 15.189 40.765 1.00 22.98 252 GLU B CA 1
ATOM 5288 C C . GLU B 1 157 ? 22.949 16.033 39.878 1.00 24.62 252 GLU B C 1
ATOM 5289 O O . GLU B 1 157 ? 22.488 16.933 39.160 1.00 23.68 252 GLU B O 1
ATOM 5301 N N . ASP B 1 158 ? 24.248 15.751 39.956 1.00 23.52 253 ASP B N 1
ATOM 5302 C CA . ASP B 1 158 ? 25.240 16.516 39.210 1.00 25.35 253 ASP B CA 1
ATOM 5303 C C . ASP B 1 158 ? 25.108 16.277 37.712 1.00 31.14 253 ASP B C 1
ATOM 5304 O O . ASP B 1 158 ? 25.065 15.133 37.243 1.00 30.71 253 ASP B O 1
ATOM 5313 N N . THR B 1 159 ? 25.015 17.364 36.960 1.00 22.81 254 THR B N 1
ATOM 5314 C CA . THR B 1 159 ? 24.917 17.254 35.518 1.00 24.14 254 THR B 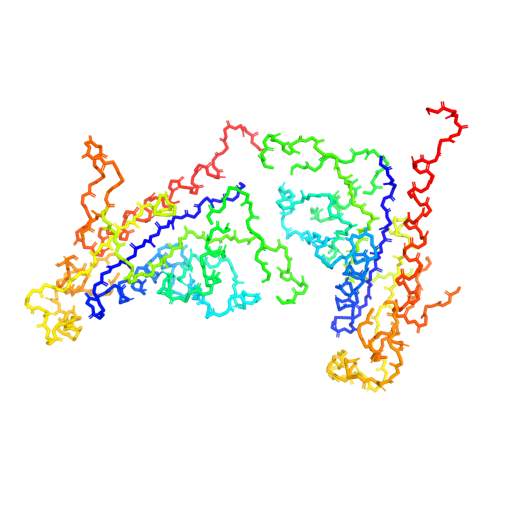CA 1
ATOM 5315 C C . THR B 1 159 ? 26.269 17.195 34.833 1.00 33.37 254 THR B C 1
ATOM 5316 O O . THR B 1 159 ? 26.308 16.919 33.639 1.00 30.18 254 THR B O 1
ATOM 5327 N N . HIS B 1 160 ? 27.363 17.534 35.518 1.00 30.21 255 HIS B N 1
ATOM 5328 C CA . HIS B 1 160 ? 28.688 17.637 34.910 1.00 34.24 255 HIS B CA 1
ATOM 5329 C C . HIS B 1 160 ? 28.803 18.817 33.958 1.00 30.52 255 HIS B C 1
ATOM 5330 O O . HIS B 1 160 ? 29.827 18.961 33.278 1.00 35.28 255 HIS B O 1
ATOM 5344 N N . THR B 1 161 ? 27.781 19.668 33.888 1.00 33.21 256 THR B N 1
ATOM 5345 C CA . THR B 1 161 ? 27.947 21.002 33.327 1.00 31.14 256 THR B CA 1
ATOM 5346 C C . THR B 1 161 ? 28.911 21.800 34.205 1.00 30.82 256 THR B C 1
ATOM 5347 O O . THR B 1 161 ? 28.973 21.614 35.421 1.00 31.97 256 THR B O 1
ATOM 5358 N N . ASN B 1 162 ? 29.688 22.671 33.581 1.00 27.70 257 ASN B N 1
ATOM 5359 C CA . ASN B 1 162 ? 30.683 23.449 34.304 1.00 31.56 257 ASN B CA 1
ATOM 5360 C C . ASN B 1 162 ? 30.044 24.255 35.433 1.00 26.94 257 ASN B C 1
ATOM 5361 O O . ASN B 1 162 ? 28.977 24.853 35.242 1.00 28.80 257 ASN B O 1
ATOM 5372 N N . PRO B 1 163 ? 30.677 24.302 36.609 1.00 27.73 258 PRO B N 1
ATOM 5373 C CA . PRO B 1 163 ? 30.103 25.051 37.737 1.00 25.55 258 PRO B CA 1
ATOM 5374 C C . PRO B 1 163 ? 30.040 26.553 37.486 1.00 28.83 258 PRO B C 1
ATOM 5375 O O . PRO B 1 163 ? 30.772 27.114 36.668 1.00 25.63 258 PRO B O 1
ATOM 5386 N N . VAL B 1 164 ? 29.170 27.216 38.249 1.00 23.17 259 VAL B N 1
ATOM 5387 C CA . VAL B 1 164 ? 28.886 28.639 38.071 1.00 19.68 259 VAL B CA 1
ATOM 5388 C C . VAL B 1 164 ? 29.156 29.391 39.366 1.00 21.05 259 VAL B C 1
ATOM 5389 O O . VAL B 1 164 ? 28.731 28.963 40.435 1.00 20.45 259 VAL B O 1
ATOM 5402 N N . ALA B 1 165 ? 29.846 30.524 39.267 1.00 23.77 260 ALA B N 1
ATOM 5403 C CA . ALA B 1 165 ? 30.023 31.438 40.386 1.00 21.77 260 ALA B CA 1
ATOM 5404 C C . ALA B 1 165 ? 30.473 30.720 41.636 1.00 19.62 260 ALA B C 1
ATOM 5405 O O . ALA B 1 165 ? 31.562 30.133 41.634 1.00 22.51 260 ALA B O 1
ATOM 5429 N N . PHE B 1 167 ? 28.981 28.273 43.138 1.00 19.39 262 PHE B N 1
ATOM 5430 C CA . PHE B 1 167 ? 28.409 26.941 43.213 1.00 19.59 262 PHE B CA 1
ATOM 5431 C C . PHE B 1 167 ? 29.422 25.892 42.778 1.00 17.72 262 PHE B C 1
ATOM 5432 O O . PHE B 1 167 ? 30.130 26.053 41.775 1.00 21.29 262 PHE B O 1
ATOM 5449 N N . GLN B 1 168 ? 29.479 24.803 43.543 1.00 19.34 263 GLN B N 1
ATOM 5450 C CA . GLN B 1 168 ? 30.534 23.813 43.339 1.00 19.95 263 GLN B CA 1
ATOM 5451 C C . GLN B 1 168 ? 30.242 22.868 42.181 1.00 21.80 263 GLN B C 1
ATOM 5452 O O . GLN B 1 168 ? 31.173 22.320 41.592 1.00 21.19 263 GLN B O 1
ATOM 5466 N N . TYR B 1 169 ? 28.973 22.644 41.855 1.00 20.23 264 TYR B N 1
ATOM 5467 C CA . TYR B 1 169 ? 28.593 21.860 40.685 1.00 23.91 264 TYR B CA 1
ATOM 5468 C C . TYR B 1 169 ? 27.237 22.351 40.198 1.00 21.05 264 TYR B C 1
ATOM 5469 O O . TYR B 1 169 ? 26.573 23.144 40.862 1.00 18.33 264 TYR B O 1
ATOM 5487 N N . ASP B 1 170 ? 26.839 21.881 39.018 1.00 21.74 265 ASP B N 1
ATOM 5488 C CA . ASP B 1 170 ? 25.561 22.242 38.423 1.00 19.40 265 ASP B CA 1
ATOM 5489 C C . ASP B 1 170 ? 24.540 21.122 38.588 1.00 18.55 265 ASP B C 1
ATOM 5490 O O . ASP B 1 170 ? 24.885 19.939 38.519 1.00 20.99 265 ASP B O 1
ATOM 5499 N N . CYS B 1 171 ? 23.281 21.501 38.815 1.00 16.88 266 CYS B N 1
ATOM 5500 C CA . CYS B 1 171 ? 22.195 20.537 38.936 1.00 18.25 266 CYS B CA 1
ATOM 5501 C C . CYS B 1 171 ? 20.897 21.220 38.537 1.00 22.24 266 CYS B C 1
ATOM 5502 O O . CYS B 1 171 ? 20.832 22.445 38.404 1.00 18.04 266 CYS B O 1
ATOM 5510 N N . ALA B 1 172 ? 19.851 20.405 38.376 1.00 20.10 267 ALA B N 1
ATOM 5511 C CA . ALA B 1 172 ? 18.574 20.882 37.850 1.00 20.03 267 ALA B CA 1
ATOM 5512 C C . ALA B 1 172 ? 17.893 21.867 38.789 1.00 15.45 267 ALA B C 1
ATOM 5513 O O . ALA B 1 172 ? 17.204 22.780 38.332 1.00 18.97 267 ALA B O 1
ATOM 5520 N N . LEU B 1 173 ? 18.078 21.726 40.097 1.00 20.62 268 LEU B N 1
ATOM 5521 C CA . LEU B 1 173 ? 17.564 22.739 41.008 1.00 18.76 268 LEU B CA 1
ATOM 5522 C C . LEU B 1 173 ? 18.108 24.113 40.644 1.00 19.97 268 LEU B C 1
ATOM 5523 O O . LEU B 1 173 ? 17.376 25.108 40.659 1.00 18.61 268 LEU B O 1
ATOM 5539 N N . LEU B 1 174 ? 19.389 24.181 40.306 1.00 16.02 269 LEU B N 1
ATOM 5540 C CA . LEU B 1 174 ? 20.056 25.448 40.065 1.00 18.96 269 LEU B CA 1
ATOM 5541 C C . LEU B 1 174 ? 19.914 25.933 38.635 1.00 19.30 269 LEU B C 1
ATOM 5542 O O . LEU B 1 174 ? 19.845 27.144 38.401 1.00 18.63 269 LEU B O 1
ATOM 5558 N N . ASN B 1 175 ? 19.873 25.032 37.664 1.00 18.16 270 ASN B N 1
ATOM 5559 C CA . ASN B 1 175 ? 19.935 25.459 36.272 1.00 19.39 270 ASN B CA 1
ATOM 5560 C C . ASN B 1 175 ? 18.564 25.679 35.648 1.00 23.09 270 ASN B C 1
ATOM 5561 O O . ASN B 1 175 ? 18.496 26.003 34.461 1.00 25.50 270 ASN B O 1
ATOM 5572 N N . GLY B 1 176 ? 17.485 25.531 36.413 1.00 21.31 271 GLY B N 1
ATOM 5573 C CA . GLY B 1 176 ? 16.143 25.860 35.974 1.00 20.35 271 GLY B CA 1
ATOM 5574 C C . GLY B 1 176 ? 15.314 24.695 35.473 1.00 22.04 271 GLY B C 1
ATOM 5575 O O . GLY B 1 176 ? 14.110 24.878 35.186 1.00 22.48 271 GLY B O 1
ATOM 5599 N N . ALA B 1 178 ? 14.503 21.855 37.096 1.00 21.23 273 ALA B N 1
ATOM 5600 C CA . ALA B 1 178 ? 13.688 21.184 38.113 1.00 22.01 273 ALA B CA 1
ATOM 5601 C C . ALA B 1 178 ? 12.627 22.065 38.757 1.00 24.96 273 ALA B C 1
ATOM 5602 O O . ALA B 1 178 ? 11.595 21.555 39.216 1.00 19.68 273 ALA B O 1
ATOM 5609 N N . VAL B 1 179 ? 12.844 23.369 38.825 1.00 23.53 274 VAL B N 1
ATOM 5610 C CA . VAL B 1 179 ? 11.925 24.253 39.520 1.00 25.40 274 VAL B CA 1
ATOM 5611 C C . VAL B 1 179 ? 11.620 25.443 38.626 1.00 27.35 274 VAL B C 1
ATOM 5612 O O . VAL B 1 179 ? 12.534 26.083 38.095 1.00 32.61 274 VAL B O 1
ATOM 5625 N N . GLU B 1 180 ? 10.341 25.734 38.461 1.00 28.41 275 GLU B N 1
ATOM 5626 C CA . GLU B 1 180 ? 9.927 26.931 37.754 1.00 31.05 275 GLU B CA 1
ATOM 5627 C C . GLU B 1 180 ? 9.839 28.097 38.726 1.00 29.39 275 GLU B C 1
ATOM 5628 O O . GLU B 1 180 ? 9.401 27.938 39.867 1.00 27.18 275 GLU B O 1
ATOM 5660 N N . LYS B 1 182 ? 8.344 31.930 38.693 1.00 26.32 277 LYS B N 1
ATOM 5661 C CA . LYS B 1 182 ? 7.583 32.990 38.047 1.00 28.85 277 LYS B CA 1
ATOM 5662 C C . LYS B 1 182 ? 7.605 34.280 38.855 1.00 26.18 277 LYS B C 1
ATOM 5663 O O . LYS B 1 182 ? 7.248 34.282 40.039 1.00 23.12 277 LYS B O 1
ATOM 5682 N N . ARG B 1 183 ? 7.959 35.383 38.198 1.00 27.52 278 ARG B N 1
ATOM 5683 C CA . ARG B 1 183 ? 7.835 36.682 38.848 1.00 30.30 278 ARG B CA 1
ATOM 5684 C C . ARG B 1 183 ? 6.368 37.042 39.077 1.00 29.91 278 ARG B C 1
ATOM 5685 O O . ARG B 1 183 ? 5.494 36.731 38.270 1.00 33.78 278 ARG B O 1
ATOM 5706 N N . LEU B 1 184 ? 6.108 37.723 40.186 1.00 31.96 279 LEU B N 1
ATOM 5707 C CA . LEU B 1 184 ? 4.809 38.311 40.492 1.00 37.84 279 LEU B CA 1
ATOM 5708 C C . LEU B 1 184 ? 4.997 39.822 40.508 1.00 44.75 279 LEU B C 1
ATOM 5709 O O . LEU B 1 184 ? 5.973 40.320 41.084 1.00 45.22 279 LEU B O 1
ATOM 5725 N N . GLN B 1 185 ? 4.109 40.540 39.826 1.00 54.40 280 GLN B N 1
ATOM 5726 C CA . GLN B 1 185 ? 4.249 41.989 39.682 1.00 57.79 280 GLN B CA 1
ATOM 5727 C C . GLN B 1 185 ? 3.419 42.694 40.739 1.00 62.15 280 GLN B C 1
ATOM 5728 O O . GLN B 1 185 ? 2.251 42.356 40.934 1.00 66.91 280 GLN B O 1
ATOM 5742 N N . PRO B 1 193 ? 10.691 40.508 32.209 1.00 35.29 288 PRO B N 1
ATOM 5743 C CA . PRO B 1 193 ? 11.884 39.654 32.146 1.00 36.65 288 PRO B CA 1
ATOM 5744 C C . PRO B 1 193 ? 11.642 38.392 32.951 1.00 34.58 288 PRO B C 1
ATOM 5745 O O . PRO B 1 193 ? 11.194 38.489 34.085 1.00 35.71 288 PRO B O 1
ATOM 5756 N N . PRO B 1 194 ? 11.883 37.223 32.367 1.00 31.98 289 PRO B N 1
ATOM 5757 C CA . PRO B 1 194 ? 11.707 35.974 33.112 1.00 31.64 289 PRO B CA 1
ATOM 5758 C C . PRO B 1 194 ? 12.912 35.673 33.993 1.00 33.70 289 PRO B C 1
ATOM 5759 O O . PRO B 1 194 ? 13.969 36.302 33.883 1.00 30.45 289 PRO B O 1
ATOM 5770 N N . ILE B 1 195 ? 12.733 34.666 34.854 1.00 28.78 290 ILE B N 1
ATOM 5771 C CA . ILE B 1 195 ? 13.802 34.097 35.663 1.00 27.37 290 ILE B CA 1
ATOM 5772 C C . ILE B 1 195 ? 14.036 32.680 35.167 1.00 27.32 290 ILE B C 1
ATOM 5773 O O . ILE B 1 195 ? 13.188 31.803 35.350 1.00 33.22 290 ILE B O 1
ATOM 5789 N N . LEU B 1 196 ? 15.216 32.411 34.624 1.00 29.08 291 LEU B N 1
ATOM 5790 C CA . LEU B 1 196 ? 15.473 31.137 33.962 1.00 23.42 291 LEU B CA 1
ATOM 5791 C C . LEU B 1 196 ? 16.291 30.155 34.796 1.00 36.22 291 LEU B C 1
ATOM 5792 O O . LEU B 1 196 ? 16.547 29.033 34.340 1.00 31.06 291 LEU B O 1
ATOM 5808 N N . ASN B 1 197 ? 16.744 30.545 35.982 1.00 32.90 292 ASN B N 1
ATOM 5809 C CA . ASN B 1 197 ? 17.555 29.653 36.806 1.00 23.92 292 ASN B CA 1
ATOM 5810 C C . ASN B 1 197 ? 17.910 30.411 38.086 1.00 28.86 292 ASN B C 1
ATOM 5811 O O . ASN B 1 197 ? 17.693 31.624 38.204 1.00 23.41 292 ASN B O 1
ATOM 5822 N N . VAL B 1 198 ? 18.409 29.652 39.063 1.00 26.28 293 VAL B N 1
ATOM 5823 C CA . VAL B 1 198 ? 18.827 30.209 40.342 1.00 25.59 293 VAL B CA 1
ATOM 5824 C C . VAL B 1 198 ? 20.028 31.118 40.156 1.00 20.35 293 VAL B C 1
ATOM 5825 O O . VAL B 1 198 ? 20.169 32.124 40.855 1.00 18.55 293 VAL B O 1
ATOM 5838 N N . TYR B 1 199 ? 20.920 30.766 39.232 1.00 20.50 294 TYR B N 1
ATOM 5839 C CA . TYR B 1 199 ? 22.097 31.579 38.967 1.00 21.98 294 TYR B CA 1
ATOM 5840 C C . TYR B 1 199 ? 21.707 33.010 38.620 1.00 19.74 294 TYR B C 1
ATOM 5841 O O . TYR B 1 199 ? 22.352 33.973 39.058 1.00 20.09 294 TYR B O 1
ATOM 5859 N N . GLN B 1 200 ? 20.637 33.159 37.839 1.00 21.72 295 GLN B N 1
ATOM 5860 C CA . GLN B 1 200 ? 20.201 34.481 37.417 1.00 21.65 295 GLN B CA 1
ATOM 5861 C C . GLN B 1 200 ? 19.599 35.235 38.585 1.00 18.85 295 GLN B C 1
ATOM 5862 O O . GLN B 1 200 ? 19.877 36.426 38.758 1.00 20.37 295 GLN B O 1
ATOM 5876 N N . LEU B 1 201 ? 18.773 34.558 39.391 1.00 19.82 296 LEU B N 1
ATOM 5877 C CA . LEU B 1 201 ? 18.157 35.204 40.542 1.00 15.51 296 LEU B CA 1
ATOM 5878 C C . LEU B 1 201 ? 19.226 35.713 41.496 1.00 18.79 296 LEU B C 1
ATOM 5879 O O . LEU B 1 201 ? 19.159 36.847 41.975 1.00 17.62 296 LEU B O 1
ATOM 5895 N N . VAL B 1 202 ? 20.221 34.870 41.797 1.00 15.83 297 VAL B N 1
ATOM 5896 C CA . VAL B 1 202 ? 21.351 35.292 42.629 1.00 15.59 297 VAL B CA 1
ATOM 5897 C C . VAL B 1 202 ? 22.004 36.548 42.057 1.00 13.44 297 VAL B C 1
ATOM 5898 O O . VAL B 1 202 ? 22.313 37.508 42.779 1.00 14.55 297 VAL B O 1
ATOM 5911 N N . ASP B 1 203 ? 22.221 36.566 40.740 1.00 16.73 298 ASP B N 1
ATOM 5912 C CA . ASP B 1 203 ? 22.866 37.720 40.135 1.00 14.61 298 ASP B CA 1
ATOM 5913 C C . ASP B 1 203 ? 21.999 38.969 40.258 1.00 19.35 298 ASP B C 1
ATOM 5914 O O . ASP B 1 203 ? 22.517 40.059 40.505 1.00 17.45 298 ASP B O 1
ATOM 5923 N N . GLU B 1 204 ? 20.684 38.842 40.042 1.00 16.39 299 GLU B N 1
ATOM 5924 C CA . GLU B 1 204 ? 19.810 40.005 40.163 1.00 15.20 299 GLU B CA 1
ATOM 5925 C C . GLU B 1 204 ? 19.805 40.540 41.584 1.00 15.59 299 GLU B C 1
ATOM 5926 O O . GLU B 1 204 ? 19.796 41.767 41.797 1.00 17.75 299 GLU B O 1
ATOM 5938 N N . VAL B 1 205 ? 19.783 39.648 42.579 1.00 11.58 300 VAL B N 1
ATOM 5939 C CA . VAL B 1 205 ? 19.749 40.132 43.958 1.00 12.20 300 VAL B CA 1
ATOM 5940 C C . VAL B 1 205 ? 21.055 40.833 44.320 1.00 17.22 300 VAL B C 1
ATOM 5941 O O . VAL B 1 205 ? 21.051 41.910 44.930 1.00 18.72 300 VAL B O 1
ATOM 5954 N N . ILE B 1 206 ? 22.186 40.240 43.951 1.00 14.15 301 ILE B N 1
ATOM 5955 C CA . ILE B 1 206 ? 23.479 40.880 44.163 1.00 16.53 301 ILE B CA 1
ATOM 5956 C C . ILE B 1 206 ? 23.484 42.276 43.549 1.00 18.54 301 ILE B C 1
ATOM 5957 O O . ILE B 1 206 ? 23.886 43.246 44.196 1.00 18.40 301 ILE B O 1
ATOM 5973 N N . GLU B 1 207 ? 23.021 42.403 42.299 1.00 17.39 302 GLU B N 1
ATOM 5974 C CA . GLU B 1 207 ? 23.103 43.686 41.614 1.00 21.48 302 GLU B CA 1
ATOM 5975 C C . GLU B 1 207 ? 22.206 44.734 42.267 1.00 20.38 302 GLU B C 1
ATOM 5976 O O . GLU B 1 207 ? 22.577 45.915 42.343 1.00 20.03 302 GLU B O 1
ATOM 5988 N N . ARG B 1 208 ? 21.059 44.324 42.782 1.00 19.55 303 ARG B N 1
ATOM 5989 C CA . ARG B 1 208 ? 20.223 45.256 43.528 1.00 23.44 303 ARG B CA 1
ATOM 5990 C C . ARG B 1 208 ? 20.877 45.646 44.851 1.00 18.16 303 ARG B C 1
ATOM 5991 O O . ARG B 1 208 ? 20.877 46.825 45.219 1.00 24.16 303 ARG B O 1
ATOM 6012 N N . VAL B 1 209 ? 21.459 44.687 45.571 1.00 18.00 304 VAL B N 1
ATOM 6013 C CA . VAL B 1 209 ? 22.197 45.021 46.785 1.00 19.07 304 VAL B CA 1
ATOM 6014 C C . VAL B 1 209 ? 23.348 45.979 46.454 1.00 19.66 304 VAL B C 1
ATOM 6015 O O . VAL B 1 209 ? 23.537 47.014 47.112 1.00 18.60 304 VAL B O 1
ATOM 6028 N N . ASN B 1 210 ? 24.066 45.707 45.368 1.00 20.65 305 ASN B N 1
ATOM 6029 C CA . ASN B 1 210 ? 25.122 46.626 44.958 1.00 21.09 305 ASN B CA 1
ATOM 6030 C C . ASN B 1 210 ? 24.576 48.039 44.735 1.00 18.75 305 ASN B C 1
ATOM 6031 O O . ASN B 1 210 ? 25.224 49.028 45.091 1.00 20.88 305 ASN B O 1
ATOM 6042 N N . LEU B 1 211 ? 23.372 48.154 44.180 1.00 21.71 306 LEU B N 1
ATOM 6043 C CA . LEU B 1 211 ? 22.803 49.473 43.951 1.00 20.64 306 LEU B CA 1
ATOM 6044 C C . LEU B 1 211 ? 22.468 50.145 45.276 1.00 23.26 306 LEU B C 1
ATOM 6045 O O . LEU B 1 211 ? 22.875 51.278 45.527 1.00 23.18 306 LEU B O 1
ATOM 6061 N N . HIS B 1 212 ? 21.733 49.452 46.138 1.00 21.59 307 HIS B N 1
ATOM 6062 C CA . HIS B 1 212 ? 21.388 50.000 47.438 1.00 21.32 307 HIS B CA 1
ATOM 6063 C C . HIS B 1 212 ? 22.614 50.483 48.198 1.00 24.74 307 HIS B C 1
ATOM 6064 O O . HIS B 1 212 ? 22.572 51.542 48.828 1.00 24.95 307 HIS B O 1
ATOM 6078 N N . GLU B 1 213 ? 23.709 49.709 48.181 1.00 24.77 308 GLU B N 1
ATOM 6079 C CA . GLU B 1 213 ? 24.895 50.075 48.954 1.00 25.96 308 GLU B CA 1
ATOM 6080 C C . GLU B 1 213 ? 25.666 51.240 48.348 1.00 24.16 308 GLU B C 1
ATOM 6081 O O . GLU B 1 213 ? 26.263 52.036 49.081 1.00 23.45 308 GLU B O 1
ATOM 6093 N N . LYS B 1 214 ? 25.725 51.317 47.026 1.00 20.49 309 LYS B N 1
ATOM 6094 C CA . LYS B 1 214 ? 26.403 52.426 46.379 1.00 22.25 309 LYS B CA 1
ATOM 6095 C C . LYS B 1 214 ? 25.717 53.763 46.650 1.00 27.66 309 LYS B C 1
ATOM 6096 O O . LYS B 1 214 ? 26.396 54.765 46.922 1.00 24.84 309 LYS B O 1
ATOM 6115 N N . VAL B 1 215 ? 24.386 53.818 46.529 1.00 23.73 310 VAL B N 1
ATOM 6116 C CA . VAL B 1 215 ? 23.687 55.066 46.811 1.00 21.49 310 VAL B CA 1
ATOM 6117 C C . VAL B 1 215 ? 23.701 55.370 48.298 1.00 27.28 310 VAL B C 1
ATOM 6118 O O . VAL B 1 215 ? 23.489 56.517 48.695 1.00 31.34 310 VAL B O 1
ATOM 6131 N N . ALA B 1 216 ? 23.952 54.372 49.144 1.00 25.77 311 ALA B N 1
ATOM 6132 C CA . ALA B 1 216 ? 24.092 54.638 50.568 1.00 29.94 311 ALA B CA 1
ATOM 6133 C C . ALA B 1 216 ? 25.475 55.175 50.911 1.00 31.00 311 ALA B C 1
ATOM 6134 O O . ALA B 1 216 ? 25.603 55.976 51.835 1.00 34.91 311 ALA B O 1
ATOM 6141 N N . SER B 1 217 ? 26.518 54.742 50.205 1.00 25.17 312 SER B N 1
ATOM 6142 C CA . SER B 1 217 ? 27.875 55.110 50.581 1.00 28.19 312 SER B CA 1
ATOM 6143 C C . SER B 1 217 ? 28.544 56.132 49.668 1.00 26.60 312 SER B C 1
ATOM 6144 O O . SER B 1 217 ? 29.542 56.729 50.084 1.00 33.83 312 SER B O 1
ATOM 6152 N N . GLN B 1 218 ? 28.054 56.329 48.444 1.00 27.41 313 GLN B N 1
ATOM 6153 C CA . GLN B 1 218 ? 28.638 57.307 47.527 1.00 30.30 313 GLN B CA 1
ATOM 6154 C C . GLN B 1 218 ? 28.010 58.668 47.782 1.00 27.12 313 GLN B C 1
ATOM 6155 O O . GLN B 1 218 ? 26.8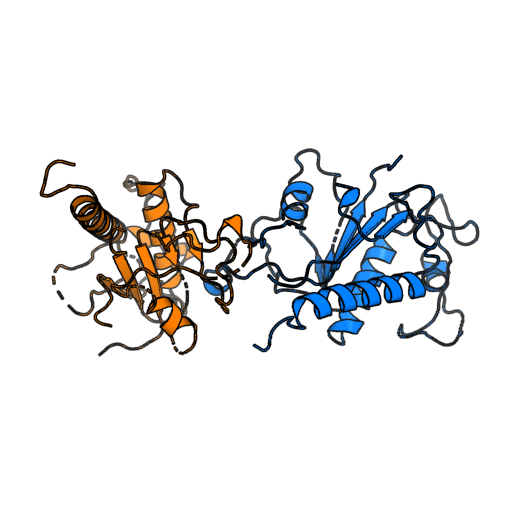17 58.844 47.509 1.00 28.83 313 GLN B O 1
ATOM 6169 N N . PRO B 1 219 ? 28.757 59.665 48.252 1.00 31.67 314 PRO B N 1
ATOM 6170 C CA . PRO B 1 219 ? 28.126 60.934 48.635 1.00 27.22 314 PRO B CA 1
ATOM 6171 C C . PRO B 1 219 ? 27.899 61.845 47.445 1.00 25.02 314 PRO B C 1
ATOM 6172 O O . PRO B 1 219 ? 28.619 61.794 46.449 1.00 22.40 314 PRO B O 1
ATOM 6183 N N . ILE B 1 220 ? 26.846 62.658 47.552 1.00 21.28 315 ILE B N 1
ATOM 6184 C CA . ILE B 1 220 ? 26.607 63.719 46.598 1.00 24.21 315 ILE B CA 1
ATOM 6185 C C . ILE B 1 220 ? 27.549 64.882 46.854 1.00 20.87 315 ILE B C 1
ATOM 6186 O O . ILE B 1 220 ? 27.935 65.573 45.907 1.00 21.05 315 ILE B O 1
ATOM 6202 N N . PHE B 1 221 ? 27.901 65.133 48.117 1.00 18.88 316 PHE B N 1
ATOM 6203 C CA . PHE B 1 221 ? 28.779 66.216 48.531 1.00 27.39 316 PHE B CA 1
ATOM 6204 C C . PHE B 1 221 ? 30.043 65.625 49.145 1.00 29.08 316 PHE B C 1
ATOM 6205 O O . PHE B 1 221 ? 30.010 64.594 49.822 1.00 31.55 316 PHE B O 1
ATOM 6222 N N . LYS B 1 222 ? 31.149 66.309 48.947 1.00 32.17 317 LYS B N 1
ATOM 6223 C CA . LYS B 1 222 ? 32.417 65.837 49.486 1.00 36.59 317 LYS B CA 1
ATOM 6224 C C . LYS B 1 222 ? 32.336 65.615 50.989 1.00 38.83 317 LYS B C 1
ATOM 6225 O O . LYS B 1 222 ? 31.950 66.516 51.739 1.00 38.96 317 LYS B O 1
ATOM 6244 N N . GLN B 1 223 ? 32.680 64.404 51.417 1.00 39.98 318 GLN B N 1
ATOM 6245 C CA . GLN B 1 223 ? 32.691 64.058 52.831 1.00 50.78 318 GLN B CA 1
ATOM 6246 C C . GLN B 1 223 ? 31.281 64.169 53.403 1.00 58.31 318 GLN B C 1
ATOM 6247 O O . GLN B 1 223 ? 30.303 63.696 52.808 1.00 53.13 318 GLN B O 1
#

Organism: Foot-and-mouth disease virus serotype SAT-2 (NCBI:txid35292)

InterPro domains:
  IPR000199 Peptidase C3A/C3B, picornaviral [PF00548] (1678-1836)
  IPR000605 Helicase, superfamily 3, single-stranded DNA/RNA virus [PF00910] (1217-1319)
  IPR001205 RNA-directed RNA polymerase, C-terminal domain [PF00680] (1896-2310)
  IPR001676 Picornavirus capsid [PF00073] (309-470)
  IPR001676 Picornavirus capsid [PF00073] (564-690)
  IPR001676 Picornavirus capsid [PF00073] (725-865)
  IPR004004 Helicase/polymerase/peptidase polyprotein, Calicivirus-type [PR00918] (1211-1231)
  IPR004004 Helicase/polymerase/peptidase polyprotein, Calicivirus-type [PR00918] (1810-1824)
  IPR004004 Helicase/polymerase/peptidase polyprotein, Calicivirus-type [PR00918] (2200-2211)
  IPR004080 Foot-and-mouth disease virus VP1 coat [PR01542] (737-756)
  IPR004080 Foot-and-mouth disease virus VP1 coat [PR01542] (759-780)
  IPR004080 Foot-and-mouth disease virus VP1 coat [PR01542] (796-820)
  IPR004080 Foot-and-mouth disease virus VP1 coat [PR01542] (843-861)
  IPR004080 Foot-and-mouth disease virus VP1 coat [PR01542] (907-924)
  IPR007094 RNA-directed RNA polymerase, catalytic domain [PS50507] (2099-2217)
  IPR008739 Peptidase C28, foot-and-mouth virus L-proteinase [PF05408] (1-195)
  IPR008739 Peptidase C28, foot-and-mouth virus L-proteinase [PS51887] (27-180)
  IPR009003 Peptidase S1, PA clan [SSF50494] (1659-1855)
  IPR014759 Helicase, superfamily 3, single-stranded RNA virus [PS51218] (1193-1357)
  IPR027417 P-loop containing nucleoside triphosphate hydrolase [SSF52540] (1111-1345)

Nearest PDB structures (foldseek):
  7e6v-assembly1_A  TM=1.004E+00  e=1.297E-42  Foot-and-mouth disease virus SAT 2
  7e6v-assembly2_B  TM=9.650E-01  e=1.806E-35  Foot-and-mouth disease virus SAT 2
  5z3q-assembly2_A  TM=8.456E-01  e=9.568E-17  Human poliovirus 1 Mahoney
  5z3q-assembly1_D  TM=8.383E-01  e=5.032E-17  Human poliovirus 1 Mahoney
  5z3q-assembly1_E  TM=8.382E-01  e=1.617E-15  Human poliovirus 1 Mahoney